Protein 7O62 (pdb70)

Organism: Desulfotalea psychrophila (strain LSv54 / DSM 12343) (NCBI:txid177439)

CATH classification: 3.40.50.450

Foldseek 3Di:
DDQFFEEEAFDDPDPVRVVVVVVLCVVQVVRHDYDDLVVVPPDDVVVVVVVSVVVSVVSLVVGQEYEAEQDDPGRDPSSVVSLVVSLVVPHQYAYEYQHPDEPDPVHHDCVNVVSHPYYYDDSVVVNVVSVVVVD/DDAFFEEEAFDDDDVVRVVVVVVLCVLCVVRHHYDDLVPPPQDQVVPHVPSVVVSVVVLVVSLVPGQEYEAEQDDVGRDVSSVVSLVVSVVVPHQYAYEYQHPDAPDPVHHDCVNVVSHPYYDDDSVVVVVVVVVVD/DDAAFEEEAFDDPDPVRVVVLVVLCVLCVVRHHYDDLVVPPDDVVVVVVSVVSVLVSLVPGQEYEAEQDDPGRDVSSVVSLVSSVVVPHQYAYEYQHPDADDVVHHDVCVVVSHPYYDDDSVVVSVVVVVVPD/DFEEEELFDDPDVVRVVVVVVLQVLCVVPYHYDYLVVPVVVVVVSVVVSVVSLVRGQEYEYEQDDLGRDPSSVVSLVVSLVVPHQYAYEYQHPDEPDPVHHDCSVVVSHPYYHNDSVVVNVVVVVD

InterPro domains:
  IPR007710 Nucleoside 2-deoxyribosyltransferase [PF05014] (15-120)
  IPR051239 2'-Deoxynucleoside 5'-phosphate N-hydrolase [PTHR15364] (12-120)

Radius of gyration: 23.58 Å; Cα contacts (8 Å, |Δi|>4): 1045; chains: 4; bounding box: 54×71×81 Å

Solvent-accessible surface area: 22982 Å² total; per-residue (Å²): 165,199,100,16,68,2,1,2,0,10,11,55,16,14,104,31,32,66,79,36,6,72,76,6,50,88,37,0,78,104,15,0,61,23,50,2,30,48,100,98,219,78,85,88,83,119,89,26,12,118,62,96,17,82,51,12,14,66,16,1,124,106,8,60,0,1,0,0,12,2,19,24,32,18,16,13,11,3,2,0,0,12,0,0,19,1,69,24,55,137,40,30,2,0,0,18,12,51,7,86,16,80,33,9,64,58,15,3,15,10,5,0,35,28,1,10,90,78,58,21,83,66,48,44,60,0,40,120,64,1,63,141,93,85,171,160,126,96,8,78,2,0,2,0,13,10,35,12,10,99,35,35,38,84,31,5,63,81,6,44,94,31,0,78,110,21,0,69,27,61,8,17,22,95,35,79,67,32,40,91,164,142,81,124,96,28,2,96,44,19,14,87,24,12,16,71,9,2,118,88,5,52,0,2,0,0,8,4,23,20,30,26,14,12,11,4,2,0,0,10,0,0,18,0,55,24,54,136,41,25,0,0,0,14,14,52,6,93,17,70,34,6,70,77,18,8,11,33,5,0,53,35,0,9,79,73,44,13,80,65,50,46,57,0,59,124,61,3,99,138,97,113,155,199,108,25,88,2,0,1,0,12,9,61,23,13,103,36,32,74,80,36,6,76,79,6,41,84,33,0,80,106,28,0,46,15,58,7,26,45,103,113,162,93,97,138,88,35,22,93,61,90,6,84,43,12,22,71,19,1,136,114,8,68,0,0,0,0,10,3,26,18,32,22,21,12,8,3,2,0,0,12,0,0,28,0,54,14,56,137,38,30,0,0,0,16,13,51,3,52,14,81,34,14,63,124,16,14,13,34,6,0,56,18,0,7,94,82,38,18,74,72,43,45,47,0,49,92,52,1,99,130,104,107,166,137,44,99,3,0,1,0,11,11,58,22,11,111,36,35,61,89,35,8,72,87,6,51,87,28,0,83,112,28,0,46,25,60,1,40,40,84,110,214,110,68,47,87,66,88,10,86,59,17,15,53,15,4,116,113,7,79,7,2,1,0,14,3,19,18,34,19,16,14,8,4,2,0,0,11,0,0,22,2,54,22,64,138,45,29,0,0,0,9,13,49,3,86,19,68,36,9,54,95,20,16,14,32,4,0,48,18,0,8,84,78,54,17,81,73,42,49,49,0,74,124,49,14,119,137,158

Nearest PDB structures (foldseek):
  7o62-assembly1_A  TM=1.007E+00  e=1.833E-28  Desulfotalea psychrophila LSv54
  7o62-assembly1_C  TM=9.940E-01  e=1.172E-24  Desulfotalea psychrophila LSv54
  7o62-assembly1_B  TM=9.726E-01  e=6.419E-24  Desulfotalea psychrophila LSv54
  7o62-assembly1_D  TM=1.000E+00  e=8.225E-23  Desulfotalea psychrophila LSv54
  1s2l-assembly1_C-2  TM=8.173E-01  e=1.449E-06  Lactobacillus helveticus

Sequence (531 aa):
SFRPKLYLAAPLFNEAEKESNRNIRDSLIDCCDVFLPQEDLGTPLKVAEKSIYEADISAMKNADILLAVLDGACIDDGVAFELGYAKAINKVCLGFQTDVRRQAPTGNNPMIECSCEEIFSDLGSLKKWLQQKYNSFRPKLYLAAPLFNEAEKESNRNIRDSLIDCCDVFLPQEDGLLLDEPLKVAEKSIYEADISAMKNADILLAVLDGACIDDGVAFELGYAKAINKVCLGFQTDVRRQAPTGNNPMIECSCEEIFSDLGSLKKWLQQKYSFRPKLYLAAPLFNEAEKESNRNIRDSLIDCCDVFLPQEDTPLKVAEKSIYEADISAMKNADILLAVLDGACIDDGVAFELGYAKAINKVCLGFQTDVRRQAPTGNNPMIECSCEEIFSDLGSLKKWLQQKYNRPKLYLAAPLFNEAEKESNRNIRDSLIDCCDVFLPQEDKVAEKSIYEADISAMKNADILLAVLDGACIDDGVAFELGYAKAINKVCLGFQTDVRRQAPTGNNPMIECSCEEIFSDLGSLKKWLQQK

Secondary structure (DSSP, 8-state):
--S-EEEEE---SSHHHHHHHHHHHHHHTTT-EEE-TTT-----HHHHHHHHHHHHHHHHHH-SEEEEE--SSS--HHHHHHHHHHHHTT-EEEEE---S--SBTTBS-HHHHHHSSEEESSHHHHHHHHHHHH-/----EEEEE---SSHHHHHHHHHHHHHHTTT-EEE-GGGSS--TT--HHHHHHHHHHHHHHHHHH-SEEEEE--SSS--HHHHHHHHHHHHTT-EEEEE---S--SBTTBS-HHHHTT-SEEESSHHHHHHHHHHH-/--PPEEEEE---SSHHHHHHHHHHHHHHTTTSEEE-GGG---HHHHHHHHHHHHHHHHHT-SEEEEE--SSS--HHHHHHHHHHHHTT-EEEEE---S--SBTTBS-HHHHTTSS-EES-HHHHHHHHHHHH-/--EEEEE---SSHHHHHHHHHHHHHHTTT-EEE-TTT--HHHHHHHHHHHHHHHH-SEEEEE--SSS--HHHHHHHHHHHHTT-EEEEE---S--SBTTBS-HHHHHHSS-EESSHHHHHHHHHH-

Structure (mmCIF, N/CA/C/O backbone):
data_7O62
#
_entry.id   7O62
#
_cell.length_a   55.165
_cell.length_b   86.366
_cell.length_c   140.930
_cell.angle_alpha   90.000
_cell.angle_beta   90.000
_cell.angle_gamma   90.000
#
_symmetry.space_group_name_H-M   'P 21 21 21'
#
loop_
_entity.id
_entity.type
_entity.pdbx_description
1 polymer 'Chains: A,B,C,D'
2 non-polymer GLYCEROL
3 water water
#
loop_
_atom_site.group_PDB
_atom_site.id
_atom_site.type_symbol
_atom_site.label_atom_id
_atom_site.label_alt_id
_atom_site.label_comp_id
_atom_site.label_asym_id
_atom_site.label_entity_id
_atom_site.label_seq_id
_atom_site.pdbx_PDB_ins_code
_atom_site.Cartn_x
_atom_site.Cartn_y
_atom_site.Cartn_z
_atom_site.occupancy
_atom_site.B_iso_or_equiv
_atom_site.auth_seq_id
_atom_site.auth_comp_id
_atom_site.auth_asym_id
_atom_site.auth_atom_id
_atom_site.pdbx_PDB_model_num
ATOM 1 N N . SER A 1 5 ? -21.12189 1.85096 -5.86686 1.000 68.99215 10 SER A N 1
ATOM 2 C CA . SER A 1 5 ? -20.55023 1.86897 -7.22332 1.000 69.31799 10 SER A CA 1
ATOM 3 C C . SER A 1 5 ? -19.53783 2.99958 -7.45613 1.000 68.61565 10 SER A C 1
ATOM 4 O O . SER A 1 5 ? -19.50532 3.99794 -6.73466 1.000 66.14551 10 SER A O 1
ATOM 7 N N . PHE A 1 6 ? -18.72406 2.82167 -8.49256 1.000 68.63082 11 PHE A N 1
ATOM 8 C CA . PHE A 1 6 ? -17.62212 3.69367 -8.85649 1.000 67.81605 11 PHE A CA 1
ATOM 9 C C . PHE A 1 6 ? -17.93261 4.39711 -10.18397 1.000 63.55122 11 PHE A C 1
ATOM 10 O O . PHE A 1 6 ? -19.04995 4.31441 -10.70292 1.000 61.90631 11 PHE A O 1
ATOM 18 N N . ARG A 1 7 ? -16.94388 5.08607 -10.74038 1.000 63.15306 12 ARG A N 1
ATOM 19 C CA . ARG A 1 7 ? -17.12971 5.65103 -12.07897 1.000 67.96790 12 ARG A CA 1
ATOM 20 C C . ARG A 1 7 ? -17.24940 4.51504 -13.10185 1.000 65.35877 12 ARG A C 1
ATOM 21 O O . ARG A 1 7 ? -16.46785 3.55441 -13.05747 1.000 62.04976 12 ARG A O 1
ATOM 29 N N . PRO A 1 8 ? -18.22924 4.56872 -13.99881 1.000 63.97763 13 PRO A N 1
ATOM 30 C CA . PRO A 1 8 ? -18.38974 3.49616 -14.99328 1.000 63.32397 13 PRO A CA 1
ATOM 31 C C . PRO A 1 8 ? -17.21921 3.44297 -15.96613 1.000 63.31696 13 PRO A C 1
ATOM 32 O O . PRO A 1 8 ? -16.41522 4.36514 -16.11525 1.000 64.23216 13 PRO A O 1
ATOM 36 N N . LYS A 1 9 ? -17.16535 2.32259 -16.66404 1.000 61.03389 14 LYS A N 1
ATOM 37 C CA . LYS A 1 9 ? -15.97177 1.80493 -17.32837 1.000 60.66333 14 LYS A CA 1
ATOM 38 C C . LYS A 1 9 ? -16.25309 1.86688 -18.82562 1.000 55.68327 14 LYS A C 1
ATOM 39 O O . LYS A 1 9 ? -16.95357 0.98529 -19.33954 1.000 51.56012 14 LYS A O 1
ATOM 45 N N . LEU A 1 10 ? -15.72458 2.85798 -19.54053 1.000 56.13802 15 LEU A N 1
ATOM 46 C CA . LEU A 1 10 ? -16.02407 2.99501 -20.96363 1.000 52.73184 15 LEU A CA 1
ATOM 47 C C . LEU A 1 10 ? -14.81601 2.57451 -21.78786 1.000 53.22723 15 LEU A C 1
ATOM 48 O O . LEU A 1 10 ? -13.70932 3.08976 -21.57371 1.000 53.69224 15 LEU A O 1
ATOM 53 N N . TYR A 1 11 ? -15.03360 1.61883 -22.70021 1.000 48.37532 16 TYR A N 1
ATOM 54 C CA . TYR A 1 11 ? -14.05144 1.19391 -23.69371 1.000 48.55485 16 TYR A CA 1
ATOM 55 C C . TYR A 1 11 ? -14.43301 1.80418 -25.04368 1.000 48.06402 16 TYR A C 1
ATOM 56 O O . TYR A 1 11 ? -15.56985 1.63435 -25.49993 1.000 45.17169 16 TYR A O 1
ATOM 65 N N . LEU A 1 12 ? -13.47893 2.46571 -25.70512 1.000 46.00526 17 LEU A N 1
ATOM 66 C CA . LEU A 1 12 ? -13.77141 3.22940 -26.92816 1.000 48.54162 17 LEU A CA 1
ATOM 67 C C . LEU A 1 12 ? -13.32824 2.43016 -28.13945 1.000 46.02145 17 LEU A C 1
ATOM 68 O O . LEU A 1 12 ? -12.14268 2.38513 -28.47001 1.000 47.69623 17 LEU A O 1
ATOM 73 N N . ALA A 1 13 ? -14.29017 1.78867 -28.78908 1.000 46.52773 18 ALA A N 1
ATOM 74 C CA . ALA A 1 13 ? -14.04740 1.09039 -30.04308 1.000 48.04759 18 ALA A CA 1
ATOM 75 C C . ALA A 1 13 ? -14.12728 2.11280 -31.17454 1.000 46.28022 18 ALA A C 1
ATOM 76 O O . ALA A 1 13 ? -15.21972 2.60359 -31.49438 1.000 43.54399 18 ALA A O 1
ATOM 78 N N . ALA A 1 14 ? -12.98321 2.42278 -31.78692 1.000 46.37471 19 ALA A N 1
ATOM 79 C CA . ALA A 1 14 ? -12.94060 3.42771 -32.84587 1.000 50.50781 19 ALA A CA 1
ATOM 80 C C . ALA A 1 14 ? -11.79559 3.23229 -33.83473 1.000 51.87807 19 ALA A C 1
ATOM 81 O O . ALA A 1 14 ? -10.68312 2.85553 -33.42653 1.000 48.38502 19 ALA A O 1
ATOM 83 N N . PRO A 1 15 ? -12.01512 3.53149 -35.12105 1.000 55.70136 20 PRO A N 1
ATOM 84 C CA . PRO A 1 15 ? -10.90400 3.50123 -36.07715 1.000 56.68080 20 PRO A CA 1
ATOM 85 C C . PRO A 1 15 ? -9.83659 4.50773 -35.67884 1.000 57.07893 20 PRO A C 1
ATOM 86 O O . PRO A 1 15 ? -10.14232 5.61380 -35.23642 1.000 57.77302 20 PRO A O 1
ATOM 90 N N . LEU A 1 16 ? -8.57306 4.11492 -35.85501 1.000 57.18687 21 LEU A N 1
ATOM 91 C CA . LEU A 1 16 ? -7.43646 4.89520 -35.36846 1.000 62.83949 21 LEU A CA 1
ATOM 92 C C . LEU A 1 16 ? -6.30436 4.96930 -36.39700 1.000 63.48971 21 LEU A C 1
ATOM 93 O O . LEU A 1 16 ? -5.12751 4.98532 -36.02521 1.000 64.75467 21 LEU A O 1
ATOM 98 N N . PHE A 1 17 ? -6.63837 5.03417 -37.68632 1.000 65.62307 22 PHE A N 1
ATOM 99 C CA . PHE A 1 17 ? -5.67188 4.76863 -38.74503 1.000 67.89246 22 PHE A CA 1
ATOM 100 C C . PHE A 1 17 ? -5.03456 6.01566 -39.35196 1.000 71.06575 22 PHE A C 1
ATOM 101 O O . PHE A 1 17 ? -4.01753 5.88512 -40.04136 1.000 73.32739 22 PHE A O 1
ATOM 109 N N . ASN A 1 18 ? -5.59113 7.20657 -39.13578 1.000 73.40981 23 ASN A N 1
ATOM 110 C CA . ASN A 1 18 ? -4.92577 8.45085 -39.52314 1.000 77.86614 23 ASN A CA 1
ATOM 111 C C . ASN A 1 18 ? -4.96247 9.42689 -38.35368 1.000 83.38612 23 ASN A C 1
ATOM 112 O O . ASN A 1 18 ? -5.47756 9.12069 -37.27424 1.000 79.89894 23 ASN A O 1
ATOM 117 N N . GLU A 1 19 ? -4.42396 10.62863 -38.58332 1.000 98.21340 24 GLU A N 1
ATOM 118 C CA . GLU A 1 19 ? -4.29047 11.60705 -37.50862 1.000 99.05899 24 GLU A CA 1
ATOM 119 C C . GLU A 1 19 ? -5.61156 12.28608 -37.17336 1.000 95.01357 24 GLU A C 1
ATOM 120 O O . GLU A 1 19 ? -5.82322 12.68726 -36.02220 1.000 92.92630 24 GLU A O 1
ATOM 126 N N . ALA A 1 20 ? -6.50283 12.43033 -38.15351 1.000 94.25288 25 ALA A N 1
ATOM 127 C CA . ALA A 1 20 ? -7.85357 12.89285 -37.85417 1.000 90.02105 25 ALA A CA 1
ATOM 128 C C . ALA A 1 20 ? -8.56497 11.94710 -36.88389 1.000 82.81567 25 ALA A C 1
ATOM 129 O O . ALA A 1 20 ? -9.16891 12.38946 -35.89843 1.000 80.04902 25 ALA A O 1
ATOM 131 N N . GLU A 1 21 ? -8.52314 10.63916 -37.15691 1.000 80.06012 26 GLU A N 1
ATOM 132 C CA . GLU A 1 21 ? -9.26278 9.71289 -36.30600 1.000 75.37294 26 GLU A CA 1
ATOM 133 C C . GLU A 1 21 ? -8.68851 9.71527 -34.89804 1.000 74.33305 26 GLU A C 1
ATOM 134 O O . GLU A 1 21 ? -9.43204 9.64327 -33.91192 1.000 70.65370 26 GLU A O 1
ATOM 140 N N . LYS A 1 22 ? -7.36246 9.82709 -34.79322 1.000 77.30556 27 LYS A N 1
ATOM 141 C CA . LYS A 1 22 ? -6.72282 9.76562 -33.48930 1.000 77.19794 27 LYS A CA 1
ATOM 142 C C . LYS A 1 22 ? -7.06694 10.99015 -32.65818 1.000 78.95553 27 LYS A C 1
ATOM 143 O O . LYS A 1 22 ? -7.30562 10.87559 -31.44836 1.000 76.82687 27 LYS A O 1
ATOM 149 N N . GLU A 1 23 ? -7.11328 12.16612 -33.29273 1.000 82.89507 28 GLU A N 1
ATOM 150 C CA . GLU A 1 23 ? -7.53658 13.37620 -32.59386 1.000 83.65605 28 GLU A CA 1
ATOM 151 C C . GLU A 1 23 ? -9.00222 13.28540 -32.20340 1.000 81.03376 28 GLU A C 1
ATOM 152 O O . GLU A 1 23 ? -9.36661 13.56137 -31.05412 1.000 81.55212 28 GLU A O 1
ATOM 158 N N . SER A 1 24 ? -9.85118 12.88601 -33.15457 1.000 74.77082 29 SER A N 1
ATOM 159 C CA . SER A 1 24 ? -11.26193 12.65163 -32.87203 1.000 76.48814 29 SER A CA 1
ATOM 160 C C . SER A 1 24 ? -11.45028 11.78440 -31.63283 1.000 70.64169 29 SER A C 1
ATOM 161 O O . SER A 1 24 ? -12.29157 12.08278 -30.77827 1.000 67.11716 29 SER A O 1
ATOM 164 N N . ASN A 1 25 ? -10.65300 10.72844 -31.49373 1.000 68.60596 30 ASN A N 1
ATOM 165 C CA . ASN A 1 25 ? -10.84789 9.85309 -30.34523 1.000 68.69795 30 ASN A CA 1
ATOM 166 C C . ASN A 1 25 ? -10.38700 10.52051 -29.05669 1.000 69.28215 30 ASN A C 1
ATOM 167 O O . ASN A 1 25 ? -11.03501 10.37312 -28.01442 1.000 65.94955 30 ASN A O 1
ATOM 172 N N . ARG A 1 26 ? -9.28058 11.26527 -29.10476 1.000 70.38193 31 ARG A N 1
ATOM 173 C CA . ARG A 1 26 ? -8.86945 12.03359 -27.93137 1.000 72.60516 31 ARG A CA 1
ATOM 174 C C . ARG A 1 26 ? -9.95408 13.02130 -27.52119 1.000 71.68273 31 ARG A C 1
ATOM 175 O O . ARG A 1 26 ? -10.20390 13.21672 -26.32327 1.000 69.90354 31 ARG A O 1
ATOM 183 N N . ASN A 1 27 ? -10.61842 13.64564 -28.50662 1.000 70.54220 32 ASN A N 1
ATOM 184 C CA . ASN A 1 27 ? -11.71299 14.56023 -28.19841 1.000 67.84187 32 ASN A CA 1
ATOM 185 C C . ASN A 1 27 ? -12.84774 13.84011 -27.47219 1.000 64.45992 32 ASN A C 1
ATOM 186 O O . ASN A 1 27 ? -13.38819 14.36005 -26.49463 1.000 65.37107 32 ASN A O 1
ATOM 191 N N . ILE A 1 28 ? -13.20229 12.63148 -27.90432 1.000 65.21566 33 ILE A N 1
ATOM 192 C CA . ILE A 1 28 ? -14.26136 11.88589 -27.22150 1.000 64.46755 33 ILE A CA 1
ATOM 193 C C . ILE A 1 28 ? -13.85597 11.56629 -25.78146 1.000 64.34359 33 ILE A C 1
ATOM 194 O O . ILE A 1 28 ? -14.63391 11.75491 -24.83741 1.000 62.90602 33 ILE A O 1
ATOM 199 N N . ARG A 1 29 ? -12.63449 11.06581 -25.59826 1.000 62.49119 34 ARG A N 1
ATOM 200 C CA . ARG A 1 29 ? -12.14691 10.72775 -24.26637 1.000 64.01495 34 ARG A CA 1
ATOM 201 C C . ARG A 1 29 ? -12.18728 11.93368 -23.33313 1.000 67.02517 34 ARG A C 1
ATOM 202 O O . ARG A 1 29 ? -12.65515 11.84021 -22.19217 1.000 68.27465 34 ARG A O 1
ATOM 210 N N . ASP A 1 30 ? -11.69047 13.07790 -23.79313 1.000 66.16454 35 ASP A N 1
ATOM 211 C CA . ASP A 1 30 ? -11.60756 14.22474 -22.89677 1.000 67.37515 35 ASP A CA 1
ATOM 212 C C . ASP A 1 30 ? -12.98470 14.71787 -22.48052 1.000 66.89090 35 ASP A C 1
ATOM 213 O O . ASP A 1 30 ? -13.12919 15.30730 -21.40767 1.000 67.49214 35 ASP A O 1
ATOM 218 N N . SER A 1 31 ? -14.01148 14.48279 -23.28955 1.000 67.23142 36 SER A N 1
ATOM 219 C CA . SER A 1 31 ? -15.32027 14.95808 -22.87153 1.000 67.60206 36 SER A CA 1
ATOM 220 C C . SER A 1 31 ? -15.98896 14.00768 -21.88738 1.000 69.67923 36 SER A C 1
ATOM 221 O O . SER A 1 31 ? -16.90211 14.42043 -21.16614 1.000 69.62057 36 SER A O 1
ATOM 224 N N . LEU A 1 32 ? -15.56413 12.75324 -21.84067 1.000 70.20384 37 LEU A N 1
ATOM 225 C CA . LEU A 1 32 ? -16.22375 11.78234 -20.98606 1.000 74.31095 37 LEU A CA 1
ATOM 226 C C . LEU A 1 32 ? -15.52553 11.58874 -19.64907 1.000 77.69504 37 LEU A C 1
ATOM 227 O O . LEU A 1 32 ? -16.14789 11.07688 -18.71914 1.000 79.62503 37 LEU A O 1
ATOM 232 N N . ILE A 1 33 ? -14.28256 12.04684 -19.51877 1.000 76.62261 38 ILE A N 1
ATOM 233 C CA . ILE A 1 33 ? -13.40128 11.69941 -18.41315 1.000 78.31106 38 ILE A CA 1
ATOM 234 C C . ILE A 1 33 ? -13.92513 12.25696 -17.08827 1.000 86.75563 38 ILE A C 1
ATOM 235 O O . ILE A 1 33 ? -13.30759 12.07164 -16.03043 1.000 83.14420 38 ILE A O 1
ATOM 240 N N . ASP A 1 34 ? -15.08237 12.91827 -17.12966 1.000 96.89988 39 ASP A N 1
ATOM 241 C CA . ASP A 1 34 ? -15.82334 13.23501 -15.91422 1.000 95.78933 39 ASP A CA 1
ATOM 242 C C . ASP A 1 34 ? -16.82092 12.15205 -15.53926 1.000 97.43010 39 ASP A C 1
ATOM 243 O O . ASP A 1 34 ? -16.95089 11.82554 -14.35848 1.000 104.26700 39 ASP A O 1
ATOM 248 N N . CYS A 1 35 ? -17.54360 11.60718 -16.51635 1.000 96.35325 40 CYS A N 1
ATOM 249 C CA . CYS A 1 35 ? -18.37690 10.43572 -16.26748 1.000 97.82756 40 CYS A CA 1
ATOM 250 C C . CYS A 1 35 ? -17.52941 9.22368 -15.91805 1.000 101.25147 40 CYS A C 1
ATOM 251 O O . CYS A 1 35 ? -17.69720 8.61446 -14.85775 1.000 102.45162 40 CYS A O 1
ATOM 254 N N . CYS A 1 36 ? -16.61587 8.85698 -16.81118 1.000 85.51873 41 CYS A N 1
ATOM 255 C CA . CYS A 1 36 ? -16.13398 7.49472 -16.89463 1.000 77.05948 41 CYS A CA 1
ATOM 256 C C . CYS A 1 36 ? -14.61329 7.43461 -17.00818 1.000 71.52830 41 CYS A C 1
ATOM 257 O O . CYS A 1 36 ? -13.97446 8.33163 -17.55760 1.000 72.03910 41 CYS A O 1
ATOM 260 N N . ASP A 1 37 ? -14.04549 6.36926 -16.43647 1.000 66.71940 42 ASP A N 1
ATOM 261 C CA . ASP A 1 37 ? -12.73206 5.86250 -16.82085 1.000 62.94371 42 ASP A CA 1
ATOM 262 C C . ASP A 1 37 ? -12.82251 5.42895 -18.27623 1.000 61.23241 42 ASP A C 1
ATOM 263 O O . ASP A 1 37 ? -13.65780 4.58766 -18.61622 1.000 58.72841 42 ASP A O 1
ATOM 268 N N . VAL A 1 38 ? -11.96736 5.96952 -19.13552 1.000 62.23824 43 VAL A N 1
ATOM 269 C CA . VAL A 1 38 ? -12.02261 5.68259 -20.56173 1.000 58.74037 43 VAL A CA 1
ATOM 270 C C . VAL A 1 38 ? -10.75781 4.93196 -20.96919 1.000 57.40452 43 VAL A C 1
ATOM 271 O O . VAL A 1 38 ? -9.63718 5.37431 -20.68246 1.000 56.31537 43 VAL A O 1
ATOM 275 N N . PHE A 1 39 ? -10.93544 3.78387 -21.61340 1.000 56.59636 44 PHE A N 1
ATOM 276 C CA . PHE A 1 39 ? -9.82838 3.08352 -22.26301 1.000 60.09626 44 PHE A CA 1
ATOM 277 C C . PHE A 1 39 ? -9.78423 3.48718 -23.73473 1.000 58.71905 44 PHE A C 1
ATOM 278 O O . PHE A 1 39 ? -10.76227 3.27179 -24.45870 1.000 55.56161 44 PHE A O 1
ATOM 286 N N . LEU A 1 40 ? -8.66782 4.10359 -24.16434 1.000 59.59003 45 LEU A N 1
ATOM 287 C CA . LEU A 1 40 ? -8.39859 4.33932 -25.58139 1.000 60.42671 45 LEU A CA 1
ATOM 288 C C . LEU A 1 40 ? -7.38082 3.32422 -26.06789 1.000 63.82620 45 LEU A C 1
ATOM 289 O O . LEU A 1 40 ? -6.20199 3.40584 -25.67352 1.000 66.38766 45 LEU A O 1
ATOM 294 N N . PRO A 1 41 ? -7.75674 2.39618 -26.94385 1.000 62.24358 46 PRO A N 1
ATOM 295 C CA . PRO A 1 41 ? -6.75100 1.49397 -27.53774 1.000 64.51388 46 PRO A CA 1
ATOM 296 C C . PRO A 1 41 ? -5.50295 2.19074 -28.08780 1.000 64.88359 46 PRO A C 1
ATOM 297 O O . PRO A 1 41 ? -4.38880 1.67944 -27.90516 1.000 66.65081 46 PRO A O 1
ATOM 301 N N . GLN A 1 42 ? -5.63709 3.35519 -28.72414 1.000 63.61926 47 GLN A N 1
ATOM 302 C CA . GLN A 1 42 ? -4.46083 3.94938 -29.35551 1.000 67.42390 47 GLN A CA 1
ATOM 303 C C . GLN A 1 42 ? -3.40151 4.39573 -28.35804 1.000 69.74079 47 GLN A C 1
ATOM 304 O O . GLN A 1 42 ? -2.24653 4.56678 -28.75515 1.000 72.24923 47 GLN A O 1
ATOM 310 N N . GLU A 1 43 ? -3.75622 4.60472 -27.09185 1.000 69.97342 48 GLU A N 1
ATOM 311 C CA . GLU A 1 43 ? -2.78518 5.00110 -26.07333 1.000 74.71917 48 GLU A CA 1
ATOM 312 C C . GLU A 1 43 ? -2.41576 3.87039 -25.11600 1.000 77.01479 48 GLU A C 1
ATOM 313 O O . GLU A 1 43 ? -1.26545 3.79759 -24.67092 1.000 75.29088 48 GLU A O 1
ATOM 319 N N . ASP A 1 44 ? -3.34680 2.97956 -24.79897 1.000 76.38710 49 ASP A N 1
ATOM 320 C CA . ASP A 1 44 ? -3.04705 1.87706 -23.89359 1.000 76.79614 49 ASP A CA 1
ATOM 321 C C . ASP A 1 44 ? -2.91469 0.56743 -24.67439 1.000 78.67345 49 ASP A C 1
ATOM 322 O O . ASP A 1 44 ? -3.81964 0.19073 -25.42978 1.000 75.49191 49 ASP A O 1
ATOM 327 N N . LEU A 1 54 ? 9.92822 -0.44378 -32.46033 1.000 120.02120 59 LEU A N 1
ATOM 328 C CA . LEU A 1 54 ? 9.84868 -1.55793 -33.39812 1.000 124.03314 59 LEU A CA 1
ATOM 329 C C . LEU A 1 54 ? 10.78592 -2.69437 -32.99005 1.000 128.34366 59 LEU A C 1
ATOM 330 O O . LEU A 1 54 ? 11.31028 -2.71296 -31.87630 1.000 127.15301 59 LEU A O 1
ATOM 335 N N . GLY A 1 55 ? 10.99861 -3.63862 -33.90305 1.000 138.96353 60 GLY A N 1
ATOM 336 C CA . GLY A 1 55 ? 11.73555 -4.84277 -33.57614 1.000 139.60099 60 GLY A CA 1
ATOM 337 C C . GLY A 1 55 ? 10.79182 -5.90832 -33.07072 1.000 137.30078 60 GLY A C 1
ATOM 338 O O . GLY A 1 55 ? 11.08371 -6.60187 -32.09146 1.000 140.98972 60 GLY A O 1
ATOM 339 N N . THR A 1 56 ? 9.65191 -6.04471 -33.74538 1.000 128.06492 61 THR A N 1
ATOM 340 C CA . THR A 1 56 ? 8.52725 -6.82885 -33.24450 1.000 121.64701 61 THR A CA 1
ATOM 341 C C . THR A 1 56 ? 8.05046 -7.78820 -34.32796 1.000 116.21654 61 THR A C 1
ATOM 342 O O . THR A 1 56 ? 7.64559 -7.33397 -35.41833 1.000 117.14880 61 THR A O 1
ATOM 346 N N . PRO A 1 57 ? 8.06834 -9.10380 -34.09123 1.000 108.43014 62 PRO A N 1
ATOM 347 C CA . PRO A 1 57 ? 7.56354 -10.03842 -35.10670 1.000 100.99791 62 PRO A CA 1
ATOM 348 C C . PRO A 1 57 ? 6.04659 -9.95537 -35.18256 1.000 97.56457 62 PRO A C 1
ATOM 349 O O . PRO A 1 57 ? 5.35630 -9.97023 -34.16005 1.000 95.09349 62 PRO A O 1
ATOM 353 N N . LEU A 1 58 ? 5.53766 -9.86769 -36.41190 1.000 94.16639 63 LEU A N 1
ATOM 354 C CA . LEU A 1 58 ? 4.15232 -9.46766 -36.63311 1.000 90.57566 63 LEU A CA 1
ATOM 355 C C . LEU A 1 58 ? 3.17835 -10.29723 -35.80672 1.000 88.28207 63 LEU A C 1
ATOM 356 O O . LEU A 1 58 ? 2.28433 -9.75201 -35.14771 1.000 85.55930 63 LEU A O 1
ATOM 361 N N . LYS A 1 59 ? 3.34616 -11.62249 -35.81924 1.000 87.22807 64 LYS A N 1
ATOM 362 C CA . LYS A 1 59 ? 2.31132 -12.49501 -35.26984 1.000 87.29411 64 LYS A CA 1
ATOM 363 C C . LYS A 1 59 ? 2.14337 -12.28913 -33.76859 1.000 84.62478 64 LYS A C 1
ATOM 364 O O . LYS A 1 59 ? 1.01162 -12.25413 -33.26931 1.000 81.75287 64 LYS A O 1
ATOM 370 N N . VAL A 1 60 ? 3.25042 -12.12572 -33.03688 1.000 83.31968 65 VAL A N 1
ATOM 371 C CA . VAL A 1 60 ? 3.15151 -11.87271 -31.60239 1.000 83.74744 65 VAL A CA 1
ATOM 372 C C . VAL A 1 60 ? 2.74317 -10.43141 -31.30539 1.000 82.28448 65 VAL A C 1
ATOM 373 O O . VAL A 1 60 ? 2.20483 -10.14976 -30.21881 1.000 77.23286 65 VAL A O 1
ATOM 377 N N . ALA A 1 61 ? 2.97972 -9.51116 -32.24417 1.000 85.67239 66 ALA A N 1
ATOM 378 C CA . ALA A 1 61 ? 2.46244 -8.15609 -32.10198 1.000 81.17502 66 ALA A CA 1
ATOM 379 C C . ALA A 1 61 ? 0.94024 -8.16162 -32.13715 1.000 77.11607 66 ALA A C 1
ATOM 380 O O . ALA A 1 61 ? 0.28385 -7.72070 -31.18773 1.000 74.49916 66 ALA A O 1
ATOM 382 N N . GLU A 1 62 ? 0.36159 -8.67852 -33.22946 1.000 77.22659 67 GLU A N 1
ATOM 383 C CA . GLU A 1 62 ? -1.09269 -8.77608 -33.32906 1.000 75.26408 67 GLU A CA 1
ATOM 384 C C . GLU A 1 62 ? -1.68382 -9.46461 -32.10518 1.000 71.61504 67 GLU A C 1
ATOM 385 O O . GLU A 1 62 ? -2.69894 -9.01457 -31.56516 1.000 69.54737 67 GLU A O 1
ATOM 391 N N . LYS A 1 63 ? -1.03402 -10.52935 -31.62537 1.000 78.04313 68 LYS A N 1
ATOM 392 C CA . LYS A 1 63 ? -1.56204 -11.26795 -30.48278 1.000 76.45155 68 LYS A CA 1
ATOM 393 C C . LYS A 1 63 ? -1.66450 -10.38400 -29.24022 1.000 74.30528 68 LYS A C 1
ATOM 394 O O . LYS A 1 63 ? -2.66081 -10.44056 -28.51051 1.000 70.29780 68 LYS A O 1
ATOM 400 N N . SER A 1 64 ? -0.64419 -9.56087 -28.98568 1.000 69.86196 69 SER A N 1
ATOM 401 C CA . SER A 1 64 ? -0.61464 -8.74449 -27.77784 1.000 68.45004 69 SER A CA 1
ATOM 402 C C . SER A 1 64 ? -1.59293 -7.57664 -27.85302 1.000 68.70987 69 SER A C 1
ATOM 403 O O . SER A 1 64 ? -2.26834 -7.26330 -26.85950 1.000 66.46593 69 SER A O 1
ATOM 406 N N . ILE A 1 65 ? -1.66221 -6.90557 -29.00919 1.000 67.60420 70 ILE A N 1
ATOM 407 C CA . ILE A 1 65 ? -2.70267 -5.89886 -29.22465 1.000 66.74625 70 ILE A CA 1
ATOM 408 C C . ILE A 1 65 ? -4.07811 -6.52273 -29.01040 1.000 64.04750 70 ILE A C 1
ATOM 409 O O . ILE A 1 65 ? -4.92872 -5.98341 -28.28878 1.000 63.19270 70 ILE A O 1
ATOM 414 N N . TYR A 1 66 ? -4.29573 -7.69084 -29.61667 1.000 64.96147 71 TYR A N 1
ATOM 415 C CA . TYR A 1 66 ? -5.56298 -8.40318 -29.49857 1.000 64.09428 71 TYR A CA 1
ATOM 416 C C . TYR A 1 66 ? -5.87935 -8.75463 -28.04512 1.000 63.93018 71 TYR A C 1
ATOM 417 O O . TYR A 1 66 ? -6.95509 -8.41395 -27.53109 1.000 60.39669 71 TYR A O 1
ATOM 426 N N . GLU A 1 67 ? -4.94993 -9.44334 -27.37128 1.000 63.09261 72 GLU A N 1
ATOM 427 C CA . GLU A 1 67 ? -5.19776 -9.89841 -26.00422 1.000 67.66741 72 GLU A CA 1
ATOM 428 C C . GLU A 1 67 ? -5.50576 -8.73520 -25.07640 1.000 61.16053 72 GLU A C 1
ATOM 429 O O . GLU A 1 67 ? -6.37790 -8.84687 -24.20487 1.000 57.78904 72 GLU A O 1
ATOM 435 N N . ALA A 1 68 ? -4.79764 -7.61305 -25.23889 1.000 59.05876 73 ALA A N 1
ATOM 436 C CA . ALA A 1 68 ? -5.03175 -6.47803 -24.34978 1.000 60.31624 73 ALA A CA 1
ATOM 437 C C . ALA A 1 68 ? -6.41560 -5.87795 -24.57580 1.000 58.28413 73 ALA A C 1
ATOM 438 O O . ALA A 1 68 ? -7.09422 -5.48329 -23.61530 1.000 55.44879 73 ALA A O 1
ATOM 440 N N . ASP A 1 69 ? -6.85823 -5.82217 -25.83699 1.000 55.60704 74 ASP A N 1
ATOM 441 C CA . ASP A 1 69 ? -8.17368 -5.25875 -26.13211 1.000 55.31891 74 ASP A CA 1
ATOM 442 C C . ASP A 1 69 ? -9.28112 -6.15866 -25.60344 1.000 53.92589 74 ASP A C 1
ATOM 443 O O . ASP A 1 69 ? -10.25385 -5.67138 -25.01062 1.000 51.80454 74 ASP A O 1
ATOM 448 N N . ILE A 1 70 ? -9.15287 -7.47292 -25.81754 1.000 53.67963 75 ILE A N 1
ATOM 449 C CA . ILE A 1 70 ? -10.05809 -8.42817 -25.18106 1.000 53.13035 75 ILE A CA 1
ATOM 450 C C . ILE A 1 70 ? -10.11671 -8.17462 -23.67778 1.000 53.49232 75 ILE A C 1
ATOM 451 O O . ILE A 1 70 ? -11.19863 -8.06053 -23.07655 1.000 50.59780 75 ILE A O 1
ATOM 456 N N . SER A 1 71 ? -8.94434 -8.08234 -23.04905 1.000 53.14446 76 SER A N 1
ATOM 457 C CA . SER A 1 71 ? -8.91513 -7.93480 -21.60484 1.000 53.74423 76 SER A CA 1
ATOM 458 C C . SER A 1 71 ? -9.55172 -6.62252 -21.19264 1.000 53.59089 76 SER A C 1
ATOM 459 O O . SER A 1 71 ? -10.35304 -6.58391 -20.25327 1.000 51.93705 76 SER A O 1
ATOM 462 N N . ALA A 1 72 ? -9.25428 -5.54019 -21.92179 1.000 52.95727 77 ALA A N 1
ATOM 463 C CA . ALA A 1 72 ? -9.87461 -4.26965 -21.57298 1.000 54.60865 77 ALA A CA 1
ATOM 464 C C . ALA A 1 72 ? -11.37734 -4.36715 -21.72757 1.000 50.67799 77 ALA A C 1
ATOM 465 O O . ALA A 1 72 ? -12.12820 -3.88364 -20.87494 1.000 55.84092 77 ALA A O 1
ATOM 467 N N . MET A 1 73 ? -11.82890 -5.05076 -22.77537 1.000 49.04555 78 MET A N 1
ATOM 468 C CA . MET A 1 73 ? -13.26178 -5.13968 -23.04466 1.000 51.23424 78 MET A CA 1
ATOM 469 C C . MET A 1 73 ? -13.95323 -5.91244 -21.93069 1.000 48.92597 78 MET A C 1
ATOM 470 O O . MET A 1 73 ? -15.00603 -5.49424 -21.44092 1.000 49.01627 78 MET A O 1
ATOM 475 N N . LYS A 1 74 ? -13.36418 -7.03332 -21.50520 1.000 48.72242 79 LYS A N 1
ATOM 476 C CA . LYS A 1 74 ? -13.92221 -7.75690 -20.36792 1.000 52.30969 79 LYS A CA 1
ATOM 477 C C . LYS A 1 74 ? -14.01282 -6.87591 -19.12363 1.000 51.05874 79 LYS A C 1
ATOM 478 O O . LYS A 1 74 ? -14.93788 -7.03598 -18.31977 1.000 51.87899 79 LYS A O 1
ATOM 484 N N . ASN A 1 75 ? -13.07387 -5.94664 -18.94483 1.000 52.01675 80 ASN A N 1
ATOM 485 C CA . ASN A 1 75 ? -13.05157 -5.11675 -17.74837 1.000 54.16800 80 ASN A CA 1
ATOM 486 C C . ASN A 1 75 ? -13.95375 -3.89311 -17.85353 1.000 54.59726 80 ASN A C 1
ATOM 487 O O . ASN A 1 75 ? -14.10805 -3.16976 -16.86619 1.000 56.46972 80 ASN A O 1
ATOM 492 N N . ALA A 1 76 ? -14.54887 -3.63449 -19.01637 1.000 54.53292 81 ALA A N 1
ATOM 493 C CA . ALA A 1 76 ? -15.39760 -2.46381 -19.17109 1.000 52.75649 81 ALA A CA 1
ATOM 494 C C . ALA A 1 76 ? -16.81846 -2.74724 -18.68592 1.000 52.32853 81 ALA A C 1
ATOM 495 O O . ALA A 1 76 ? -17.26217 -3.89301 -18.58440 1.000 51.27531 81 ALA A O 1
ATOM 497 N N . ASP A 1 77 ? -17.51951 -1.67798 -18.35044 1.000 51.82483 82 ASP A N 1
ATOM 498 C CA . ASP A 1 77 ? -18.96510 -1.71778 -18.24777 1.000 49.21849 82 ASP A CA 1
ATOM 499 C C . ASP A 1 77 ? -19.60523 -1.28859 -19.56152 1.000 49.70481 82 ASP A C 1
ATOM 500 O O . ASP A 1 77 ? -20.65558 -1.81825 -19.95424 1.000 47.51777 82 ASP A O 1
ATOM 505 N N . ILE A 1 78 ? -18.96542 -0.36573 -20.27463 1.000 49.75022 83 ILE A N 1
ATOM 506 C CA . ILE A 1 78 ? -19.55735 0.26912 -21.44030 1.000 49.01955 83 ILE A CA 1
ATOM 507 C C . ILE A 1 78 ? -18.60503 0.11445 -22.60221 1.000 48.01992 83 ILE A C 1
ATOM 508 O O . ILE A 1 78 ? -17.39686 0.36533 -22.46554 1.000 47.99359 83 ILE A O 1
ATOM 513 N N . LEU A 1 79 ? -19.14767 -0.32330 -23.73296 1.000 45.54603 84 LEU A N 1
ATOM 514 C CA . LEU A 1 79 ? -18.46730 -0.23827 -25.01646 1.000 45.18758 84 LEU A CA 1
ATOM 515 C C . LEU A 1 79 ? -19.17564 0.82042 -25.84904 1.000 46.47764 84 LEU A C 1
ATOM 516 O O . LEU A 1 79 ? -20.40225 0.73718 -26.07814 1.000 42.21533 84 LEU A O 1
ATOM 521 N N . LEU A 1 80 ? -18.39871 1.81545 -26.27181 1.000 43.76951 85 LEU A N 1
ATOM 522 C CA . LEU A 1 80 ? -18.84346 2.87763 -27.15101 1.000 43.40471 85 LEU A CA 1
ATOM 523 C C . LEU A 1 80 ? -18.17410 2.67583 -28.51206 1.000 43.92448 85 LEU A C 1
ATOM 524 O O . LEU A 1 80 ? -16.93835 2.72079 -28.61989 1.000 41.67218 85 LEU A O 1
ATOM 529 N N . ALA A 1 81 ? -18.98894 2.43419 -29.53622 1.000 43.04184 86 ALA A N 1
ATOM 530 C CA . ALA A 1 81 ? -18.52395 2.08911 -30.87491 1.000 43.54947 86 ALA A CA 1
ATOM 531 C C . ALA A 1 81 ? -18.73462 3.27980 -31.80178 1.000 43.82579 86 ALA A C 1
ATOM 532 O O . ALA A 1 81 ? -19.87730 3.71763 -32.02886 1.000 41.45493 86 ALA A O 1
ATOM 534 N N . VAL A 1 82 ? -17.63204 3.81889 -32.30874 1.000 43.07622 87 VAL A N 1
ATOM 535 C CA . VAL A 1 82 ? -17.69565 4.93805 -33.24097 1.000 44.62735 87 VAL A CA 1
ATOM 536 C C . VAL A 1 82 ? -17.97690 4.34924 -34.61819 1.000 45.26538 87 VAL A C 1
ATOM 537 O O . VAL A 1 82 ? -17.17918 3.56364 -35.13155 1.000 45.54320 87 VAL A O 1
ATOM 541 N N . LEU A 1 83 ? -19.13621 4.67282 -35.18615 1.000 44.76690 88 LEU A N 1
ATOM 542 C CA . LEU A 1 83 ? -19.60775 4.03680 -36.40390 1.000 48.73984 88 LEU A CA 1
ATOM 543 C C . LEU A 1 83 ? -19.26005 4.81760 -37.66957 1.000 48.54416 88 LEU A C 1
ATOM 544 O O . LEU A 1 83 ? -19.70173 4.42986 -38.74482 1.000 49.47612 88 LEU A O 1
ATOM 549 N N . ASP A 1 84 ? -18.49206 5.89906 -37.56913 1.000 48.82704 89 ASP A N 1
ATOM 550 C CA . ASP A 1 84 ? -18.22988 6.79521 -38.69142 1.000 54.60863 89 ASP A CA 1
ATOM 551 C C . ASP A 1 84 ? -17.23453 6.17363 -39.67547 1.000 54.18167 89 ASP A C 1
ATOM 552 O O . ASP A 1 84 ? -16.43922 5.30940 -39.31733 1.000 52.82821 89 ASP A O 1
ATOM 557 N N . GLY A 1 85 ? -17.25992 6.65152 -40.91605 1.000 56.81865 90 GLY A N 1
ATOM 558 C CA . GLY A 1 85 ? -16.31521 6.23239 -41.93860 1.000 57.51529 90 GLY A CA 1
ATOM 559 C C . GLY A 1 85 ? -16.99974 5.73743 -43.20433 1.000 59.50737 90 GLY A C 1
ATOM 560 O O . GLY A 1 85 ? -18.21772 5.59332 -43.28005 1.000 57.53527 90 GLY A O 1
ATOM 561 N N . ALA A 1 86 ? -16.16323 5.48802 -44.22552 1.000 60.07390 91 ALA A N 1
ATOM 562 C CA . ALA A 1 86 ? -16.66264 4.91377 -45.47916 1.000 58.13980 91 ALA A CA 1
ATOM 563 C C . ALA A 1 86 ? -17.27427 3.53727 -45.25139 1.000 55.16056 91 ALA A C 1
ATOM 564 O O . ALA A 1 86 ? -18.32854 3.22214 -45.81206 1.000 55.57869 91 ALA A O 1
ATOM 566 N N . CYS A 1 87 ? -16.62390 2.69948 -44.44495 1.000 55.68001 92 CYS A N 1
ATOM 567 C CA . CYS A 1 87 ? -17.20293 1.46945 -43.90983 1.000 52.39258 92 CYS A CA 1
ATOM 568 C C . CYS A 1 87 ? -17.14513 1.55382 -42.38616 1.000 50.17786 92 CYS A C 1
ATOM 569 O O . CYS A 1 87 ? -16.28502 2.23952 -41.81690 1.000 52.03555 92 CYS A O 1
ATOM 572 N N . ILE A 1 88 ? -18.06161 0.88082 -41.70497 1.000 46.87276 93 ILE A N 1
ATOM 573 C CA . ILE A 1 88 ? -17.88104 0.73219 -40.26851 1.000 46.79987 93 ILE A CA 1
ATOM 574 C C . ILE A 1 88 ? -16.64833 -0.12960 -40.03991 1.000 46.02694 93 ILE A C 1
ATOM 575 O O . ILE A 1 88 ? -16.51831 -1.21017 -40.61566 1.000 46.58547 93 ILE A O 1
ATOM 580 N N . ASP A 1 89 ? -15.70658 0.35809 -39.23825 1.000 42.91996 94 ASP A N 1
ATOM 581 C CA . ASP A 1 89 ? -14.45208 -0.36608 -39.08855 1.000 44.01065 94 ASP A CA 1
ATOM 582 C C . ASP A 1 89 ? -14.69699 -1.79212 -38.59786 1.000 47.16429 94 ASP A C 1
ATOM 583 O O . ASP A 1 89 ? -15.50382 -2.03320 -37.68374 1.000 44.71577 94 ASP A O 1
ATOM 588 N N . ASP A 1 90 ? -13.99609 -2.75445 -39.21010 1.000 47.54873 95 ASP A N 1
ATOM 589 C CA . ASP A 1 90 ? -14.24054 -4.14896 -38.83682 1.000 46.62609 95 ASP A CA 1
ATOM 590 C C . ASP A 1 90 ? -13.70823 -4.45928 -37.44494 1.000 45.76961 95 ASP A C 1
ATOM 591 O O . ASP A 1 90 ? -14.25209 -5.33254 -36.76088 1.000 43.73623 95 ASP A O 1
ATOM 596 N N . GLY A 1 91 ? -12.64796 -3.77144 -37.01216 1.000 48.69040 96 GLY A N 1
ATOM 597 C CA . GLY A 1 91 ? -12.23158 -3.88665 -35.62292 1.0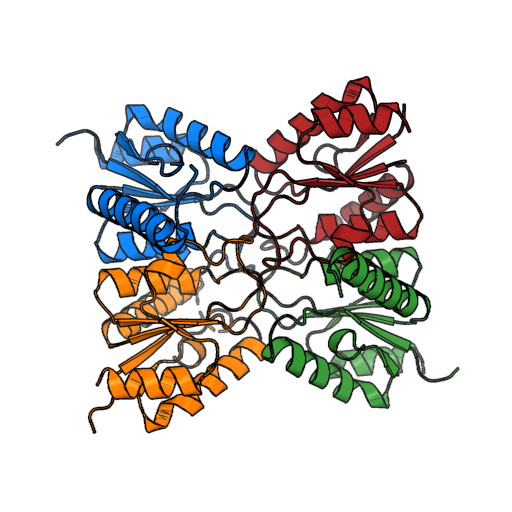00 47.61764 96 GLY A CA 1
ATOM 598 C C . GLY A 1 91 ? -13.32227 -3.42980 -34.67416 1.000 45.77316 96 GLY A C 1
ATOM 599 O O . GLY A 1 91 ? -13.60843 -4.10005 -33.67449 1.000 45.21780 96 GLY A O 1
ATOM 600 N N . VAL A 1 92 ? -13.97442 -2.30302 -34.99655 1.000 42.42173 97 VAL A N 1
ATOM 601 C CA . VAL A 1 92 ? -15.03295 -1.77943 -34.13846 1.000 43.37315 97 VAL A CA 1
ATOM 602 C C . VAL A 1 92 ? -16.19565 -2.75164 -34.07502 1.000 42.97807 97 VAL A C 1
ATOM 603 O O . VAL A 1 92 ? -16.70358 -3.07259 -32.99233 1.000 43.13579 97 VAL A O 1
ATOM 607 N N . ALA A 1 93 ? -16.62777 -3.23882 -35.23855 1.000 41.35390 98 ALA A N 1
ATOM 608 C CA . ALA A 1 93 ? -17.76118 -4.15568 -35.30473 1.000 42.11816 98 ALA A CA 1
ATOM 609 C C . ALA A 1 93 ? -17.46851 -5.47543 -34.58248 1.000 40.66310 98 ALA A C 1
ATOM 610 O O . ALA A 1 93 ? -18.34541 -6.01838 -33.90443 1.000 40.81961 98 ALA A O 1
ATOM 612 N N . PHE A 1 94 ? -16.24735 -6.00695 -34.70109 1.000 39.11191 99 PHE A N 1
ATOM 613 C CA . PHE A 1 94 ? -15.88364 -7.16472 -33.87940 1.000 41.12021 99 PHE A CA 1
ATOM 614 C C . PHE A 1 94 ? -16.07902 -6.85684 -32.39003 1.000 42.49468 99 PHE A C 1
ATOM 615 O O . PHE A 1 94 ? -16.77004 -7.59571 -31.66987 1.000 43.15160 99 PHE A O 1
ATOM 623 N N . GLU A 1 95 ? -15.49394 -5.75047 -31.91595 1.000 41.74614 100 GLU A N 1
ATOM 624 C CA . GLU A 1 95 ? -15.53703 -5.43530 -30.48931 1.000 43.27154 100 GLU A CA 1
ATOM 625 C C . GLU A 1 95 ? -16.97595 -5.27304 -30.00594 1.000 41.95621 100 GLU A C 1
ATOM 626 O O . GLU A 1 95 ? -17.31771 -5.68856 -28.89306 1.000 40.21889 100 GLU A O 1
ATOM 632 N N . LEU A 1 96 ? -17.84328 -4.68892 -30.83648 1.000 42.27120 101 LEU A N 1
ATOM 633 C CA . LEU A 1 96 ? -19.24372 -4.54498 -30.45230 1.000 40.32477 101 LEU A CA 1
ATOM 634 C C . LEU A 1 96 ? -19.88540 -5.91561 -30.25736 1.000 42.47954 101 LEU A C 1
ATOM 635 O O . LEU A 1 96 ? -20.48086 -6.20227 -29.20192 1.000 41.13084 101 LEU A O 1
ATOM 640 N N . GLY A 1 97 ? -19.73416 -6.79745 -31.24055 1.000 39.54240 102 GLY A N 1
ATOM 641 C CA . GLY A 1 97 ? -20.28427 -8.13498 -31.07948 1.000 41.35047 102 GLY A CA 1
ATOM 642 C C . GLY A 1 97 ? -19.73864 -8.85334 -29.85500 1.000 42.73390 102 GLY A C 1
ATOM 643 O O . GLY A 1 97 ? -20.49265 -9.49630 -29.10470 1.000 41.77367 102 GLY A O 1
ATOM 644 N N . TYR A 1 98 ? -18.42171 -8.77137 -29.63889 1.000 40.31764 103 TYR A N 1
ATOM 645 C CA . TYR A 1 98 ? -17.83582 -9.44614 -28.48862 1.000 40.06254 103 TYR A CA 1
ATOM 646 C C . TYR A 1 98 ? -18.40445 -8.88053 -27.17799 1.000 43.27386 103 TYR A C 1
ATOM 647 O O . TYR A 1 98 ? -18.89939 -9.63139 -26.32386 1.000 41.69344 103 TYR A O 1
ATOM 656 N N . ALA A 1 99 ? -18.38575 -7.55015 -27.02419 1.000 41.83184 104 ALA A N 1
ATOM 657 C CA . ALA A 1 99 ? -18.96386 -6.92858 -25.83490 1.000 40.94086 104 ALA A CA 1
ATOM 658 C C . ALA A 1 99 ? -20.44571 -7.25827 -25.68071 1.000 42.12230 104 ALA A C 1
ATOM 659 O O . ALA A 1 99 ? -20.93755 -7.43998 -24.55441 1.000 44.06769 104 ALA A O 1
ATOM 661 N N . LYS A 1 100 ? -21.18477 -7.30269 -26.78383 1.000 39.64283 105 LYS A N 1
ATOM 662 C CA . LYS A 1 100 ? -22.61458 -7.55348 -26.67020 1.000 42.57988 105 LYS A CA 1
ATOM 663 C C . LYS A 1 100 ? -22.86595 -8.96370 -26.17233 1.000 44.64472 105 LYS A C 1
ATOM 664 O O . LYS A 1 100 ? -23.66954 -9.16739 -25.25705 1.000 43.94235 105 LYS A O 1
ATOM 670 N N . ALA A 1 101 ? -22.11788 -9.93836 -26.70419 1.000 43.07436 106 ALA A N 1
ATOM 671 C CA . ALA A 1 101 ? -22.26008 -11.31670 -26.24534 1.000 42.79256 106 ALA A CA 1
ATOM 672 C C . ALA A 1 101 ? -21.92871 -11.49311 -24.76456 1.000 44.00674 106 ALA A C 1
ATOM 673 O O . ALA A 1 101 ? -22.46349 -12.41069 -24.12441 1.000 43.90024 106 ALA A O 1
ATOM 675 N N . ILE A 1 102 ? -21.03473 -10.69234 -24.19094 1.000 43.33488 107 ILE A N 1
ATOM 676 C CA . ILE A 1 102 ? -20.78369 -10.80769 -22.74443 1.000 45.62440 107 ILE A CA 1
ATOM 677 C C . ILE A 1 102 ? -21.55975 -9.74015 -21.96698 1.000 46.16371 107 ILE A C 1
ATOM 678 O O . ILE A 1 102 ? -21.18209 -9.37683 -20.85156 1.000 46.09782 107 ILE A O 1
ATOM 683 N N . ASN A 1 103 ? -22.62683 -9.21129 -22.56456 1.000 44.72374 108 ASN A N 1
ATOM 684 C CA . ASN A 1 103 ? -23.65466 -8.46677 -21.84596 1.000 47.73147 108 ASN A CA 1
ATOM 685 C C . ASN A 1 103 ? -23.17409 -7.12560 -21.31762 1.000 44.21226 108 ASN A C 1
ATOM 686 O O . ASN A 1 103 ? -23.68663 -6.64824 -20.32258 1.000 46.69641 108 ASN A O 1
ATOM 691 N N . LYS A 1 104 ? -22.21292 -6.48661 -21.96682 1.000 47.53020 109 LYS A N 1
ATOM 692 C CA . LYS A 1 104 ? -21.92138 -5.09611 -21.65274 1.000 45.72927 109 LYS A CA 1
ATOM 693 C C . LYS A 1 104 ? -23.03115 -4.17505 -22.16154 1.000 45.67718 109 LYS A C 1
ATOM 694 O O . LYS A 1 104 ? -23.81993 -4.52700 -23.04280 1.000 47.14767 109 LYS A O 1
ATOM 700 N N . VAL A 1 105 ? -23.03977 -2.95092 -21.63964 1.000 47.68455 110 VAL A N 1
ATOM 701 C CA . VAL A 1 105 ? -23.78277 -1.86108 -22.26746 1.000 47.96791 110 VAL A CA 1
ATOM 702 C C . VAL A 1 105 ? -23.09943 -1.45452 -23.57172 1.000 45.89334 110 VAL A C 1
ATOM 703 O O . VAL A 1 105 ? -21.95300 -0.98334 -23.56658 1.000 44.98358 110 VAL A O 1
ATOM 707 N N . CYS A 1 106 ? -23.81796 -1.58259 -24.68474 1.000 43.70729 111 CYS A N 1
ATOM 708 C CA . CYS A 1 106 ? -23.31418 -1.23570 -26.01217 1.000 45.59452 111 CYS A CA 1
ATOM 709 C C . CYS A 1 106 ? -24.03247 0.00001 -26.54643 1.000 46.07883 111 CYS A C 1
ATOM 710 O O . CYS A 1 106 ? -25.25573 -0.02615 -26.77215 1.000 45.14100 111 CYS A O 1
ATOM 713 N N . LEU A 1 107 ? -23.26770 1.07788 -26.74367 1.000 44.02574 112 LEU A N 1
ATOM 714 C CA . LEU A 1 107 ? -23.75144 2.31125 -27.34806 1.000 46.20602 112 LEU A CA 1
ATOM 715 C C . LEU A 1 107 ? -23.00669 2.59027 -28.64893 1.000 44.52603 112 LEU A C 1
ATOM 716 O O . LEU A 1 107 ? -21.85277 2.17491 -28.83565 1.000 43.47149 112 LEU A O 1
ATOM 721 N N . GLY A 1 108 ? -23.65588 3.33048 -29.53392 1.000 43.02386 113 GLY A N 1
ATOM 722 C CA . GLY A 1 108 ? -23.03978 3.76285 -30.76756 1.000 46.46230 113 GLY A CA 1
ATOM 723 C C . GLY A 1 108 ? -22.88425 5.26974 -30.77316 1.000 48.67023 113 GLY A C 1
ATOM 724 O O . GLY A 1 108 ? -23.68555 5.99169 -30.17273 1.000 46.41371 113 GLY A O 1
ATOM 725 N N . PHE A 1 109 ? -21.85032 5.73901 -31.47208 1.000 47.98248 114 PHE A N 1
ATOM 726 C CA . PHE A 1 109 ? -21.66567 7.15389 -31.76991 1.000 47.71796 114 PHE A CA 1
ATOM 727 C C . PHE A 1 109 ? -21.48596 7.28927 -33.27516 1.000 49.70566 114 PHE A C 1
ATOM 728 O O . PHE A 1 109 ? -20.66283 6.57953 -33.87887 1.000 45.98975 114 PHE A O 1
ATOM 736 N N . GLN A 1 110 ? -22.25064 8.19207 -33.88467 1.000 51.10600 115 GLN A N 1
ATOM 737 C CA . GLN A 1 110 ? -22.26407 8.26757 -35.34126 1.000 50.70739 115 GLN A CA 1
ATOM 738 C C . GLN A 1 110 ? -22.57208 9.68826 -35.78249 1.000 54.98575 115 GLN A C 1
ATOM 739 O O . GLN A 1 110 ? -23.60869 10.25715 -35.40750 1.000 56.84587 115 GLN A O 1
ATOM 745 N N . THR A 1 111 ? -21.65817 10.25586 -36.57782 1.000 53.90363 116 THR A N 1
ATOM 746 C CA . THR A 1 111 ? -21.83119 11.58723 -37.12028 1.000 59.57500 116 THR A CA 1
ATOM 747 C C . THR A 1 111 ? -21.82174 11.58318 -38.63877 1.000 62.31175 116 THR A C 1
ATOM 748 O O . THR A 1 111 ? -22.11756 12.61236 -39.25253 1.000 61.30620 116 THR A O 1
ATOM 752 N N . ASP A 1 112 ? -21.51917 10.44847 -39.25405 1.000 62.25766 117 ASP A N 1
ATOM 753 C CA . ASP A 1 112 ? -21.47087 10.34543 -40.70405 1.000 64.49085 117 ASP A CA 1
ATOM 754 C C . ASP A 1 112 ? -22.86523 10.49167 -41.31083 1.000 65.82940 117 ASP A C 1
ATOM 755 O O . ASP A 1 112 ? -23.86578 10.08162 -40.71762 1.000 66.35963 117 ASP A O 1
ATOM 760 N N . VAL A 1 113 ? -22.93884 11.08805 -42.50750 1.000 67.28214 118 VAL A N 1
ATOM 761 C CA . VAL A 1 113 ? -24.20524 11.02150 -43.23881 1.000 68.78199 118 VAL A CA 1
ATOM 762 C C . VAL A 1 113 ? -24.37930 9.68664 -43.94543 1.000 68.97516 118 VAL A C 1
ATOM 763 O O . VAL A 1 113 ? -25.50173 9.35255 -44.34650 1.000 73.23342 118 VAL A O 1
ATOM 767 N N . ARG A 1 114 ? -23.30707 8.90947 -44.08416 1.000 68.44098 119 ARG A N 1
ATOM 768 C CA . ARG A 1 114 ? -23.32782 7.68159 -44.85993 1.000 72.55630 119 ARG A CA 1
ATOM 769 C C . ARG A 1 114 ? -23.86586 6.52195 -44.03566 1.000 75.75704 119 ARG A C 1
ATOM 770 O O . ARG A 1 114 ? -23.74378 6.49499 -42.80737 1.000 74.93971 119 ARG A O 1
ATOM 778 N N . ARG A 1 115 ? -24.42220 5.53451 -44.73838 1.000 77.58372 120 ARG A N 1
ATOM 779 C CA . ARG A 1 115 ? -24.88499 4.28239 -44.15313 1.000 75.72375 120 ARG A CA 1
ATOM 780 C C . ARG A 1 115 ? -24.46485 3.12536 -45.05228 1.000 75.39833 120 ARG A C 1
ATOM 781 O O . ARG A 1 115 ? -24.02424 3.31970 -46.19393 1.000 79.50419 120 ARG A O 1
ATOM 789 N N . GLN A 1 116 ? -24.65031 1.90346 -44.54146 1.000 71.66841 121 GLN A N 1
ATOM 790 C CA . GLN A 1 116 ? -24.43772 0.71311 -45.36095 1.000 72.28754 121 GLN A CA 1
ATOM 791 C C . GLN A 1 116 ? -25.32732 0.74829 -46.60068 1.000 72.85361 121 GLN A C 1
ATOM 792 O O . GLN A 1 116 ? -24.83705 0.79103 -47.73284 1.000 70.83603 121 GLN A O 1
ATOM 798 N N . ALA A 1 117 ? -26.63606 0.76253 -46.38974 1.000 75.07206 122 ALA A N 1
ATOM 799 C CA . ALA A 1 117 ? -27.66734 0.80969 -47.42035 1.000 75.61572 122 ALA A CA 1
ATOM 800 C C . ALA A 1 117 ? -28.58657 1.96523 -47.07671 1.000 81.06007 122 ALA A C 1
ATOM 801 O O . ALA A 1 117 ? -28.48009 2.55255 -45.99602 1.000 79.69419 122 ALA A O 1
ATOM 803 N N . PRO A 1 118 ? -29.49580 2.33822 -47.99522 1.000 83.45590 123 PRO A N 1
ATOM 804 C CA . PRO A 1 118 ? -30.48505 3.38472 -47.66512 1.000 87.47050 123 PRO A CA 1
ATOM 805 C C . PRO A 1 118 ? -31.40687 3.03165 -46.49964 1.000 88.55538 123 PRO A C 1
ATOM 806 O O . PRO A 1 118 ? -32.11136 3.92598 -46.00633 1.000 90.07111 123 PRO A O 1
ATOM 810 N N . THR A 1 119 ? -31.43288 1.77637 -46.04682 1.000 83.33031 124 THR A N 1
ATOM 811 C CA . THR A 1 119 ? -32.27078 1.38158 -44.91887 1.000 80.94837 124 THR A CA 1
ATOM 812 C C . THR A 1 119 ? -31.60941 1.61824 -43.56058 1.000 76.98590 124 THR A C 1
ATOM 813 O O . THR A 1 119 ? -32.23643 1.35524 -42.52929 1.000 78.19165 124 THR A O 1
ATOM 817 N N . GLY A 1 120 ? -30.38588 2.12814 -43.52900 1.000 76.71105 125 GLY A N 1
ATOM 818 C CA . GLY A 1 120 ? -29.68733 2.40718 -42.29386 1.000 70.73077 125 GLY A CA 1
ATOM 819 C C . GLY A 1 120 ? -28.48170 1.51011 -42.11067 1.000 68.29376 125 GLY A C 1
ATOM 820 O O . GLY A 1 120 ? -28.00270 0.85531 -43.04153 1.000 67.69543 125 GLY A O 1
ATOM 821 N N . ASN A 1 121 ? -27.97899 1.48437 -40.87884 1.000 62.19650 126 ASN A N 1
ATOM 822 C CA . ASN A 1 121 ? -26.89664 0.57255 -40.55876 1.000 58.37687 126 ASN A CA 1
ATOM 823 C C . ASN A 1 121 ? -27.34756 -0.87838 -40.70257 1.000 53.97660 126 ASN A C 1
ATOM 824 O O . ASN A 1 121 ? -28.53872 -1.20035 -40.65708 1.000 56.74546 126 ASN A O 1
ATOM 829 N N . ASN A 1 122 ? -26.37114 -1.75673 -40.86190 1.000 51.47491 127 ASN A N 1
ATOM 830 C CA . ASN A 1 122 ? -26.64981 -3.18663 -40.82114 1.000 53.19346 127 ASN A CA 1
ATOM 831 C C . ASN A 1 122 ? -27.39339 -3.53948 -39.52344 1.000 50.94818 127 ASN A C 1
ATOM 832 O O . ASN A 1 122 ? -27.03735 -3.04221 -38.44956 1.000 49.77696 127 ASN A O 1
ATOM 837 N N . PRO A 1 123 ? -28.42815 -4.38108 -39.59006 1.000 49.99747 128 PRO A N 1
ATOM 838 C CA . PRO A 1 123 ? -29.23188 -4.65198 -38.38042 1.000 51.90879 128 PRO A CA 1
ATOM 839 C C . PRO A 1 123 ? -28.42892 -5.16466 -37.19537 1.000 50.49200 128 PRO A C 1
ATOM 840 O O . PRO A 1 123 ? -28.83988 -4.95029 -36.04378 1.000 51.13601 128 PRO A O 1
ATOM 844 N N . MET A 1 124 ? -27.30050 -5.83356 -37.42337 1.000 46.06722 129 MET A N 1
ATOM 845 C CA . MET A 1 124 ? -26.53448 -6.31496 -36.28368 1.000 45.28317 129 MET A CA 1
ATOM 846 C C . MET A 1 124 ? -25.95426 -5.14812 -35.49759 1.000 48.49230 129 MET A C 1
ATOM 847 O O . MET A 1 124 ? -26.06125 -5.11284 -34.26866 1.000 46.37215 129 MET A O 1
ATOM 852 N N . ILE A 1 125 ? -25.37077 -4.16241 -36.19604 1.000 46.23456 130 ILE A N 1
ATOM 853 C CA . ILE A 1 125 ? -24.92238 -2.94398 -35.53456 1.000 46.91828 130 ILE A CA 1
ATOM 854 C C . ILE A 1 125 ? -26.10833 -2.20253 -34.92111 1.000 48.01600 130 ILE A C 1
ATOM 855 O O . ILE A 1 125 ? -26.07522 -1.80229 -33.75212 1.000 47.26991 130 ILE A O 1
ATOM 860 N N . GLU A 1 126 ? -27.18054 -2.02251 -35.70014 1.000 50.33414 131 GLU A N 1
ATOM 861 C CA . GLU A 1 126 ? -28.29087 -1.16034 -35.28589 1.000 51.16891 131 GLU A CA 1
ATOM 862 C C . GLU A 1 126 ? -29.03455 -1.73151 -34.08927 1.000 51.69246 131 GLU A C 1
ATOM 863 O O . GLU A 1 126 ? -29.43145 -0.99032 -33.18091 1.000 52.65321 131 GLU A O 1
ATOM 869 N N . CYS A 1 127 ? -29.24753 -3.03724 -34.07418 1.000 49.15941 132 CYS A N 1
ATOM 870 C CA . CYS A 1 127 ? -29.97268 -3.65148 -32.98125 1.000 51.63400 132 CYS A CA 1
ATOM 871 C C . CYS A 1 127 ? -29.08173 -3.99704 -31.80424 1.000 49.02692 132 CYS A C 1
ATOM 872 O O . CYS A 1 127 ? -29.59500 -4.29111 -30.72948 1.000 46.29046 132 CYS A O 1
ATOM 875 N N . SER A 1 128 ? -27.77124 -3.98000 -31.95994 1.000 47.45971 133 SER A N 1
ATOM 876 C CA . SER A 1 128 ? -26.98346 -4.32013 -30.79326 1.000 46.85190 133 SER A CA 1
ATOM 877 C C . SER A 1 128 ? -26.64921 -3.09791 -29.95238 1.000 47.33208 133 SER A C 1
ATOM 878 O O . SER A 1 128 ? -26.47039 -3.23155 -28.74138 1.000 48.54121 133 SER A O 1
ATOM 881 N N . CYS A 1 129 ? -26.56824 -1.90746 -30.54742 1.000 47.36541 134 CYS A N 1
ATOM 882 C CA . CYS A 1 129 ? -26.43915 -0.68479 -29.75540 1.000 45.83735 134 CYS A CA 1
ATOM 883 C C . CYS A 1 129 ? -27.76343 -0.34789 -29.09583 1.000 46.85461 134 CYS A C 1
ATOM 884 O O . CYS A 1 129 ? -28.78379 -0.19692 -29.77576 1.000 48.75867 134 CYS A O 1
ATOM 887 N N . GLU A 1 130 ? -27.74465 -0.24632 -27.76765 1.000 45.85415 135 GLU A N 1
ATOM 888 C CA . GLU A 1 130 ? -28.90438 0.23935 -27.03477 1.000 48.15995 135 GLU A CA 1
ATOM 889 C C . GLU A 1 130 ? -29.34276 1.62281 -27.51081 1.000 48.71531 135 GLU A C 1
ATOM 890 O O . GLU A 1 130 ? -30.54896 1.88949 -27.63894 1.000 48.38361 135 GLU A O 1
ATOM 896 N N . GLU A 1 131 ? -28.38588 2.53407 -27.72475 1.000 46.14028 136 GLU A N 1
ATOM 897 C CA . GLU A 1 131 ? -28.66111 3.80157 -28.37665 1.000 47.54849 136 GLU A CA 1
ATOM 898 C C . GLU A 1 131 ? -27.48169 4.17137 -29.25993 1.000 46.88571 136 GLU A C 1
ATOM 899 O O . GLU A 1 131 ? -26.33295 3.83052 -28.97104 1.000 49.31403 136 GLU A O 1
ATOM 905 N N . ILE A 1 132 ? -27.76601 4.90125 -30.32179 1.000 46.50114 137 ILE A N 1
ATOM 906 C CA . ILE A 1 132 ? -26.73999 5.54936 -31.12550 1.000 49.56321 137 ILE A CA 1
ATOM 907 C C . ILE A 1 132 ? -26.90569 7.05367 -30.96182 1.000 49.10488 137 ILE A C 1
ATOM 908 O O . ILE A 1 132 ? -28.00033 7.58748 -31.16900 1.000 52.60045 137 ILE A O 1
ATOM 913 N N . PHE A 1 133 ? -25.82766 7.73573 -30.59844 1.000 49.05855 138 PHE A N 1
ATOM 914 C CA . PHE A 1 133 ? -25.84045 9.17482 -30.39639 1.000 49.72478 138 PHE A CA 1
ATOM 915 C C . PHE A 1 133 ? -25.13097 9.88135 -31.54189 1.000 53.06344 138 PHE A C 1
ATOM 916 O O . PHE A 1 133 ? -24.23451 9.32602 -32.18952 1.000 53.32133 138 PHE A O 1
ATOM 924 N N . SER A 1 134 ? -25.54269 11.11432 -31.79657 1.000 51.86098 139 SER A N 1
ATOM 925 C CA . SER A 1 134 ? -24.89418 11.91879 -32.80974 1.000 54.35950 139 SER A CA 1
ATOM 926 C C . SER A 1 134 ? -24.15780 13.12315 -32.23629 1.000 55.78362 139 SER A C 1
ATOM 927 O O . SER A 1 134 ? -23.56834 13.87754 -33.01276 1.000 55.70396 139 SER A O 1
ATOM 930 N N . ASP A 1 135 ? -24.15572 13.31553 -30.91368 1.000 51.89808 140 ASP A N 1
ATOM 931 C CA . ASP A 1 135 ? -23.41083 14.40523 -30.28666 1.000 59.62142 140 ASP A CA 1
ATOM 932 C C . ASP A 1 135 ? -23.01851 13.98768 -28.87244 1.000 58.90343 140 ASP A C 1
ATOM 933 O O . ASP A 1 135 ? -23.78732 13.31703 -28.17295 1.000 57.03704 140 ASP A O 1
ATOM 938 N N . LEU A 1 136 ? -21.82016 14.41035 -28.45332 1.000 61.26056 141 LEU A N 1
ATOM 939 C CA . LEU A 1 136 ? -21.26309 13.91853 -27.19750 1.000 59.58477 141 LEU A CA 1
ATOM 940 C C . LEU A 1 136 ? -22.08837 14.37384 -26.00914 1.000 61.54698 141 LEU A C 1
ATOM 941 O O . LEU A 1 136 ? -22.31413 13.59549 -25.07499 1.000 59.67761 141 LEU A O 1
ATOM 946 N N . GLY A 1 137 ? -22.52871 15.63840 -26.01832 1.000 61.40413 142 GLY A N 1
ATOM 947 C CA . GLY A 1 137 ? -23.29488 16.14460 -24.89235 1.000 60.69917 142 GLY A CA 1
ATOM 948 C C . GLY A 1 137 ? -24.45238 15.23922 -24.52695 1.000 61.15043 142 GLY A C 1
ATOM 949 O O . GLY A 1 137 ? -24.60176 14.83544 -23.37014 1.000 62.06884 142 GLY A O 1
ATOM 950 N N . SER A 1 138 ? -25.27977 14.89274 -25.51563 1.000 59.61236 143 SER A N 1
ATOM 951 C CA . SER A 1 138 ? -26.41672 14.01891 -25.25344 1.000 60.79189 143 SER A CA 1
ATOM 952 C C . SER A 1 138 ? -25.95699 12.66170 -24.72898 1.000 61.28532 143 SER A C 1
ATOM 953 O O . SER A 1 138 ? -26.48218 12.15789 -23.72776 1.000 61.44814 143 SER A O 1
ATOM 956 N N . LEU A 1 139 ? -24.96807 12.05956 -25.39356 1.000 59.81244 144 LEU A N 1
ATOM 957 C CA . LEU A 1 139 ? -24.40459 10.79996 -24.91667 1.000 57.96959 144 LEU A CA 1
ATOM 958 C C . LEU A 1 139 ? -23.93496 10.90472 -23.47874 1.000 60.86043 144 LEU A C 1
ATOM 959 O O . LEU A 1 139 ? -24.24956 10.04199 -22.65306 1.000 61.88459 144 LEU A O 1
ATOM 964 N N . LYS A 1 140 ? -23.15693 11.93942 -23.16109 1.000 59.25143 145 LYS A N 1
ATOM 965 C CA . LYS A 1 140 ? -22.61710 12.05038 -21.80957 1.000 61.96259 145 LYS A CA 1
ATOM 966 C C . LYS A 1 140 ? -23.73956 12.19007 -20.78167 1.000 64.71963 145 LYS A C 1
ATOM 967 O O . LYS A 1 140 ? -23.77514 11.46558 -19.77495 1.000 65.94715 145 LYS A O 1
ATOM 973 N N . LYS A 1 141 ? -24.66346 13.12407 -21.02513 1.000 61.95368 146 LYS A N 1
ATOM 974 C CA . LYS A 1 141 ? -25.83465 13.28976 -20.16866 1.000 64.62613 146 LYS A CA 1
ATOM 975 C C . LYS A 1 141 ? -26.63947 12.00363 -20.03974 1.000 64.89437 146 LYS A C 1
ATOM 976 O O . LYS A 1 141 ? -27.14826 11.69175 -18.95528 1.000 64.97086 146 LYS A O 1
ATOM 982 N N . TRP A 1 142 ? -26.82340 11.28027 -21.15019 1.000 63.62109 147 TRP A N 1
ATOM 983 C CA . TRP A 1 142 ? -27.56661 10.02512 -21.10120 1.000 64.43622 147 TRP A CA 1
ATOM 984 C C . TRP A 1 142 ? -26.91316 9.03783 -20.14055 1.000 63.26810 147 TRP A C 1
ATOM 985 O O . TRP A 1 142 ? -27.59055 8.40220 -19.32570 1.000 63.65251 147 TRP A O 1
ATOM 996 N N . LEU A 1 143 ? -25.59224 8.89656 -20.22954 1.000 63.68723 148 LEU A N 1
ATOM 997 C CA . LEU A 1 143 ? -24.87860 8.02276 -19.31108 1.000 64.64353 148 LEU A CA 1
ATOM 998 C C . LEU A 1 143 ? -25.06294 8.49700 -17.88611 1.000 68.63917 148 LEU A C 1
ATOM 999 O O . LEU A 1 143 ? -25.19036 7.68631 -16.96007 1.000 69.21475 148 LEU A O 1
ATOM 1004 N N . GLN A 1 144 ? -25.10333 9.81867 -17.70088 1.000 65.71908 149 GLN A N 1
ATOM 1005 C CA . GLN A 1 144 ? -25.25173 10.38122 -16.36782 1.000 67.75587 149 GLN A CA 1
ATOM 1006 C 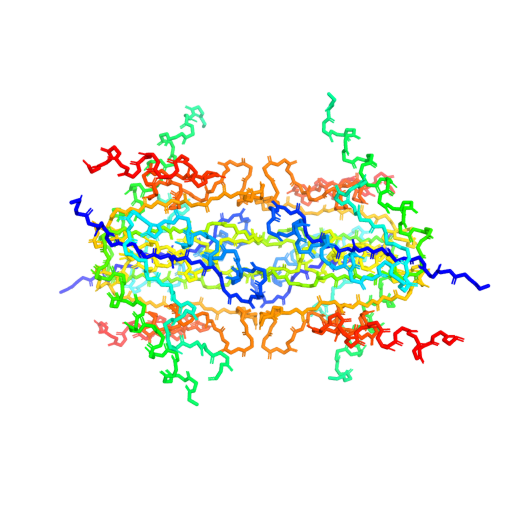C . GLN A 1 144 ? -26.58833 9.99498 -15.75376 1.000 69.40438 149 GLN A C 1
ATOM 1007 O O . GLN A 1 144 ? -26.65361 9.64966 -14.56989 1.000 74.57660 149 GLN A O 1
ATOM 1013 N N . GLN A 1 145 ? -27.66611 10.03821 -16.54196 1.000 69.67386 150 GLN A N 1
ATOM 1014 C CA . GLN A 1 145 ? -28.96864 9.63331 -16.02185 1.000 70.28385 150 GLN A CA 1
ATOM 1015 C C . GLN A 1 145 ? -28.97139 8.14992 -15.66684 1.000 72.85081 150 GLN A C 1
ATOM 1016 O O . GLN A 1 145 ? -29.50513 7.75782 -14.61753 1.000 74.63193 150 GLN A O 1
ATOM 1022 N N . LYS A 1 146 ? -28.32976 7.31498 -16.49651 1.000 69.20222 151 LYS A N 1
ATOM 1023 C CA . LYS A 1 146 ? -28.33702 5.87706 -16.23127 1.000 68.71887 151 LYS A CA 1
ATOM 1024 C C . LYS A 1 146 ? -27.61989 5.52573 -14.93502 1.000 73.20721 151 LYS A C 1
ATOM 1025 O O . LYS A 1 146 ? -28.03135 4.58747 -14.23854 1.000 75.40371 151 LYS A O 1
ATOM 1031 N N . TYR A 1 147 ? -26.56618 6.26048 -14.57397 1.000 73.89427 152 TYR A N 1
ATOM 1032 C CA . TYR A 1 147 ? -25.75747 5.89245 -13.41528 1.000 77.60080 152 TYR A CA 1
ATOM 1033 C C . TYR A 1 147 ? -25.82720 6.87474 -12.24392 1.000 80.21070 152 TYR A C 1
ATOM 1034 O O . TYR A 1 147 ? -25.17053 6.63042 -11.22929 1.000 83.76395 152 TYR A O 1
ATOM 1043 N N . ASN A 1 148 ? -26.59056 7.96356 -12.34641 1.000 81.88258 153 ASN A N 1
ATOM 1044 C CA . ASN A 1 148 ? -26.67368 8.99735 -11.28827 1.000 89.51117 153 ASN A CA 1
ATOM 1045 C C . ASN A 1 148 ? -25.31559 9.51559 -10.80073 1.000 91.03251 153 ASN A C 1
ATOM 1046 O O . ASN A 1 148 ? -24.53133 10.05861 -11.58409 1.000 93.79939 153 ASN A O 1
ATOM 1051 N N . SER B 1 5 ? -20.92060 -40.51752 -38.12854 1.000 128.81136 10 SER B N 1
ATOM 1052 C CA . SER B 1 5 ? -20.11083 -39.45841 -38.72178 1.000 127.07204 10 SER B CA 1
ATOM 1053 C C . SER B 1 5 ? -19.91684 -38.28533 -37.77273 1.000 126.64903 10 SER B C 1
ATOM 1054 O O . SER B 1 5 ? -18.80076 -37.78423 -37.61315 1.000 124.20869 10 SER B O 1
ATOM 1057 N N . PHE B 1 6 ? -21.02323 -37.86948 -37.15050 1.000 107.47157 11 PHE B N 1
ATOM 1058 C CA . PHE B 1 6 ? -21.15486 -36.58598 -36.46208 1.000 96.32817 11 PHE B CA 1
ATOM 1059 C C . PHE B 1 6 ? -21.02268 -35.42040 -37.43898 1.000 87.89000 11 PHE B C 1
ATOM 1060 O O . PHE B 1 6 ? -19.94000 -35.16096 -37.98049 1.000 85.64201 11 PHE B O 1
ATOM 1068 N N . ARG B 1 7 ? -22.12644 -34.71020 -37.66583 1.000 82.93949 12 ARG B N 1
ATOM 1069 C CA . ARG B 1 7 ? -22.12778 -33.57193 -38.56853 1.000 75.95017 12 ARG B CA 1
ATOM 1070 C C . ARG B 1 7 ? -22.05254 -32.28814 -37.75771 1.000 73.36776 12 ARG B C 1
ATOM 1071 O O . ARG B 1 7 ? -23.05538 -31.89690 -37.13641 1.000 70.78784 12 ARG B O 1
ATOM 1079 N N . PRO B 1 8 ? -20.90264 -31.62087 -37.70675 1.000 71.69556 13 PRO B N 1
ATOM 1080 C CA . PRO B 1 8 ? -20.82090 -30.34942 -36.98198 1.000 69.07673 13 PRO B CA 1
ATOM 1081 C C . PRO B 1 8 ? -21.73090 -29.30164 -37.59954 1.000 62.77400 13 PRO B C 1
ATOM 1082 O O . PRO B 1 8 ? -22.04015 -29.33832 -38.79087 1.000 62.38516 13 PRO B O 1
ATOM 1086 N N . LYS B 1 9 ? -22.17573 -28.36821 -36.76620 1.000 56.57932 14 LYS B N 1
ATOM 1087 C CA . LYS B 1 9 ? -23.02860 -27.28682 -37.22878 1.000 55.22806 14 LYS B CA 1
ATOM 1088 C C . LYS B 1 9 ? -22.20736 -26.04598 -37.56701 1.000 52.66842 14 LYS B C 1
ATOM 1089 O O . LYS B 1 9 ? -21.42732 -25.55759 -36.74368 1.000 51.74360 14 LYS B O 1
ATOM 1095 N N . LEU B 1 10 ? -22.40173 -25.52837 -38.77248 1.000 52.95448 15 LEU B N 1
ATOM 1096 C CA . LEU B 1 10 ? -21.64274 -24.39051 -39.26791 1.000 49.23876 15 LEU B CA 1
ATOM 1097 C C . LEU B 1 10 ? -22.58579 -23.24663 -39.61417 1.000 48.33728 15 LEU B C 1
ATOM 1098 O O . LEU B 1 10 ? -23.62187 -23.45386 -40.27071 1.000 47.60763 15 LEU B O 1
ATOM 1103 N N . TYR B 1 11 ? -22.17373 -22.03682 -39.22008 1.000 44.42561 16 TYR B N 1
ATOM 1104 C CA . TYR B 1 11 ? -22.85945 -20.78701 -39.53255 1.000 44.86812 16 TYR B CA 1
ATOM 1105 C C . TYR B 1 11 ? -21.99602 -19.98064 -40.49412 1.000 44.17935 16 TYR B C 1
ATOM 1106 O O . TYR B 1 11 ? -20.86511 -19.60098 -40.15147 1.000 42.87681 16 TYR B O 1
ATOM 1115 N N . LEU B 1 12 ? -22.51564 -19.72348 -41.69216 1.000 42.54009 17 LEU B N 1
ATOM 1116 C CA . LEU B 1 12 ? -21.79445 -18.92796 -42.68446 1.000 42.06106 17 LEU B CA 1
ATOM 1117 C C . LEU B 1 12 ? -22.14331 -17.46061 -42.45894 1.000 42.56611 17 LEU B C 1
ATOM 1118 O O . LEU B 1 12 ? -23.30014 -17.05670 -42.62296 1.000 43.19379 17 LEU B O 1
ATOM 1123 N N . ALA B 1 13 ? -21.15917 -16.68177 -42.02434 1.000 42.50769 18 ALA B N 1
ATOM 1124 C CA . ALA B 1 13 ? -21.26911 -15.22772 -41.91291 1.000 44.18869 18 ALA B CA 1
ATOM 1125 C C . ALA B 1 13 ? -20.64111 -14.63140 -43.16794 1.000 40.69431 18 ALA B C 1
ATOM 1126 O O . ALA B 1 13 ? -19.44693 -14.83846 -43.42435 1.000 38.25857 18 ALA B O 1
ATOM 1128 N N . ALA B 1 14 ? -21.44014 -13.90782 -43.94976 1.000 39.61014 19 ALA B N 1
ATOM 1129 C CA . ALA B 1 14 ? -20.94846 -13.51069 -45.26795 1.000 45.50587 19 ALA B CA 1
ATOM 1130 C C . ALA B 1 14 ? -21.77671 -12.37233 -45.83226 1.000 43.83841 19 ALA B C 1
ATOM 1131 O O . ALA B 1 14 ? -22.99413 -12.33660 -45.59190 1.000 42.01835 19 ALA B O 1
ATOM 1133 N N . PRO B 1 15 ? -21.16500 -11.42521 -46.56033 1.000 44.33301 20 PRO B N 1
ATOM 1134 C CA . PRO B 1 15 ? -21.96563 -10.38176 -47.19990 1.000 45.28968 20 PRO B CA 1
ATOM 1135 C C . PRO B 1 15 ? -22.88642 -11.01965 -48.22445 1.000 46.80164 20 PRO B C 1
ATOM 1136 O O . PRO B 1 15 ? -22.56465 -12.05020 -48.82873 1.000 46.52393 20 PRO B O 1
ATOM 1140 N N . LEU B 1 16 ? -24.06056 -10.42725 -48.37589 1.000 47.10249 21 LEU B N 1
ATOM 1141 C CA . LEU B 1 16 ? -25.12227 -11.00896 -49.19013 1.000 51.26185 21 LEU B CA 1
ATOM 1142 C C . LEU B 1 16 ? -25.90549 -9.90707 -49.89357 1.000 51.08516 21 LEU B C 1
ATOM 1143 O O . LEU B 1 16 ? -27.13468 -9.96323 -49.99795 1.000 52.01026 21 LEU B O 1
ATOM 1148 N N . PHE B 1 17 ? -25.21127 -8.87550 -50.36940 1.000 48.32956 22 PHE B N 1
ATOM 1149 C CA . PHE B 1 17 ? -25.89795 -7.68853 -50.85259 1.000 52.33760 22 PHE B CA 1
ATOM 1150 C C . PHE B 1 17 ? -26.08414 -7.63998 -52.36516 1.000 55.02632 22 PHE B C 1
ATOM 1151 O O . PHE B 1 17 ? -26.86311 -6.80519 -52.83420 1.000 56.94801 22 PHE B O 1
ATOM 1159 N N . ASN B 1 18 ? -25.41115 -8.50096 -53.13006 1.000 52.77303 23 ASN B N 1
ATOM 1160 C CA . ASN B 1 18 ? -25.59469 -8.60071 -54.57531 1.000 55.68608 23 ASN B CA 1
ATOM 1161 C C . ASN B 1 18 ? -25.48754 -10.06860 -54.98644 1.000 60.44280 23 ASN B C 1
ATOM 1162 O O . ASN B 1 18 ? -25.00559 -10.92676 -54.22806 1.000 57.81025 23 ASN B O 1
ATOM 1167 N N . GLU B 1 19 ? -25.91902 -10.35431 -56.21408 1.000 63.89251 24 GLU B N 1
ATOM 1168 C CA . GLU B 1 19 ? -26.06924 -11.74792 -56.62736 1.000 62.57637 24 GLU B CA 1
ATOM 1169 C C . GLU B 1 19 ? -24.73291 -12.49257 -56.70953 1.000 62.18564 24 GLU B C 1
ATOM 1170 O O . GLU B 1 19 ? -24.68694 -13.69938 -56.42712 1.000 59.29356 24 GLU B O 1
ATOM 1176 N N . ALA B 1 20 ? -23.64849 -11.81695 -57.11566 1.000 60.35667 25 ALA B N 1
ATOM 1177 C CA . ALA B 1 20 ? -22.32943 -12.43866 -57.03397 1.000 57.44677 25 ALA B CA 1
ATOM 1178 C C . ALA B 1 20 ? -22.01782 -12.87823 -55.60783 1.000 59.21657 25 ALA B C 1
ATOM 1179 O O . ALA B 1 20 ? -21.48274 -13.97077 -55.38591 1.000 59.89154 25 ALA B O 1
ATOM 1181 N N . GLU B 1 21 ? -22.32620 -12.03867 -54.62108 1.000 54.81880 26 GLU B N 1
ATOM 1182 C CA . GLU B 1 21 ? -22.09247 -12.45790 -53.24644 1.000 54.94837 26 GLU B CA 1
ATOM 1183 C C . GLU B 1 21 ? -22.99619 -13.64018 -52.88526 1.000 55.30919 26 GLU B C 1
ATOM 1184 O O . GLU B 1 21 ? -22.54456 -14.60744 -52.24936 1.000 52.45080 26 GLU B O 1
ATOM 1190 N N . LYS B 1 22 ? -24.26491 -13.60521 -53.32664 1.000 55.67829 27 LYS B N 1
ATOM 1191 C CA . LYS B 1 22 ? -25.20649 -14.65516 -52.93194 1.000 60.00381 27 LYS B CA 1
ATOM 1192 C C . LYS B 1 22 ? -24.91408 -15.96782 -53.65313 1.000 60.50892 27 LYS B C 1
ATOM 1193 O O . LYS B 1 22 ? -25.01683 -17.05175 -53.05476 1.000 58.29134 27 LYS B O 1
ATOM 1199 N N . GLU B 1 23 ? -24.54316 -15.89409 -54.93353 1.000 56.63917 28 GLU B N 1
ATOM 1200 C CA . GLU B 1 23 ? -24.12584 -17.10772 -55.62467 1.000 60.21289 28 GLU B CA 1
ATOM 1201 C C . GLU B 1 23 ? -22.83330 -17.65470 -55.03539 1.000 59.26667 28 GLU B C 1
ATOM 1202 O O . GLU B 1 23 ? -22.61180 -18.87552 -55.03170 1.000 58.62749 28 GLU B O 1
ATOM 1208 N N . SER B 1 24 ? -21.96983 -16.78197 -54.52356 1.000 58.06037 29 SER B N 1
ATOM 1209 C CA . SER B 1 24 ? -20.72597 -17.31296 -53.98535 1.000 59.60002 29 SER B CA 1
ATOM 1210 C C . SER B 1 24 ? -20.92893 -17.96847 -52.61314 1.000 55.34051 29 SER B C 1
ATOM 1211 O O . SER B 1 24 ? -20.24811 -18.94808 -52.30420 1.000 51.46036 29 SER B O 1
ATOM 1214 N N . ASN B 1 25 ? -21.88473 -17.49064 -51.80618 1.000 55.47608 30 ASN B N 1
ATOM 1215 C CA . ASN B 1 25 ? -22.17929 -18.16800 -50.54106 1.000 55.87785 30 ASN B CA 1
ATOM 1216 C C . ASN B 1 25 ? -22.80286 -19.54169 -50.78250 1.000 56.67626 30 ASN B C 1
ATOM 1217 O O . ASN B 1 25 ? -22.49227 -20.50279 -50.07104 1.000 54.95482 30 ASN B O 1
ATOM 1222 N N . ARG B 1 26 ? -23.68577 -19.65174 -51.77717 1.000 57.58704 31 ARG B N 1
ATOM 1223 C CA . ARG B 1 26 ? -24.23678 -20.95718 -52.12781 1.000 60.23675 31 ARG B CA 1
ATOM 1224 C C . ARG B 1 26 ? -23.12244 -21.93421 -52.48050 1.000 59.41855 31 ARG B C 1
ATOM 1225 O O . ARG B 1 26 ? -23.13232 -23.08903 -52.02929 1.000 58.48565 31 ARG B O 1
ATOM 1233 N N . ASN B 1 27 ? -22.13648 -21.47743 -53.26055 1.000 56.32789 32 ASN B N 1
ATOM 1234 C CA . ASN B 1 27 ? -21.03130 -22.34939 -53.63917 1.000 57.87789 32 ASN B CA 1
ATOM 1235 C C . ASN B 1 27 ? -20.32450 -22.88408 -52.39927 1.000 55.96082 32 ASN B C 1
ATOM 1236 O O . ASN B 1 27 ? -20.06858 -24.08950 -52.27954 1.000 57.15565 32 ASN B O 1
ATOM 1241 N N . ILE B 1 28 ? -20.02488 -22.00744 -51.45041 1.000 57.03562 33 ILE B N 1
ATOM 1242 C CA . ILE B 1 28 ? -19.34725 -22.45971 -50.24000 1.000 58.09362 33 ILE B CA 1
ATOM 1243 C C . ILE B 1 28 ? -20.20853 -23.47150 -49.49455 1.000 57.99959 33 ILE B C 1
ATOM 1244 O O . ILE B 1 28 ? -19.71294 -24.49789 -49.01744 1.000 55.93385 33 ILE B O 1
ATOM 1249 N N . ARG B 1 29 ? -21.51868 -23.22425 -49.43903 1.000 55.82614 34 ARG B N 1
ATOM 1250 C CA . ARG B 1 29 ? -22.42215 -24.11427 -48.72077 1.000 58.79003 34 ARG B CA 1
ATOM 1251 C C . ARG B 1 29 ? -22.48962 -25.48583 -49.38346 1.000 60.60353 34 ARG B C 1
ATOM 1252 O O . ARG B 1 29 ? -22.41013 -26.51563 -48.70664 1.000 60.58552 34 ARG B O 1
ATOM 1260 N N . ASP B 1 30 ? -22.65706 -25.51877 -50.70837 1.000 61.24727 35 ASP B N 1
ATOM 1261 C CA . ASP B 1 30 ? -22.74670 -26.79431 -51.41454 1.000 60.43281 35 ASP B CA 1
ATOM 1262 C C . ASP B 1 30 ? -21.46925 -27.60247 -51.27545 1.000 61.11729 35 ASP B C 1
ATOM 1263 O O . ASP B 1 30 ? -21.49929 -28.83625 -51.33957 1.000 65.63089 35 ASP B O 1
ATOM 1268 N N . SER B 1 31 ? -20.34315 -26.92522 -51.10250 1.000 60.67399 36 SER B N 1
ATOM 1269 C CA . SER B 1 31 ? -19.06087 -27.58380 -50.91986 1.000 62.18973 36 SER B CA 1
ATOM 1270 C C . SER B 1 31 ? -18.91872 -28.24045 -49.54240 1.000 63.76243 36 SER B C 1
ATOM 1271 O O . SER B 1 31 ? -18.11877 -29.17615 -49.38764 1.000 61.50810 36 SER B O 1
ATOM 1274 N N . LEU B 1 32 ? -19.68896 -27.79351 -48.55087 1.000 63.60516 37 LEU B N 1
ATOM 1275 C CA . LEU B 1 32 ? -19.56453 -28.27800 -47.18023 1.000 67.28631 37 LEU B CA 1
ATOM 1276 C C . LEU B 1 32 ? -20.67743 -29.23575 -46.76063 1.000 69.50113 37 LEU B C 1
ATOM 1277 O O . LEU B 1 32 ? -20.61732 -29.78790 -45.65733 1.000 69.34848 37 LEU B O 1
ATOM 1282 N N . ILE B 1 33 ? -21.67657 -29.46356 -47.61758 1.000 68.25336 38 ILE B N 1
ATOM 1283 C CA . ILE B 1 33 ? -22.90254 -30.10631 -47.17268 1.000 67.71230 38 ILE B CA 1
ATOM 1284 C C . ILE B 1 33 ? -22.67774 -31.57896 -46.85202 1.000 71.89444 38 ILE B C 1
ATOM 1285 O O . ILE B 1 33 ? -23.32965 -32.12654 -45.95595 1.000 68.32204 38 ILE B O 1
ATOM 1290 N N . ASP B 1 34 ? -21.74843 -32.24510 -47.54404 1.000 73.70988 39 ASP B N 1
ATOM 1291 C CA . ASP B 1 34 ? -21.45773 -33.62859 -47.17266 1.000 78.51479 39 ASP B CA 1
ATOM 1292 C C . ASP B 1 34 ? -20.66587 -33.73416 -45.86852 1.000 79.62847 39 ASP B C 1
ATOM 1293 O O . ASP B 1 34 ? -20.50473 -34.84511 -45.35281 1.000 79.65023 39 ASP B O 1
ATOM 1298 N N . CYS B 1 35 ? -20.20286 -32.60936 -45.31406 1.000 84.93764 40 CYS B N 1
ATOM 1299 C CA . CYS B 1 35 ? -19.52494 -32.55596 -44.01929 1.000 84.10668 40 CYS B CA 1
ATOM 1300 C C . CYS B 1 35 ? -20.45354 -32.10277 -42.89954 1.000 83.95840 40 CYS B C 1
ATOM 1301 O O . CYS B 1 35 ? -20.58958 -32.76865 -41.86802 1.000 84.65268 40 CYS B O 1
ATOM 1304 N N . CYS B 1 36 ? -21.07214 -30.94322 -43.07797 1.000 73.79546 41 CYS B N 1
ATOM 1305 C CA . CYS B 1 36 ? -21.58192 -30.17158 -41.96380 1.000 68.50091 41 CYS B CA 1
ATOM 1306 C C . CYS B 1 36 ? -22.97831 -29.67676 -42.30625 1.000 61.01215 41 CYS B C 1
ATOM 1307 O O . CYS B 1 36 ? -23.32045 -29.49273 -43.47863 1.000 61.46718 41 CYS B O 1
ATOM 1310 N N . ASP B 1 37 ? -23.79567 -29.50950 -41.27792 1.000 58.13407 42 ASP B N 1
ATOM 1311 C CA . ASP B 1 37 ? -25.04038 -28.77901 -41.44126 1.000 57.51916 42 ASP B CA 1
ATOM 1312 C C . ASP B 1 37 ? -24.70262 -27.29740 -41.56065 1.000 57.12721 42 ASP B C 1
ATOM 1313 O O . ASP B 1 37 ? -23.84235 -26.78306 -40.84166 1.000 57.51597 42 ASP B O 1
ATOM 1318 N N . VAL B 1 38 ? -25.33169 -26.59960 -42.49452 1.000 57.17388 43 VAL B N 1
ATOM 1319 C CA . VAL B 1 38 ? -24.92176 -25.23070 -42.79034 1.000 53.58950 43 VAL B CA 1
ATOM 1320 C C . VAL B 1 38 ? -26.12236 -24.31422 -42.64431 1.000 54.50745 43 VAL B C 1
ATOM 1321 O O . VAL B 1 38 ? -27.14212 -24.50434 -43.31798 1.000 56.75455 43 VAL B O 1
ATOM 1325 N N . PHE B 1 39 ? -26.00819 -23.31909 -41.77443 1.000 53.90460 44 PHE B N 1
ATOM 1326 C CA . PHE B 1 39 ? -27.00909 -22.26277 -41.74372 1.000 57.16096 44 PHE B CA 1
ATOM 1327 C C . PHE B 1 39 ? -26.56970 -21.14049 -42.67400 1.000 54.99052 44 PHE B C 1
ATOM 1328 O O . PHE B 1 39 ? -25.43761 -20.65254 -42.58023 1.000 51.85173 44 PHE B O 1
ATOM 1336 N N . LEU B 1 40 ? -27.46614 -20.74089 -43.56741 1.000 57.12970 45 LEU B N 1
ATOM 1337 C CA . LEU B 1 40 ? -27.19861 -19.69230 -44.56245 1.000 58.15115 45 LEU B CA 1
ATOM 1338 C C . LEU B 1 40 ? -28.12729 -18.52620 -44.27901 1.000 62.32274 45 LEU B C 1
ATOM 1339 O O . LEU B 1 40 ? -29.35113 -18.65284 -44.49623 1.000 67.71184 45 LEU B O 1
ATOM 1344 N N . PRO B 1 41 ? -27.64182 -17.40000 -43.76953 1.000 63.80436 46 PRO B N 1
ATOM 1345 C CA . PRO B 1 41 ? -28.55943 -16.30014 -43.43844 1.000 66.88579 46 PRO B CA 1
ATOM 1346 C C . PRO B 1 41 ? -29.40720 -15.84256 -44.61308 1.000 72.62214 46 PRO B C 1
ATOM 1347 O O . PRO B 1 41 ? -30.56220 -15.44911 -44.40997 1.000 79.88586 46 PRO B O 1
ATOM 1351 N N . GLN B 1 42 ? -28.87524 -15.89234 -45.84076 1.000 67.92319 47 GLN B N 1
ATOM 1352 C CA . GLN B 1 42 ? -29.61730 -15.38623 -46.99261 1.000 72.99663 47 GLN B CA 1
ATOM 1353 C C . GLN B 1 42 ? -30.78681 -16.27421 -47.35753 1.000 75.55105 47 GLN B C 1
ATOM 1354 O O . GLN B 1 42 ? -31.69563 -15.81443 -48.05714 1.000 78.74306 47 GLN B O 1
ATOM 1360 N N . GLU B 1 43 ? -30.77036 -17.53412 -46.91976 1.000 79.61920 48 GLU B N 1
ATOM 1361 C CA . GLU B 1 43 ? -31.84602 -18.48022 -47.17581 1.000 82.94683 48 GLU B CA 1
ATOM 1362 C C . GLU B 1 43 ? -32.75332 -18.66552 -45.97181 1.000 95.91235 48 GLU B C 1
ATOM 1363 O O . GLU B 1 43 ? -33.75314 -19.38669 -46.06361 1.000 95.89761 48 GLU B O 1
ATOM 1369 N N . ASP B 1 44 ? -32.43595 -18.01888 -44.85546 1.000 129.01045 49 ASP B N 1
ATOM 1370 C CA . ASP B 1 44 ? -33.26807 -18.05316 -43.65872 1.000 122.82269 49 ASP B CA 1
ATOM 1371 C C . ASP B 1 44 ? -34.34510 -16.98503 -43.79536 1.000 122.73143 49 ASP B C 1
ATOM 1372 O O . ASP B 1 44 ? -34.11171 -15.81072 -43.49683 1.000 123.07473 49 ASP B O 1
ATOM 1377 N N . GLY B 1 45 ? -35.52424 -17.40143 -44.26662 1.000 110.98732 50 GLY B N 1
ATOM 1378 C CA . GLY B 1 45 ? -36.69090 -16.56512 -44.51949 1.000 106.08430 50 GLY B CA 1
ATOM 1379 C C . GLY B 1 45 ? -36.55284 -15.05227 -44.49285 1.000 105.99924 50 GLY B C 1
ATOM 1380 O O . GLY B 1 45 ? -36.99124 -14.35651 -45.41562 1.000 103.67421 50 GLY B O 1
ATOM 1381 N N . LEU B 1 46 ? -35.94907 -14.52976 -43.43114 1.000 104.72772 51 LEU B N 1
ATOM 1382 C CA . LEU B 1 46 ? -35.87542 -13.09105 -43.22056 1.000 102.87368 51 LEU B CA 1
ATOM 1383 C C . LEU B 1 46 ? -34.69327 -12.50210 -43.98782 1.000 103.50889 51 LEU B C 1
ATOM 1384 O O . LEU B 1 46 ? -33.53448 -12.83896 -43.71894 1.000 102.89981 51 LEU B O 1
ATOM 1389 N N . LEU B 1 47 ? -34.99916 -11.64711 -44.96361 1.000 104.47043 52 LEU B N 1
ATOM 1390 C CA . LEU B 1 47 ? -34.02670 -10.83670 -45.68797 1.000 108.59666 52 LEU B CA 1
ATOM 1391 C C . LEU B 1 47 ? -34.58591 -9.42235 -45.77266 1.000 114.44201 52 LEU B C 1
ATOM 1392 O O . LEU B 1 47 ? -35.77765 -9.24340 -46.03906 1.000 119.01542 52 LEU B O 1
ATOM 1397 N N . LEU B 1 48 ? -33.72446 -8.42090 -45.56034 1.000 115.15036 53 LEU B N 1
ATOM 1398 C CA . LEU B 1 48 ? -34.19998 -7.07763 -45.21973 1.000 115.55037 53 LEU B CA 1
ATOM 1399 C C . LEU B 1 48 ? -35.03268 -6.46173 -46.34134 1.000 122.58314 53 LEU B C 1
ATOM 1400 O O . LEU B 1 48 ? -36.23104 -6.20221 -46.17360 1.000 123.24542 53 LEU B O 1
ATOM 1405 N N . ASP B 1 49 ? -34.40918 -6.21273 -47.49590 1.000 127.42836 54 ASP B N 1
ATOM 1406 C CA . ASP B 1 49 ? -35.03363 -5.39608 -48.53331 1.000 131.23395 54 ASP B CA 1
ATOM 1407 C C . ASP B 1 49 ? -36.35914 -5.95736 -49.04211 1.000 135.91000 54 ASP B C 1
ATOM 1408 O O . ASP B 1 49 ? -37.10748 -5.22023 -49.69396 1.000 141.27726 54 ASP B O 1
ATOM 1413 N N . GLU B 1 50 ? -36.68342 -7.21360 -48.75227 1.000 129.26163 55 GLU B N 1
ATOM 1414 C CA . GLU B 1 50 ? -37.96666 -7.76546 -49.17167 1.000 127.98642 55 GLU B CA 1
ATOM 1415 C C . GLU B 1 50 ? -39.09161 -7.31807 -48.23802 1.000 127.45590 55 GLU B C 1
ATOM 1416 O O . GLU B 1 50 ? -39.38664 -7.96767 -47.23643 1.000 126.60420 55 GLU B O 1
ATOM 1422 N N . PRO B 1 57 ? -42.40088 -2.45007 -42.28056 1.000 108.13802 62 PRO B N 1
ATOM 1423 C CA . PRO B 1 57 ? -41.90532 -3.28654 -41.18761 1.000 102.84279 62 PRO B CA 1
ATOM 1424 C C . PRO B 1 57 ? -40.42071 -3.05835 -40.86619 1.000 98.09407 62 PRO B C 1
ATOM 1425 O O . PRO B 1 57 ? -39.73398 -4.04278 -40.59056 1.000 97.13051 62 PRO B O 1
ATOM 1429 N N . LEU B 1 58 ? -39.94540 -1.80618 -40.86508 1.000 97.20099 63 LEU B N 1
ATOM 1430 C CA . LEU B 1 58 ? -38.50233 -1.55336 -40.90425 1.000 95.45755 63 LEU B CA 1
ATOM 1431 C C . LEU B 1 58 ? -37.80078 -2.03279 -39.63640 1.000 92.52422 63 LEU B C 1
ATOM 1432 O O . LEU B 1 58 ? -36.96523 -2.94330 -39.68450 1.000 90.00713 63 LEU B O 1
ATOM 1437 N N . LYS B 1 59 ? -38.09161 -1.41012 -38.49197 1.000 92.73793 64 LYS B N 1
ATOM 1438 C CA . LYS B 1 59 ? -37.37247 -1.80383 -37.28204 1.000 92.32161 64 LYS B CA 1
ATOM 1439 C C . LYS B 1 59 ? -37.77819 -3.18281 -36.78206 1.000 87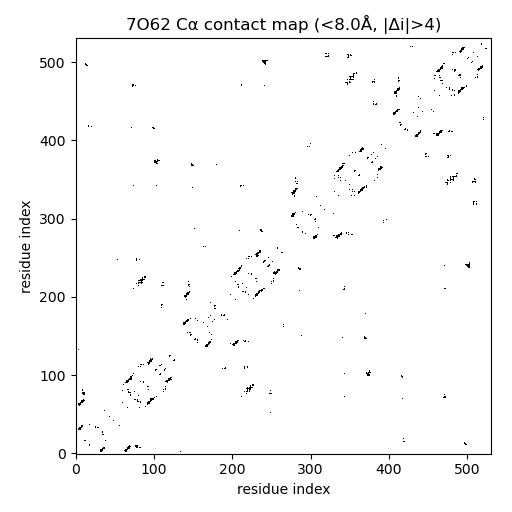.04207 64 LYS B C 1
ATOM 1440 O O . LYS B 1 59 ? -37.03337 -3.78379 -36.00102 1.000 84.44074 64 LYS B O 1
ATOM 1446 N N . VAL B 1 60 ? -38.92673 -3.70138 -37.21897 1.000 90.50584 65 VAL B N 1
ATOM 1447 C CA . VAL B 1 60 ? -39.32545 -5.04325 -36.80700 1.000 89.69575 65 VAL B CA 1
ATOM 1448 C C . VAL B 1 60 ? -38.63550 -6.09742 -37.67253 1.000 87.56725 65 VAL B C 1
ATOM 1449 O O . VAL B 1 60 ? -38.17760 -7.12981 -37.16361 1.000 83.57835 65 VAL B O 1
ATOM 1453 N N . ALA B 1 61 ? -38.49740 -5.83168 -38.97783 1.000 87.70348 66 ALA B N 1
ATOM 1454 C CA . ALA B 1 61 ? -37.67981 -6.69176 -39.82769 1.000 85.48009 66 ALA B CA 1
ATOM 1455 C C . ALA B 1 61 ? -36.23729 -6.72240 -39.33957 1.000 81.73057 66 ALA B C 1
ATOM 1456 O O . ALA B 1 61 ? -35.62490 -7.79300 -39.25285 1.000 77.79388 66 ALA B O 1
ATOM 1458 N N . GLU B 1 62 ? -35.67616 -5.55078 -39.02386 1.000 78.87031 67 GLU B N 1
ATOM 1459 C CA . GLU B 1 62 ? -34.33164 -5.49903 -38.45815 1.000 78.20345 67 GLU B CA 1
ATOM 1460 C C . GLU B 1 62 ? -34.23355 -6.38138 -37.21907 1.000 74.28387 67 GLU B C 1
ATOM 1461 O O . GLU B 1 62 ? -33.35520 -7.24722 -37.11971 1.000 70.41268 67 GLU B O 1
ATOM 1467 N N . LYS B 1 63 ? -35.15580 -6.19020 -36.27278 1.000 76.55832 68 LYS B N 1
ATOM 1468 C CA . LYS B 1 63 ? -35.12726 -6.96921 -35.04069 1.000 75.00005 68 LYS B CA 1
ATOM 1469 C C . LYS B 1 63 ? -35.31495 -8.45451 -35.32603 1.000 70.65292 68 LYS B C 1
ATOM 1470 O O . LYS B 1 63 ? -34.66225 -9.29817 -34.70446 1.000 71.03450 68 LYS B O 1
ATOM 1476 N N . SER B 1 64 ? -36.18413 -8.79265 -36.27964 1.000 73.51315 69 SER B N 1
ATOM 1477 C CA . SER B 1 64 ? -36.39675 -10.19501 -36.63804 1.000 74.01091 69 SER B CA 1
ATOM 1478 C C . SER B 1 64 ? -35.14495 -10.80298 -37.25690 1.000 71.64948 69 SER B C 1
ATOM 1479 O O . SER B 1 64 ? -34.77696 -11.94217 -36.94387 1.000 68.17775 69 SER B O 1
ATOM 1482 N N . ILE B 1 65 ? -34.48681 -10.06296 -38.14926 1.000 72.92783 70 ILE B N 1
ATOM 1483 C CA . ILE B 1 65 ? -33.23860 -10.54225 -38.72352 1.000 70.09982 70 ILE B CA 1
ATOM 1484 C C . ILE B 1 65 ? -32.21286 -10.76753 -37.62256 1.000 67.05731 70 ILE B C 1
ATOM 1485 O O . ILE B 1 65 ? -31.60539 -11.84328 -37.52373 1.000 63.60088 70 ILE B O 1
ATOM 1490 N N . TYR B 1 66 ? -32.03226 -9.75794 -36.76487 1.000 64.84993 71 TYR B N 1
ATOM 1491 C CA . TYR B 1 66 ? -31.06151 -9.80284 -35.67621 1.000 61.26671 71 TYR B CA 1
ATOM 1492 C C . TYR B 1 66 ? -31.22495 -11.04567 -34.80868 1.000 60.27650 71 TYR B C 1
ATOM 1493 O O . TYR B 1 66 ? -30.27989 -11.81214 -34.61357 1.000 58.45155 71 TYR B O 1
ATOM 1502 N N . GLU B 1 67 ? -32.42207 -11.25674 -34.27019 1.000 59.61699 72 GLU B N 1
ATOM 1503 C CA . GLU B 1 67 ? -32.62770 -12.38292 -33.36209 1.000 62.41148 72 GLU B CA 1
ATOM 1504 C C . GLU B 1 67 ? -32.45121 -13.71906 -34.06897 1.000 59.01184 72 GLU B C 1
ATOM 1505 O O . GLU B 1 67 ? -31.94214 -14.68406 -33.47918 1.000 53.38370 72 GLU B O 1
ATOM 1511 N N . ALA B 1 68 ? -32.87379 -13.79929 -35.33174 1.000 59.54450 73 ALA B N 1
ATOM 1512 C CA . ALA B 1 68 ? -32.72509 -15.05261 -36.05809 1.000 59.05351 73 ALA B CA 1
ATOM 1513 C C . ALA B 1 68 ? -31.25481 -15.38083 -36.23113 1.000 56.09589 73 ALA B C 1
ATOM 1514 O O . ALA B 1 68 ? -30.85013 -16.54722 -36.11746 1.000 53.84355 73 ALA B O 1
ATOM 1516 N N . ASP B 1 69 ? -30.43406 -14.35210 -36.45930 1.000 53.93091 74 ASP B N 1
ATOM 1517 C CA . ASP B 1 69 ? -29.01012 -14.58735 -36.63042 1.000 53.48656 74 ASP B CA 1
ATOM 1518 C C . ASP B 1 69 ? -28.35928 -14.96109 -35.30248 1.000 53.20309 74 ASP B C 1
ATOM 1519 O O . ASP B 1 69 ? -27.45870 -15.81023 -35.26981 1.000 50.96485 74 ASP B O 1
ATOM 1524 N N . ILE B 1 70 ? -28.79882 -14.33545 -34.19701 1.000 52.65579 75 ILE B N 1
ATOM 1525 C CA . ILE B 1 70 ? -28.21948 -14.63748 -32.88837 1.000 51.54415 75 ILE B CA 1
ATOM 1526 C C . ILE B 1 70 ? -28.49102 -16.09353 -32.51981 1.000 51.59124 75 ILE B C 1
ATOM 1527 O O . ILE B 1 70 ? -27.56566 -16.84941 -32.20430 1.000 50.65762 75 ILE B O 1
ATOM 1532 N N . SER B 1 71 ? -29.76359 -16.51019 -32.56407 1.000 49.13616 76 SER B N 1
ATOM 1533 C CA . SER B 1 71 ? -30.12695 -17.92253 -32.46744 1.000 50.34536 76 SER B CA 1
ATOM 1534 C C . SER B 1 71 ? -29.18629 -18.83000 -33.25358 1.000 51.44952 76 SER B C 1
ATOM 1535 O O . SER B 1 71 ? -28.52002 -19.71419 -32.68936 1.000 51.09931 76 SER B O 1
ATOM 1538 N N . ALA B 1 72 ? -29.14761 -18.62548 -34.57362 1.000 51.00316 77 ALA B N 1
ATOM 1539 C CA . ALA B 1 72 ? -28.40353 -19.52778 -35.44054 1.000 50.13621 77 ALA B CA 1
ATOM 1540 C C . ALA B 1 72 ? -26.93924 -19.57694 -35.03528 1.000 49.75595 77 ALA B C 1
ATOM 1541 O O . ALA B 1 72 ? -26.31248 -20.63859 -35.07633 1.000 52.02165 77 ALA B O 1
ATOM 1543 N N . MET B 1 73 ? -26.37906 -18.44482 -34.62668 1.000 46.82874 78 MET B N 1
ATOM 1544 C CA . MET B 1 73 ? -25.02432 -18.46158 -34.09542 1.000 48.91410 78 MET B CA 1
ATOM 1545 C C . MET B 1 73 ? -24.96522 -19.28246 -32.81475 1.000 48.05502 78 MET B C 1
ATOM 1546 O O . MET B 1 73 ? -24.04996 -20.09523 -32.62610 1.000 47.69372 78 MET B O 1
ATOM 1551 N N . LYS B 1 74 ? -25.93026 -19.09764 -31.91797 1.000 45.91770 79 LYS B N 1
ATOM 1552 C CA . LYS B 1 74 ? -25.84469 -19.86299 -30.68471 1.000 50.41657 79 LYS B CA 1
ATOM 1553 C C . LYS B 1 74 ? -25.95654 -21.35546 -30.96829 1.000 51.39644 79 LYS B C 1
ATOM 1554 O O . LYS B 1 74 ? -25.31990 -22.17291 -30.28176 1.000 48.28094 79 LYS B O 1
ATOM 1560 N N . ASN B 1 75 ? -26.73807 -21.72765 -31.99167 1.000 49.79917 80 ASN B N 1
ATOM 1561 C CA . ASN B 1 75 ? -26.94680 -23.14230 -32.28188 1.000 50.52342 80 ASN B CA 1
ATOM 1562 C C . ASN B 1 75 ? -25.75074 -23.76988 -32.98523 1.000 49.50728 80 ASN B C 1
ATOM 1563 O O . ASN B 1 75 ? -25.59809 -24.98764 -32.96120 1.000 51.10160 80 ASN B O 1
ATOM 1568 N N . ALA B 1 76 ? -24.88253 -22.97331 -33.57340 1.000 49.66907 81 ALA B N 1
ATOM 1569 C CA . ALA B 1 76 ? -23.83303 -23.53902 -34.39137 1.000 51.03814 81 ALA B CA 1
ATOM 1570 C C . ALA B 1 76 ? -22.64746 -23.96891 -33.53428 1.000 51.37774 81 ALA B C 1
ATOM 1571 O O . ALA B 1 76 ? -22.44615 -23.48722 -32.41105 1.000 47.72834 81 ALA B O 1
ATOM 1573 N N . ASP B 1 77 ? -21.87046 -24.91556 -34.07537 1.000 49.50178 82 ASP B N 1
ATOM 1574 C CA . ASP B 1 77 ? -20.55506 -25.17816 -33.51498 1.000 50.99360 82 ASP B CA 1
ATOM 1575 C C . ASP B 1 77 ? -19.48178 -24.26704 -34.09586 1.000 49.40767 82 ASP B C 1
ATOM 1576 O O . ASP B 1 77 ? -18.54243 -23.89523 -33.38248 1.000 49.54768 82 ASP B O 1
ATOM 1581 N N . ILE B 1 78 ? -19.59494 -23.90049 -35.37331 1.000 49.30300 83 ILE B N 1
ATOM 1582 C CA . ILE B 1 78 ? -18.53566 -23.20948 -36.09785 1.000 48.65799 83 ILE B CA 1
ATOM 1583 C C . ILE B 1 78 ? -19.10219 -21.94204 -36.71725 1.000 46.87002 83 ILE B C 1
ATOM 1584 O O . ILE B 1 78 ? -20.24556 -21.92679 -37.19091 1.000 47.36878 83 ILE B O 1
ATOM 1589 N N . LEU B 1 79 ? -18.30800 -20.87662 -36.70367 1.000 44.41510 84 LEU B N 1
ATOM 1590 C CA . LEU B 1 79 ? -18.60281 -19.67024 -37.46115 1.000 41.48177 84 LEU B CA 1
ATOM 1591 C C . LEU B 1 79 ? -17.51490 -19.51515 -38.51550 1.000 43.46960 84 LEU B C 1
ATOM 1592 O O . LEU B 1 79 ? -16.34165 -19.29890 -38.18244 1.000 44.10988 84 LEU B O 1
ATOM 1597 N N . LEU B 1 80 ? -17.90760 -19.65025 -39.78115 1.000 41.53988 85 LEU B N 1
ATOM 1598 C CA . LEU B 1 80 ? -17.05376 -19.35308 -40.91817 1.000 44.69206 85 LEU B CA 1
ATOM 1599 C C . LEU B 1 80 ? -17.34264 -17.92561 -41.36895 1.000 40.49634 85 LEU B C 1
ATOM 1600 O O . LEU B 1 80 ? -18.47646 -17.61407 -41.74314 1.000 40.50674 85 LEU B O 1
ATOM 1605 N N . ALA B 1 81 ? -16.33623 -17.05672 -41.31602 1.000 42.27005 86 ALA B N 1
ATOM 1606 C CA . ALA B 1 81 ? -16.49686 -15.65113 -41.69348 1.000 42.29580 86 ALA B CA 1
ATOM 1607 C C . ALA B 1 81 ? -15.87522 -15.41190 -43.06478 1.000 43.25452 86 ALA B C 1
ATOM 1608 O O . ALA B 1 81 ? -14.66217 -15.62057 -43.24625 1.000 42.85605 86 ALA B O 1
ATOM 1610 N N . VAL B 1 82 ? -16.69456 -14.97638 -44.02172 1.000 40.36571 87 VAL B N 1
ATOM 1611 C CA . VAL B 1 82 ? -16.19103 -14.62739 -45.35233 1.000 42.79149 87 VAL B CA 1
ATOM 1612 C C . VAL B 1 82 ? -15.65626 -13.20079 -45.28092 1.000 43.39958 87 VAL B C 1
ATOM 1613 O O . VAL B 1 82 ? -16.43492 -12.25282 -45.13264 1.000 44.09414 87 VAL B O 1
ATOM 1617 N N . LEU B 1 83 ? -14.33111 -13.04940 -45.40261 1.000 42.31949 88 LEU B N 1
ATOM 1618 C CA . LEU B 1 83 ? -13.62787 -11.77329 -45.31212 1.000 45.46933 88 LEU B CA 1
ATOM 1619 C C . LEU B 1 83 ? -13.48026 -11.03621 -46.65063 1.000 47.99878 88 LEU B C 1
ATOM 1620 O O . LEU B 1 83 ? -12.85815 -9.98039 -46.68144 1.000 48.82873 88 LEU B O 1
ATOM 1625 N N . ASP B 1 84 ? -14.01544 -11.54091 -47.75533 1.000 46.38412 89 ASP B N 1
ATOM 1626 C CA . ASP B 1 84 ? -13.79391 -10.85235 -49.02320 1.000 49.84834 89 ASP B CA 1
ATOM 1627 C C . ASP B 1 84 ? -14.53008 -9.50550 -49.04609 1.000 51.34115 89 ASP B C 1
ATOM 1628 O O . ASP B 1 84 ? -15.49983 -9.28231 -48.31620 1.000 46.90087 89 ASP B O 1
ATOM 1633 N N . GLY B 1 85 ? -14.04961 -8.59265 -49.88851 1.000 52.03624 90 GLY B N 1
ATOM 1634 C CA . GLY B 1 85 ? -14.76825 -7.34778 -50.06406 1.000 53.62101 90 GLY B CA 1
ATOM 1635 C C . GLY B 1 85 ? -13.88470 -6.12262 -50.08565 1.000 52.76163 90 GLY B C 1
ATOM 1636 O O . GLY B 1 85 ? -12.71475 -6.19481 -49.72854 1.000 55.99017 90 GLY B O 1
ATOM 1637 N N . ALA B 1 86 ? -14.41033 -4.98798 -50.51963 1.000 54.25388 91 ALA B N 1
ATOM 1638 C CA . ALA B 1 86 ? -13.59589 -3.78174 -50.42938 1.000 57.67610 91 ALA B CA 1
ATOM 1639 C C . ALA B 1 86 ? -13.31468 -3.46588 -48.96618 1.000 55.15446 91 ALA B C 1
ATOM 1640 O O . ALA B 1 86 ? -12.25436 -2.94400 -48.62069 1.000 53.53068 91 ALA B O 1
ATOM 1642 N N . CYS B 1 87 ? -14.20400 -3.86614 -48.08619 1.000 52.31009 92 CYS B N 1
ATOM 1643 C CA . CYS B 1 87 ? -13.84725 -3.93775 -46.68985 1.000 53.30101 92 CYS B CA 1
ATOM 1644 C C . CYS B 1 87 ? -14.56453 -5.14648 -46.11499 1.000 52.89036 92 CYS B C 1
ATOM 1645 O O . CYS B 1 87 ? -15.47452 -5.72920 -46.73362 1.000 51.11714 92 CYS B O 1
ATOM 1648 N N . ILE B 1 88 ? -14.10619 -5.56295 -44.94687 1.000 46.25791 93 ILE B N 1
ATOM 1649 C CA . ILE B 1 88 ? -14.76128 -6.65813 -44.28527 1.000 45.86662 93 ILE B CA 1
ATOM 1650 C C . ILE B 1 88 ? -16.12572 -6.16599 -43.83161 1.000 45.14805 93 ILE B C 1
ATOM 1651 O O . ILE B 1 88 ? -16.24346 -5.08840 -43.23721 1.000 47.83799 93 ILE B O 1
ATOM 1656 N N . ASP B 1 89 ? -17.17536 -6.90896 -44.17021 1.000 42.99341 94 ASP B N 1
ATOM 1657 C CA . ASP B 1 89 ? -18.53223 -6.44656 -43.88133 1.000 41.25406 94 ASP B CA 1
ATOM 1658 C C . ASP B 1 89 ? -18.74961 -6.28036 -42.37281 1.000 43.03468 94 ASP B C 1
ATOM 1659 O O . ASP B 1 89 ? -18.25420 -7.06869 -41.56893 1.000 41.90091 94 ASP B O 1
ATOM 1664 N N . ASP B 1 90 ? -19.53444 -5.27834 -41.96891 1.000 42.01485 95 ASP B N 1
ATOM 1665 C CA . ASP B 1 90 ? -19.58867 -5.06134 -40.52702 1.000 41.65509 95 ASP B CA 1
ATOM 1666 C C . ASP B 1 90 ? -20.46173 -6.10143 -39.84593 1.000 40.79440 95 ASP B C 1
ATOM 1667 O O . ASP B 1 90 ? -20.13676 -6.54762 -38.73620 1.000 38.53978 95 ASP B O 1
ATOM 1672 N N . GLY B 1 91 ? -21.56726 -6.49890 -40.48880 1.000 42.86602 96 GLY B N 1
ATOM 1673 C CA . GLY B 1 91 ? -22.34192 -7.63125 -39.98421 1.000 41.92601 96 GLY B CA 1
ATOM 1674 C C . GLY B 1 91 ? -21.47604 -8.85450 -39.73263 1.000 42.76406 96 GLY B C 1
ATOM 1675 O O . GLY B 1 91 ? -21.52166 -9.46425 -38.65057 1.000 39.28763 96 GLY B O 1
ATOM 1676 N N . VAL B 1 92 ? -20.62316 -9.19594 -40.70233 1.000 40.20830 97 VAL B N 1
ATOM 1677 C CA . VAL B 1 92 ? -19.75885 -10.36644 -40.52070 1.000 42.10698 97 VAL B CA 1
ATOM 1678 C C . VAL B 1 92 ? -18.83813 -10.18157 -39.30788 1.000 40.24437 97 VAL B C 1
ATOM 1679 O O . VAL B 1 92 ? -18.65440 -11.10806 -38.50524 1.000 34.85245 97 VAL B O 1
ATOM 1683 N N . ALA B 1 93 ? -18.21416 -8.99006 -39.18453 1.000 39.52870 98 ALA B N 1
ATOM 1684 C CA . ALA B 1 93 ? -17.27635 -8.74279 -38.08914 1.000 40.74127 98 ALA B CA 1
ATOM 1685 C C . ALA B 1 93 ? -17.97779 -8.82098 -36.74195 1.000 36.50645 98 ALA B C 1
ATOM 1686 O O . ALA B 1 93 ? -17.46760 -9.42724 -35.79294 1.000 39.13646 98 ALA B O 1
ATOM 1688 N N . PHE B 1 94 ? -19.13708 -8.18212 -36.63361 1.000 38.28314 99 PHE B N 1
ATOM 1689 C CA . PHE B 1 94 ? -19.91898 -8.29238 -35.41786 1.000 39.65178 99 PHE B CA 1
ATOM 1690 C C . PHE B 1 94 ? -20.17941 -9.75911 -35.09358 1.000 39.89815 99 PHE B C 1
ATOM 1691 O O . PHE B 1 94 ? -19.99329 -10.19677 -33.95162 1.000 42.79228 99 PHE B O 1
ATOM 1699 N N . GLU B 1 95 ? -20.62095 -10.52745 -36.08701 1.000 36.18630 100 GLU B N 1
ATOM 1700 C CA . GLU B 1 95 ? -20.98722 -11.91473 -35.84201 1.000 40.54130 100 GLU B CA 1
ATOM 1701 C C . GLU B 1 95 ? -19.76244 -12.73073 -35.44061 1.000 41.55981 100 GLU B C 1
ATOM 1702 O O . GLU B 1 95 ? -19.84152 -13.58380 -34.54065 1.000 38.92986 100 GLU B O 1
ATOM 1708 N N . LEU B 1 96 ? -18.61587 -12.43118 -36.06249 1.000 39.34666 101 LEU B N 1
ATOM 1709 C CA . LEU B 1 96 ? -17.35934 -13.07473 -35.70238 1.000 41.34212 101 LEU B CA 1
ATOM 1710 C C . LEU B 1 96 ? -17.00050 -12.81129 -34.23951 1.000 42.72851 101 LEU B C 1
ATOM 1711 O O . LEU B 1 96 ? -16.57817 -13.72335 -33.51604 1.000 39.74349 101 LEU B O 1
ATOM 1716 N N . GLY B 1 97 ? -17.18772 -11.57297 -33.78028 1.000 42.42491 102 GLY B N 1
ATOM 1717 C CA . GLY B 1 97 ? -16.84531 -11.25470 -32.40267 1.000 42.18490 102 GLY B CA 1
ATOM 1718 C C . GLY B 1 97 ? -17.83564 -11.84027 -31.41785 1.000 40.16756 102 GLY B C 1
ATOM 1719 O O . GLY B 1 97 ? -17.46041 -12.28265 -30.32927 1.000 40.88903 102 GLY B O 1
ATOM 1720 N N . TYR B 1 98 ? -19.11036 -11.87079 -31.79351 1.000 40.84570 103 TYR B N 1
ATOM 1721 C CA . TYR B 1 98 ? -20.10276 -12.47710 -30.92591 1.000 40.78984 103 TYR B CA 1
ATOM 1722 C C . TYR B 1 98 ? -19.82154 -13.97047 -30.75937 1.000 42.86773 103 TYR B C 1
ATOM 1723 O O . TYR B 1 98 ? -19.79992 -14.49121 -29.63798 1.000 42.06317 103 TYR B O 1
ATOM 1732 N N . ALA B 1 99 ? -19.54485 -14.66710 -31.86673 1.000 43.18294 104 ALA B N 1
ATOM 1733 C CA . ALA B 1 99 ? -19.33206 -16.11461 -31.80740 1.000 42.43577 104 ALA B CA 1
ATOM 1734 C C . ALA B 1 99 ? -18.05013 -16.45135 -31.06865 1.000 42.56425 104 ALA B C 1
ATOM 1735 O O . ALA B 1 99 ? -17.97303 -17.48274 -30.39219 1.000 46.52809 104 ALA B O 1
ATOM 1737 N N . LYS B 1 100 ? -17.03348 -15.60405 -31.18638 1.000 42.15235 105 LYS B N 1
ATOM 1738 C CA . LYS B 1 100 ? -15.82870 -15.82240 -30.40431 1.000 44.72077 105 LYS B CA 1
ATOM 1739 C C . LYS B 1 100 ? -16.13357 -15.70272 -28.91827 1.000 44.35412 105 LYS B C 1
ATOM 1740 O O . LYS B 1 100 ? -15.69876 -16.53717 -28.11765 1.000 45.47701 105 LYS B O 1
ATOM 1746 N N . ALA B 1 101 ? -16.92667 -14.70081 -28.53165 1.000 43.54844 106 ALA B N 1
ATOM 1747 C CA . ALA B 1 101 ? -17.16358 -14.50771 -27.10464 1.000 46.31074 106 ALA B CA 1
ATOM 1748 C C . ALA B 1 101 ? -18.02681 -15.60991 -26.50913 1.000 43.67779 106 ALA B C 1
ATOM 1749 O O . ALA B 1 101 ? -17.93755 -15.84588 -25.30997 1.000 45.30975 106 ALA B O 1
ATOM 1751 N N . ILE B 1 102 ? -18.83333 -16.32692 -27.29322 1.000 44.86005 107 ILE B N 1
ATOM 1752 C CA . ILE B 1 102 ? -19.54635 -17.47909 -26.72404 1.000 46.75840 107 ILE B CA 1
ATOM 1753 C C . ILE B 1 102 ? -18.81125 -18.78044 -27.02145 1.000 47.76850 107 ILE B C 1
ATOM 1754 O O . ILE B 1 102 ? -19.39421 -19.87330 -26.89546 1.000 50.14808 107 ILE B O 1
ATOM 1759 N N . ASN B 1 103 ? -17.54439 -18.68134 -27.44213 1.000 44.90723 108 ASN B N 1
ATOM 1760 C CA . ASN B 1 103 ? -16.60656 -19.79357 -27.50561 1.000 49.17648 108 ASN B CA 1
ATOM 1761 C C . ASN B 1 103 ? -16.92044 -20.76376 -28.63279 1.000 50.24437 108 ASN B C 1
ATOM 1762 O O . ASN B 1 103 ? -16.68663 -21.95810 -28.48862 1.000 50.44628 108 ASN B O 1
ATOM 1767 N N . LYS B 1 104 ? -17.43592 -20.26404 -29.75148 1.000 47.60682 109 LYS B N 1
ATOM 1768 C CA . LYS B 1 104 ? -17.52661 -21.08309 -30.94367 1.000 51.37273 109 LYS B CA 1
ATOM 1769 C C . LYS B 1 104 ? -16.14728 -21.23486 -31.57438 1.000 49.37635 109 LYS B C 1
ATOM 1770 O O . LYS B 1 104 ? -15.26317 -20.39434 -31.39786 1.000 51.47995 109 LYS B O 1
ATOM 1776 N N . VAL B 1 105 ? -15.96985 -22.31063 -32.32761 1.000 46.23121 110 VAL B N 1
ATOM 1777 C CA . VAL B 1 105 ? -14.84073 -22.38411 -33.25321 1.000 52.04001 110 VAL B CA 1
ATOM 1778 C C . VAL B 1 105 ? -15.02971 -21.34697 -34.35453 1.000 50.01119 110 VAL B C 1
ATOM 1779 O O . VAL B 1 105 ? -16.07207 -21.32026 -35.02299 1.000 48.13219 110 VAL B O 1
ATOM 1783 N N . CYS B 1 106 ? -14.02414 -20.48853 -34.55474 1.000 49.25040 111 CYS B N 1
ATOM 1784 C CA . CYS B 1 106 ? -14.11155 -19.37221 -35.49019 1.000 47.55597 111 CYS B CA 1
ATOM 1785 C C . CYS B 1 106 ? -13.04093 -19.49006 -36.57803 1.000 50.17379 111 CYS B C 1
ATOM 1786 O O . CYS B 1 106 ? -11.83940 -19.56553 -36.27513 1.000 53.09546 111 CYS B O 1
ATOM 1789 N N . LEU B 1 107 ? -13.47660 -19.44958 -37.83715 1.000 46.39212 112 LEU B N 1
ATOM 1790 C CA . LEU B 1 107 ? -12.60904 -19.58958 -38.99836 1.000 49.41059 112 LEU B CA 1
ATOM 1791 C C . LEU B 1 107 ? -12.87943 -18.47698 -40.01432 1.000 49.50283 112 LEU B C 1
ATOM 1792 O O . LEU B 1 107 ? -13.99913 -17.95558 -40.12201 1.000 46.30753 112 LEU B O 1
ATOM 1797 N N . GLY B 1 108 ? -11.86441 -18.14753 -40.80329 1.000 49.38308 113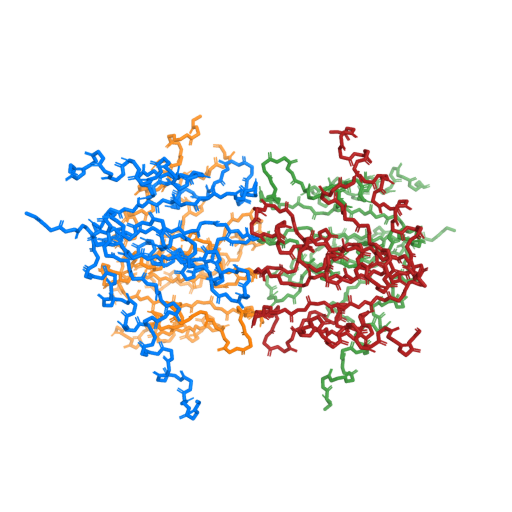 GLY B N 1
ATOM 1798 C CA . GLY B 1 108 ? -12.01148 -17.18940 -41.88232 1.000 50.09447 113 GLY B CA 1
ATOM 1799 C C . GLY B 1 108 ? -11.84579 -17.80673 -43.25974 1.000 51.58677 113 GLY B C 1
ATOM 1800 O O . GLY B 1 108 ? -11.03449 -18.72108 -43.45912 1.000 50.51836 113 GLY B O 1
ATOM 1801 N N . PHE B 1 109 ? -12.61154 -17.28056 -44.22170 1.000 50.56275 114 PHE B N 1
ATOM 1802 C CA . PHE B 1 109 ? -12.45543 -17.60062 -45.64086 1.000 49.78380 114 PHE B CA 1
ATOM 1803 C C . PHE B 1 109 ? -12.16877 -16.31395 -46.40169 1.000 50.65058 114 PHE B C 1
ATOM 1804 O O . PHE B 1 109 ? -12.97437 -15.37145 -46.36443 1.000 48.60436 114 PHE B O 1
ATOM 1812 N N . GLN B 1 110 ? -11.04123 -16.29404 -47.11377 1.000 52.85102 115 GLN B N 1
ATOM 1813 C CA . GLN B 1 110 ? -10.50930 -15.07262 -47.70871 1.000 54.18896 115 GLN B CA 1
ATOM 1814 C C . GLN B 1 110 ? -9.78652 -15.45123 -48.99907 1.000 56.41020 115 GLN B C 1
ATOM 1815 O O . GLN B 1 110 ? -8.65992 -15.96033 -48.95375 1.000 57.11191 115 GLN B O 1
ATOM 1821 N N . THR B 1 111 ? -10.43632 -15.18774 -50.13683 1.000 55.03615 116 THR B N 1
ATOM 1822 C CA . THR B 1 111 ? -9.82512 -15.27672 -51.46061 1.000 56.27920 116 THR B CA 1
ATOM 1823 C C . THR B 1 111 ? -9.43183 -13.91435 -52.01664 1.000 56.94863 116 THR B C 1
ATOM 1824 O O . THR B 1 111 ? -8.72080 -13.84700 -53.02680 1.000 56.90772 116 THR B O 1
ATOM 1828 N N . ASP B 1 112 ? -9.88628 -12.83646 -51.38790 1.000 57.26474 117 ASP B N 1
ATOM 1829 C CA . ASP B 1 112 ? -9.65806 -11.49350 -51.89960 1.000 59.54628 117 ASP B CA 1
ATOM 1830 C C . ASP B 1 112 ? -8.19134 -11.10497 -51.78662 1.000 62.49329 117 ASP B C 1
ATOM 1831 O O . ASP B 1 112 ? -7.53353 -11.40945 -50.79069 1.000 66.03814 117 ASP B O 1
ATOM 1836 N N . VAL B 1 113 ? -7.67604 -10.40771 -52.80164 1.000 65.29621 118 VAL B N 1
ATOM 1837 C CA . VAL B 1 113 ? -6.31604 -9.87053 -52.69903 1.000 69.49536 118 VAL B CA 1
ATOM 1838 C C . VAL B 1 113 ? -6.23900 -8.64018 -51.78434 1.000 73.04879 118 VAL B C 1
ATOM 1839 O O . VAL B 1 113 ? -5.18535 -8.37416 -51.19114 1.000 78.51874 118 VAL B O 1
ATOM 1843 N N . ARG B 1 114 ? -7.34007 -7.91113 -51.61069 1.000 70.73720 119 ARG B N 1
ATOM 1844 C CA . ARG B 1 114 ? -7.32092 -6.68330 -50.82438 1.000 78.70399 119 ARG B CA 1
ATOM 1845 C C . ARG B 1 114 ? -7.18074 -6.97169 -49.32565 1.000 84.09698 119 ARG B C 1
ATOM 1846 O O . ARG B 1 114 ? -7.61527 -8.01160 -48.81613 1.000 80.31156 119 ARG B O 1
ATOM 1854 N N . ARG B 1 115 ? -6.56219 -6.02586 -48.61852 1.000 92.79877 120 ARG B N 1
ATOM 1855 C CA . ARG B 1 115 ? -6.37753 -6.11607 -47.17673 1.000 95.98858 120 ARG B CA 1
ATOM 1856 C C . ARG B 1 115 ? -6.65003 -4.75341 -46.54926 1.000 98.09435 120 ARG B C 1
ATOM 1857 O O . ARG B 1 115 ? -6.70179 -3.72948 -47.23880 1.000 100.14802 120 ARG B O 1
ATOM 1865 N N . GLN B 1 116 ? -6.84230 -4.75098 -45.22575 1.000 91.23518 121 GLN B N 1
ATOM 1866 C CA . GLN B 1 116 ? -7.07789 -3.49209 -44.52336 1.000 92.28162 121 GLN B CA 1
ATOM 1867 C C . GLN B 1 116 ? -5.87286 -2.57242 -44.64784 1.000 92.55250 121 GLN B C 1
ATOM 1868 O O . GLN B 1 116 ? -5.99971 -1.41196 -45.05128 1.000 90.63757 121 GLN B O 1
ATOM 1874 N N . ALA B 1 117 ? -4.69955 -3.07551 -44.28876 1.000 100.58984 122 ALA B N 1
ATOM 1875 C CA . ALA B 1 117 ? -3.42472 -2.38168 -44.37556 1.000 102.11051 122 ALA B CA 1
ATOM 1876 C C . ALA B 1 117 ? -2.42085 -3.33261 -44.99930 1.000 102.54628 122 ALA B C 1
ATOM 1877 O O . ALA B 1 117 ? -2.68623 -4.53362 -45.12218 1.000 102.31688 122 ALA B O 1
ATOM 1879 N N . PRO B 1 118 ? -1.24988 -2.82665 -45.43056 1.000 98.22897 123 PRO B N 1
ATOM 1880 C CA . PRO B 1 118 ? -0.22509 -3.72870 -45.97792 1.000 101.95643 123 PRO B CA 1
ATOM 1881 C C . PRO B 1 118 ? 0.12353 -4.87914 -45.04119 1.000 98.44308 123 PRO B C 1
ATOM 1882 O O . PRO B 1 118 ? 0.56722 -5.94156 -45.48830 1.000 100.63235 123 PRO B O 1
ATOM 1886 N N . THR B 1 119 ? -0.09373 -4.69230 -43.74366 1.000 95.53159 124 THR B N 1
ATOM 1887 C CA . THR B 1 119 ? 0.27662 -5.68875 -42.74989 1.000 92.57471 124 THR B CA 1
ATOM 1888 C C . THR B 1 119 ? -0.79990 -6.74975 -42.54791 1.000 88.49463 124 THR B C 1
ATOM 1889 O O . THR B 1 119 ? -0.70295 -7.53807 -41.60397 1.000 88.43137 124 THR B O 1
ATOM 1893 N N . GLY B 1 120 ? -1.80415 -6.80043 -43.41579 1.000 91.86521 125 GLY B N 1
ATOM 1894 C CA . GLY B 1 120 ? -2.82577 -7.83143 -43.35984 1.000 86.67790 125 GLY B CA 1
ATOM 1895 C C . GLY B 1 120 ? -4.14188 -7.35657 -42.77228 1.000 83.68911 125 GLY B C 1
ATOM 1896 O O . GLY B 1 120 ? -4.44771 -6.16279 -42.70638 1.000 85.54958 125 GLY B O 1
ATOM 1897 N N . ASN B 1 121 ? -4.93707 -8.33004 -42.33459 1.000 75.32763 126 ASN B N 1
ATOM 1898 C CA . ASN B 1 121 ? -6.22080 -8.02797 -41.71957 1.000 72.52134 126 ASN B CA 1
ATOM 1899 C C . ASN B 1 121 ? -6.05104 -7.37311 -40.35643 1.000 69.53369 126 ASN B C 1
ATOM 1900 O O . ASN B 1 121 ? -4.98812 -7.42624 -39.73262 1.000 71.84332 126 ASN B O 1
ATOM 1905 N N . ASN B 1 122 ? -7.12276 -6.73922 -39.90417 1.000 69.47618 127 ASN B N 1
ATOM 1906 C CA . ASN B 1 122 ? -7.14218 -6.15823 -38.56899 1.000 71.99444 127 ASN B CA 1
ATOM 1907 C C . ASN B 1 122 ? -6.74630 -7.21257 -37.53293 1.000 71.70919 127 ASN B C 1
ATOM 1908 O O . ASN B 1 122 ? -7.09288 -8.39215 -37.68633 1.000 69.10266 127 ASN B O 1
ATOM 1913 N N . PRO B 1 123 ? -5.99359 -6.83470 -36.49041 1.000 64.27925 128 PRO B N 1
ATOM 1914 C CA . PRO B 1 123 ? -5.63941 -7.80161 -35.43755 1.000 61.98106 128 PRO B CA 1
ATOM 1915 C C . PRO B 1 123 ? -6.82745 -8.49923 -34.80845 1.000 60.73174 128 PRO B C 1
ATOM 1916 O O . PRO B 1 123 ? -6.69431 -9.65033 -34.37953 1.000 62.29631 128 PRO B O 1
ATOM 1920 N N . MET B 1 124 ? -7.98635 -7.85298 -34.72302 1.000 58.57890 129 MET B N 1
ATOM 1921 C CA . MET B 1 124 ? -9.11173 -8.50888 -34.07660 1.000 57.61666 129 MET B CA 1
ATOM 1922 C C . MET B 1 124 ? -9.76047 -9.55615 -34.98289 1.000 58.25763 129 MET B C 1
ATOM 1923 O O . MET B 1 124 ? -10.41410 -10.47829 -34.46880 1.000 55.05595 129 MET B O 1
ATOM 1928 N N . ILE B 1 125 ? -9.57220 -9.44505 -36.30071 1.000 55.86486 130 ILE B N 1
ATOM 1929 C CA . ILE B 1 125 ? -10.00337 -10.48515 -37.23035 1.000 56.01287 130 ILE B CA 1
ATOM 1930 C C . ILE B 1 125 ? -8.95173 -11.59284 -37.32966 1.000 56.16638 130 ILE B C 1
ATOM 1931 O O . ILE B 1 125 ? -9.25880 -12.78176 -37.18759 1.000 55.62453 130 ILE B O 1
ATOM 1936 N N . GLU B 1 126 ? -7.69568 -11.21525 -37.58594 1.000 56.41838 131 GLU B N 1
ATOM 1937 C CA . GLU B 1 126 ? -6.62258 -12.18616 -37.79227 1.000 56.99562 131 GLU B CA 1
ATOM 1938 C C . GLU B 1 126 ? -6.41812 -13.07570 -36.56432 1.000 59.86655 131 GLU B C 1
ATOM 1939 O O . GLU B 1 126 ? -6.16919 -14.28340 -36.69362 1.000 58.51218 131 GLU B O 1
ATOM 1945 N N . CYS B 1 127 ? -6.52058 -12.50412 -35.36234 1.000 56.42806 132 CYS B N 1
ATOM 1946 C CA . CYS B 1 127 ? -6.27047 -13.27649 -34.15926 1.000 55.72035 132 CYS B CA 1
ATOM 1947 C C . CYS B 1 127 ? -7.50965 -13.95814 -33.59438 1.000 57.17075 132 CYS B C 1
ATOM 1948 O O . CYS B 1 127 ? -7.37400 -14.79336 -32.69637 1.000 61.00395 132 CYS B O 1
ATOM 1951 N N . SER B 1 128 ? -8.70976 -13.63947 -34.05893 1.000 55.24197 133 SER B N 1
ATOM 1952 C CA . SER B 1 128 ? -9.83229 -14.43430 -33.58297 1.000 55.38501 133 SER B CA 1
ATOM 1953 C C . SER B 1 128 ? -10.05209 -15.69604 -34.42368 1.000 57.20246 133 SER B C 1
ATOM 1954 O O . SER B 1 128 ? -10.56351 -16.69606 -33.90784 1.000 56.14283 133 SER B O 1
ATOM 1957 N N . CYS B 1 129 ? -9.67271 -15.68480 -35.69898 1.000 55.17719 134 CYS B N 1
ATOM 1958 C CA . CYS B 1 129 ? -9.78880 -16.87645 -36.52925 1.000 54.93610 134 CYS B CA 1
ATOM 1959 C C . CYS B 1 129 ? -8.68247 -17.84861 -36.16696 1.000 55.37018 134 CYS B C 1
ATOM 1960 O O . CYS B 1 129 ? -7.49924 -17.51011 -36.28406 1.000 56.20518 134 CYS B O 1
ATOM 1963 N N . GLU B 1 130 ? -9.05065 -19.06670 -35.75899 1.000 54.26810 135 GLU B N 1
ATOM 1964 C CA . GLU B 1 130 ? -8.01430 -20.07600 -35.56991 1.000 56.19346 135 GLU B CA 1
ATOM 1965 C C . GLU B 1 130 ? -7.25800 -20.29183 -36.86623 1.000 55.88827 135 GLU B C 1
ATOM 1966 O O . GLU B 1 130 ? -6.02471 -20.37397 -36.86712 1.000 56.13665 135 GLU B O 1
ATOM 1972 N N . GLU B 1 131 ? -7.98528 -20.32245 -37.98515 1.000 53.08606 136 GLU B N 1
ATOM 1973 C CA . GLU B 1 131 ? -7.40829 -20.43867 -39.31193 1.000 56.24225 136 GLU B CA 1
ATOM 1974 C C . GLU B 1 131 ? -8.19862 -19.57490 -40.28213 1.000 54.62297 136 GLU B C 1
ATOM 1975 O O . GLU B 1 131 ? -9.43282 -19.51677 -40.21752 1.000 53.66699 136 GLU B O 1
ATOM 1981 N N . ILE B 1 132 ? -7.48187 -18.90720 -41.18042 1.000 55.42873 137 ILE B N 1
ATOM 1982 C CA . ILE B 1 132 ? -8.07240 -18.24670 -42.33883 1.000 58.19859 137 ILE B CA 1
ATOM 1983 C C . ILE B 1 132 ? -7.67592 -19.03317 -43.58367 1.000 56.82939 137 ILE B C 1
ATOM 1984 O O . ILE B 1 132 ? -6.48470 -19.23806 -43.83906 1.000 56.91937 137 ILE B O 1
ATOM 1989 N N . PHE B 1 133 ? -8.66491 -19.45775 -44.36392 1.000 55.45313 138 PHE B N 1
ATOM 1990 C CA . PHE B 1 133 ? -8.42380 -20.28268 -45.54178 1.000 57.53126 138 PHE B CA 1
ATOM 1991 C C . PHE B 1 133 ? -8.66335 -19.48368 -46.81031 1.000 59.09830 138 PHE B C 1
ATOM 1992 O O . PHE B 1 133 ? -9.58369 -18.65663 -46.86890 1.000 56.73948 138 PHE B O 1
ATOM 2000 N N . SER B 1 134 ? -7.84285 -19.76683 -47.82919 1.000 57.36114 139 SER B N 1
ATOM 2001 C CA . SER B 1 134 ? -7.97568 -19.19157 -49.15671 1.000 58.33016 139 SER B CA 1
ATOM 2002 C C . SER B 1 134 ? -8.64257 -20.12656 -50.14818 1.000 62.19068 139 SER B C 1
ATOM 2003 O O . SER B 1 134 ? -8.88245 -19.72678 -51.29532 1.000 64.39030 139 SER B O 1
ATOM 2006 N N . ASP B 1 135 ? -8.93649 -21.35795 -49.75547 1.000 62.31243 140 ASP B N 1
ATOM 2007 C CA . ASP B 1 135 ? -9.56496 -22.28225 -50.68412 1.000 65.70226 140 ASP B CA 1
ATOM 2008 C C . ASP B 1 135 ? -10.38053 -23.27571 -49.88384 1.000 63.97215 140 ASP B C 1
ATOM 2009 O O . ASP B 1 135 ? -10.09672 -23.53530 -48.71292 1.000 64.60729 140 ASP B O 1
ATOM 2014 N N . LEU B 1 136 ? -11.38578 -23.85177 -50.54086 1.000 63.66171 141 LEU B N 1
ATOM 2015 C CA . LEU B 1 136 ? -12.34199 -24.66994 -49.80770 1.000 65.66190 141 LEU B CA 1
ATOM 2016 C C . LEU B 1 136 ? -11.73972 -26.01330 -49.39345 1.000 69.32535 141 LEU B C 1
ATOM 2017 O O . LEU B 1 136 ? -12.11136 -26.56210 -48.34880 1.000 70.63407 141 LEU B O 1
ATOM 2022 N N . GLY B 1 137 ? -10.81101 -26.55499 -50.18674 1.000 70.06354 142 GLY B N 1
ATOM 2023 C CA . GLY B 1 137 ? -10.26562 -27.87119 -49.87963 1.000 70.70416 142 GLY B CA 1
ATOM 2024 C C . GLY B 1 137 ? -9.49336 -27.89582 -48.57369 1.000 69.58868 142 GLY B C 1
ATOM 2025 O O . GLY B 1 137 ? -9.68022 -28.79070 -47.74460 1.000 70.71177 142 GLY B O 1
ATOM 2026 N N . SER B 1 138 ? -8.60137 -26.91652 -48.38169 1.000 69.26744 143 SER B N 1
ATOM 2027 C CA . SER B 1 138 ? -7.91265 -26.77369 -47.10191 1.000 69.13601 143 SER B CA 1
ATOM 2028 C C . SER B 1 138 ? -8.90302 -26.63770 -45.94712 1.000 70.76544 143 SER B C 1
ATOM 2029 O O . SER B 1 138 ? -8.70494 -27.23509 -44.88045 1.000 70.72474 143 SER B O 1
ATOM 2032 N N . LEU B 1 139 ? -9.97149 -25.85312 -46.13808 1.000 69.43719 144 LEU B N 1
ATOM 2033 C CA . LEU B 1 139 ? -10.99442 -25.74025 -45.10258 1.000 70.35120 144 LEU B CA 1
ATOM 2034 C C . LEU B 1 139 ? -11.59811 -27.10098 -44.77362 1.000 73.45613 144 LEU B C 1
ATOM 2035 O O . LEU B 1 139 ? -11.82591 -27.42486 -43.60005 1.000 73.67000 144 LEU B O 1
ATOM 2040 N N . LYS B 1 140 ? -11.85196 -27.91718 -45.79776 1.000 71.29753 145 LYS B N 1
ATOM 2041 C CA . LYS B 1 140 ? -12.49166 -29.20756 -45.56636 1.000 75.79854 145 LYS B CA 1
ATOM 2042 C C . LYS B 1 140 ? -11.54650 -30.18286 -44.87641 1.000 75.76366 145 LYS B C 1
ATOM 2043 O O . LYS B 1 140 ? -11.96246 -30.91984 -43.97439 1.000 78.27075 145 LYS B O 1
ATOM 2049 N N . LYS B 1 141 ? -10.27579 -30.21272 -45.27716 1.000 75.57466 146 LYS B N 1
ATOM 2050 C CA . LYS B 1 141 ? -9.35731 -31.12669 -44.60784 1.000 78.83552 146 LYS B CA 1
ATOM 2051 C C . LYS B 1 141 ? -9.12660 -30.70099 -43.16380 1.000 78.96464 146 LYS B C 1
ATOM 2052 O O . LYS B 1 141 ? -9.16174 -31.53897 -42.25372 1.000 82.23319 146 LYS B O 1
ATOM 2058 N N . TRP B 1 142 ? -8.92292 -29.39859 -42.92928 1.000 78.56616 147 TRP B N 1
ATOM 2059 C CA . TRP B 1 142 ? -8.75611 -28.90683 -41.56253 1.000 76.78010 147 TRP B CA 1
ATOM 2060 C C . TRP B 1 142 ? -9.94839 -29.25504 -40.69344 1.000 77.15814 147 TRP B C 1
ATOM 2061 O O . TRP B 1 142 ? -9.79304 -29.50177 -39.49309 1.000 79.10873 147 TRP B O 1
ATOM 2072 N N . LEU B 1 143 ? -11.14258 -29.27291 -41.27394 1.000 75.22446 148 LEU B N 1
ATOM 2073 C CA . LEU B 1 143 ? -12.32567 -29.56443 -40.47715 1.000 78.79797 148 LEU B CA 1
ATOM 2074 C C . LEU B 1 143 ? -12.34766 -31.02147 -40.04761 1.000 84.52047 148 LEU B C 1
ATOM 2075 O O . LEU B 1 143 ? -12.72218 -31.33294 -38.90980 1.000 87.64393 148 LEU B O 1
ATOM 2080 N N . GLN B 1 144 ? -11.90456 -31.92254 -40.93147 1.000 86.31852 149 GLN B N 1
ATOM 2081 C CA . GLN B 1 144 ? -11.96378 -33.34984 -40.64400 1.000 86.17533 149 GLN B CA 1
ATOM 2082 C C . GLN B 1 144 ? -10.89704 -33.76529 -39.64090 1.000 88.87077 149 GLN B C 1
ATOM 2083 O O . GLN B 1 144 ? -11.11932 -34.69075 -38.84936 1.000 92.42221 149 GLN B O 1
ATOM 2089 N N . GLN B 1 145 ? -9.74446 -33.09414 -39.64054 1.000 88.44682 150 GLN B N 1
ATOM 2090 C CA . GLN B 1 145 ? -8.74292 -33.39044 -38.62142 1.000 91.43844 150 GLN B CA 1
ATOM 2091 C C . GLN B 1 145 ? -9.16326 -32.84071 -37.25876 1.000 93.92979 150 GLN B C 1
ATOM 2092 O O . GLN B 1 145 ? -8.93964 -33.49085 -36.23265 1.000 96.07613 150 GLN B O 1
ATOM 2098 N N . LYS B 1 146 ? -9.80053 -31.66047 -37.22528 1.000 91.11021 151 LYS B N 1
ATOM 2099 C CA . LYS B 1 146 ? -10.29675 -31.12478 -35.95572 1.000 90.12130 151 LYS B CA 1
ATOM 2100 C C . LYS B 1 146 ? -11.29506 -32.06951 -35.28945 1.000 92.24139 151 LYS B C 1
ATOM 2101 O O . LYS B 1 146 ? -11.42068 -32.07560 -34.05767 1.000 94.17479 151 LYS B O 1
ATOM 2107 N N . TYR B 1 147 ? -11.99563 -32.88449 -36.07176 1.000 92.55235 152 TYR B N 1
ATOM 2108 C CA . TYR B 1 147 ? -12.97816 -33.81211 -35.51743 1.000 91.94982 152 TYR B CA 1
ATOM 2109 C C . TYR B 1 147 ? -12.65213 -35.25865 -35.88064 1.000 92.70103 152 TYR B C 1
ATOM 2110 O O . TYR B 1 147 ? -11.94355 -35.94948 -35.15177 1.000 96.02309 152 TYR B O 1
ATOM 2119 N N . SER C 1 5 ? -19.99512 2.71273 -89.34493 1.000 71.76153 10 SER C N 1
ATOM 2120 C CA . SER C 1 5 ? -20.71111 2.12539 -88.21801 1.000 74.53411 10 SER C CA 1
ATOM 2121 C C . SER C 1 5 ? -20.44919 0.62078 -88.10325 1.000 70.58662 10 SER C C 1
ATOM 2122 O O . SER C 1 5 ? -20.93489 -0.15582 -88.89468 1.000 67.33816 10 SER C O 1
ATOM 2125 N N . PHE C 1 6 ? -19.69028 0.22516 -87.07075 1.000 72.35949 11 PHE C N 1
ATOM 2126 C CA . PHE C 1 6 ? -19.39849 -1.18448 -86.77551 1.000 71.52207 11 PHE C CA 1
ATOM 2127 C C . PHE C 1 6 ? -19.89431 -1.53241 -85.36778 1.000 69.33785 11 PHE C C 1
ATOM 2128 O O . PHE C 1 6 ? -20.85133 -0.92768 -84.87730 1.000 69.23752 11 PHE C O 1
ATOM 2136 N N . ARG C 1 7 ? -19.21664 -2.44503 -84.70096 1.000 69.48443 12 ARG C N 1
ATOM 2137 C CA . ARG C 1 7 ? -19.56911 -2.76588 -83.31455 1.000 73.81891 12 ARG C CA 1
ATOM 2138 C C . ARG C 1 7 ? -18.99143 -1.72201 -82.36054 1.000 71.52160 12 ARG C C 1
ATOM 2139 O O . ARG C 1 7 ? -17.81497 -1.36405 -82.46952 1.000 69.81478 12 ARG C O 1
ATOM 2147 N N . PRO C 1 8 ? -19.78530 -1.18781 -81.44651 1.000 74.07203 13 PRO C N 1
ATOM 2148 C CA . PRO C 1 8 ? -19.25556 -0.20454 -80.48875 1.000 72.84804 13 PRO C CA 1
ATOM 2149 C C . PRO C 1 8 ? -18.22385 -0.83146 -79.55646 1.000 71.16785 13 PRO C C 1
ATOM 2150 O O . PRO C 1 8 ? -18.31805 -2.00358 -79.18650 1.000 68.85036 13 PRO C O 1
ATOM 2154 N N . LYS C 1 9 ? -17.23278 -0.03263 -79.17763 1.000 65.21367 14 LYS C N 1
ATOM 2155 C CA . LYS C 1 9 ? -16.15038 -0.48304 -78.30825 1.000 67.06724 14 LYS C CA 1
ATOM 2156 C C . LYS C 1 9 ? -16.50599 -0.16950 -76.85276 1.000 64.91590 14 LYS C C 1
ATOM 2157 O O . LYS C 1 9 ? -16.71573 0.99804 -76.49789 1.000 63.67679 14 LYS C O 1
ATOM 2163 N N . LEU C 1 10 ? -16.54025 -1.19895 -76.00676 1.000 64.85326 15 LEU C N 1
ATOM 2164 C CA . LEU C 1 10 ? -16.99831 -1.06830 -74.63135 1.000 61.65646 15 LEU C CA 1
ATOM 2165 C C . LEU C 1 10 ? -15.91213 -1.49988 -73.65449 1.000 61.91820 15 LEU C C 1
ATOM 2166 O O . LEU C 1 10 ? -15.40679 -2.63042 -73.73077 1.000 60.30148 15 LEU C O 1
ATOM 2171 N N . TYR C 1 11 ? -15.61254 -0.60738 -72.70617 1.000 58.05089 16 TYR C N 1
ATOM 2172 C CA . TYR C 1 11 ? -14.64882 -0.82087 -71.63575 1.000 57.94988 16 TYR C CA 1
ATOM 2173 C C . TYR C 1 11 ? -15.39575 -1.21503 -70.36312 1.000 54.38763 16 TYR C C 1
ATOM 2174 O O . TYR C 1 11 ? -16.22110 -0.44453 -69.86428 1.000 53.22470 16 TYR C O 1
ATOM 2183 N N . LEU C 1 12 ? -15.10959 -2.39796 -69.83362 1.000 53.84113 17 LEU C N 1
ATOM 2184 C CA . LEU C 1 12 ? -15.75273 -2.82380 -68.59136 1.000 53.35212 17 LEU C CA 1
ATOM 2185 C C . LEU C 1 12 ? -14.85155 -2.39814 -67.44405 1.000 51.93380 17 LEU C C 1
ATOM 2186 O O . LEU C 1 12 ? -13.80173 -3.00041 -67.21374 1.000 49.79726 17 LEU C O 1
ATOM 2191 N N . ALA C 1 13 ? -15.24273 -1.33262 -66.74718 1.000 50.09781 18 ALA C N 1
ATOM 2192 C CA . ALA C 1 13 ? -14.56465 -0.91265 -65.51867 1.000 54.94653 18 ALA C CA 1
ATOM 2193 C C . ALA C 1 13 ? -15.24434 -1.61584 -64.34199 1.000 52.53249 18 ALA C C 1
ATOM 2194 O O . ALA C 1 13 ? -16.40869 -1.32694 -64.03549 1.000 48.27836 18 ALA C O 1
ATOM 2196 N N . ALA C 1 14 ? -14.52639 -2.53621 -63.68901 1.000 52.96145 19 ALA C N 1
ATOM 2197 C CA . ALA C 1 14 ? -15.10924 -3.36478 -62.64206 1.000 53.51807 19 ALA C CA 1
ATOM 2198 C C . ALA C 1 14 ? -14.02824 -3.77700 -61.66038 1.000 54.60455 19 ALA C C 1
ATOM 2199 O O . ALA C 1 14 ? -12.85595 -3.89050 -62.04175 1.000 53.74201 19 ALA C O 1
ATOM 2201 N N . PRO C 1 15 ? -14.37733 -3.97935 -60.38512 1.000 54.91930 20 PRO C N 1
ATOM 2202 C CA . PRO C 1 15 ? -13.44454 -4.62500 -59.45731 1.000 55.43262 20 PRO C CA 1
ATOM 2203 C C . PRO C 1 15 ? -13.19909 -6.06916 -59.86548 1.000 55.45648 20 PRO C C 1
ATOM 2204 O O . PRO C 1 15 ? -14.10708 -6.77547 -60.30327 1.000 57.62132 20 PRO C O 1
ATOM 2208 N N . LEU C 1 16 ? -11.95949 -6.50298 -59.70176 1.000 55.94494 21 LEU C N 1
ATOM 2209 C CA . LEU C 1 16 ? -11.47515 -7.78959 -60.18045 1.000 57.69966 21 LEU C CA 1
ATOM 2210 C C . LEU C 1 16 ? -10.56737 -8.42267 -59.13290 1.000 59.96315 21 LEU C C 1
ATOM 2211 O O . LEU C 1 16 ? -9.53599 -9.02659 -59.45630 1.000 60.09274 21 LEU C O 1
ATOM 2216 N N . PHE C 1 17 ? -10.92484 -8.27162 -57.86003 1.000 58.92229 22 PHE C N 1
ATOM 2217 C CA . PHE C 1 17 ? -10.03867 -8.63520 -56.76291 1.000 60.57721 22 PHE C CA 1
ATOM 2218 C C . PHE C 1 17 ? -10.29374 -10.02927 -56.21110 1.000 59.84447 22 PHE C C 1
ATOM 2219 O O . PHE C 1 17 ? -9.53387 -10.48465 -55.35511 1.000 60.66395 22 PHE C O 1
ATOM 2227 N N . ASN C 1 18 ? -11.33105 -10.71985 -56.67388 1.000 59.20013 23 ASN C N 1
ATOM 2228 C CA . ASN C 1 18 ? -11.53743 -12.10191 -56.26296 1.000 62.52818 23 ASN C CA 1
ATOM 2229 C C . ASN C 1 18 ? -12.27304 -12.84178 -57.36906 1.000 63.86406 23 ASN C C 1
ATOM 2230 O O . ASN C 1 18 ? -12.89741 -12.23210 -58.24216 1.000 62.51321 23 ASN C O 1
ATOM 2235 N N . GLU C 1 19 ? -12.22309 -14.17632 -57.28547 1.000 68.95676 24 GLU C N 1
ATOM 2236 C CA . GLU C 1 19 ? -12.75153 -15.02272 -58.34862 1.000 69.34712 24 GLU C CA 1
ATOM 2237 C C . GLU C 1 19 ? -14.23119 -14.76194 -58.59550 1.000 69.01584 24 GLU C C 1
ATOM 2238 O O . GLU C 1 19 ? -14.68213 -14.82658 -59.74492 1.000 70.47620 24 GLU C O 1
ATOM 2244 N N . ALA C 1 20 ? -14.99641 -14.43105 -57.55170 1.000 66.77407 25 ALA C N 1
ATOM 2245 C CA . ALA C 1 20 ? -16.39919 -14.08130 -57.76809 1.000 65.31544 25 ALA C CA 1
ATOM 2246 C C . ALA C 1 20 ? -16.53306 -12.81260 -58.60734 1.000 65.52437 25 ALA C C 1
ATOM 2247 O O . ALA C 1 20 ? -17.36792 -12.74326 -59.52229 1.000 62.80119 25 ALA C O 1
ATOM 2249 N N . GLU C 1 21 ? -15.73018 -11.78963 -58.30083 1.000 61.14295 26 GLU C N 1
ATOM 2250 C CA . GLU C 1 21 ? -15.75010 -10.58951 -59.12592 1.000 60.23756 26 GLU C CA 1
ATOM 2251 C C . GLU C 1 21 ? -15.26540 -10.89830 -60.54036 1.000 59.73075 26 GLU C C 1
ATOM 2252 O O . GLU C 1 21 ? -15.88609 -10.46341 -61.51761 1.000 58.41928 26 GLU C O 1
ATOM 2258 N N . LYS C 1 22 ? -14.19394 -11.69347 -60.67167 1.000 60.15407 27 LYS C N 1
ATOM 2259 C CA . LYS C 1 22 ? -13.65641 -11.99329 -61.99980 1.000 63.38196 27 LYS C CA 1
ATOM 2260 C C . LYS C 1 22 ? -14.64823 -12.80445 -62.82258 1.000 64.45982 27 LYS C C 1
ATOM 2261 O O . LYS C 1 22 ? -14.81152 -12.56853 -64.02547 1.000 63.32704 27 LYS C O 1
ATOM 2267 N N . GLU C 1 23 ? -15.32280 -13.76551 -62.19202 1.000 67.54441 28 GLU C N 1
ATOM 2268 C CA . GLU C 1 23 ? -16.30934 -14.56151 -62.91456 1.000 69.44125 28 GLU C CA 1
ATOM 2269 C C . GLU C 1 23 ? -17.47943 -13.69498 -63.35317 1.000 67.69227 28 GLU C C 1
ATOM 2270 O O . GLU C 1 23 ? -17.90388 -13.73569 -64.51654 1.000 69.67398 28 GLU C O 1
ATOM 2276 N N . SER C 1 24 ? -17.98600 -12.87935 -62.43204 1.000 64.27682 29 SER C N 1
ATOM 2277 C CA . SER C 1 24 ? -19.10385 -11.99420 -62.72482 1.000 60.57235 29 SER C CA 1
ATOM 2278 C C . SER C 1 24 ? -18.77851 -11.04235 -63.87944 1.000 61.82758 29 SER C C 1
ATOM 2279 O O . SER C 1 24 ? -19.64683 -10.73906 -64.70988 1.000 60.18968 29 SER C O 1
ATOM 2282 N N . ASN C 1 25 ? -17.52381 -10.58651 -63.97309 1.000 60.09900 30 ASN C N 1
ATOM 2283 C CA . ASN C 1 25 ? -17.12249 -9.76458 -65.11550 1.000 60.08018 30 ASN C CA 1
ATOM 2284 C C . ASN C 1 25 ? -17.19795 -10.56282 -66.41776 1.000 62.07736 30 ASN C C 1
ATOM 2285 O O . ASN C 1 25 ? -17.72255 -10.07651 -67.43055 1.000 58.42874 30 ASN C O 1
ATOM 2290 N N . ARG C 1 26 ? -16.65718 -11.79157 -66.40644 1.000 60.66542 31 ARG C N 1
ATOM 2291 C CA . ARG C 1 26 ? -16.73975 -12.65905 -67.57312 1.000 61.44614 31 ARG C CA 1
ATOM 2292 C C . ARG C 1 26 ? -18.18135 -12.83986 -68.01346 1.000 62.24837 31 ARG C C 1
ATOM 2293 O O . ARG C 1 26 ? -18.46705 -12.90019 -69.21447 1.000 62.03701 31 ARG C O 1
ATOM 2301 N N . ASN C 1 27 ? -19.10708 -12.91994 -67.04964 1.000 62.11339 32 ASN C N 1
ATOM 2302 C CA . ASN C 1 27 ? -20.52276 -13.06553 -67.38090 1.000 61.28184 32 ASN C CA 1
ATOM 2303 C C . ASN C 1 27 ? -21.08696 -11.79359 -68.00485 1.000 59.89355 32 ASN C C 1
ATOM 2304 O O . ASN C 1 27 ? -21.97469 -11.86094 -68.86038 1.000 59.78845 32 ASN C O 1
ATOM 2309 N N . ILE C 1 28 ? -20.61594 -10.62689 -67.57519 1.000 61.51596 33 ILE C N 1
ATOM 2310 C CA . ILE C 1 28 ? -21.06456 -9.40237 -68.22159 1.000 61.99993 33 ILE C CA 1
ATOM 2311 C C . ILE C 1 28 ? -20.54812 -9.35116 -69.64952 1.000 63.21813 33 ILE C C 1
ATOM 2312 O O . ILE C 1 28 ? -21.28503 -9.00317 -70.58110 1.000 62.03833 33 ILE C O 1
ATOM 2317 N N . ARG C 1 29 ? -19.27932 -9.72497 -69.84064 1.000 60.63327 34 ARG C N 1
ATOM 2318 C CA . ARG C 1 29 ? -18.66596 -9.68900 -71.16060 1.000 62.62377 34 ARG C CA 1
ATOM 2319 C C . ARG C 1 29 ? -19.36075 -10.65391 -72.12316 1.000 65.94762 34 ARG C C 1
ATOM 2320 O O . ARG C 1 29 ? -19.67687 -10.29014 -73.26666 1.000 65.33647 34 ARG C O 1
ATOM 2328 N N . ASP C 1 30 ? -19.60421 -11.89375 -71.67152 1.000 62.50143 35 ASP C N 1
ATOM 2329 C CA . ASP C 1 30 ? -20.26390 -12.89470 -72.51141 1.000 61.98316 35 ASP C CA 1
ATOM 2330 C C . ASP C 1 30 ? -21.66313 -12.45803 -72.91006 1.000 63.13984 35 ASP C C 1
ATOM 2331 O O . ASP C 1 30 ? -22.10329 -12.71472 -74.03277 1.000 67.25868 35 ASP C O 1
ATOM 2336 N N . SER C 1 31 ? -22.38488 -11.81607 -71.99732 1.000 65.67608 36 SER C N 1
ATOM 2337 C CA . SER C 1 31 ? -23.71909 -11.33291 -72.30349 1.000 66.17123 36 SER C CA 1
ATOM 2338 C C . SER C 1 31 ? -23.70303 -10.20653 -73.32512 1.000 73.14098 36 SER C C 1
ATOM 2339 O O . SER C 1 31 ? -24.71611 -9.97324 -73.99485 1.000 73.65496 36 SER C O 1
ATOM 2342 N N . LEU C 1 32 ? -22.58255 -9.49806 -73.45348 1.000 70.88510 37 LEU C N 1
ATOM 2343 C CA . LEU C 1 32 ? -22.51736 -8.31968 -74.30059 1.000 75.37514 37 LEU C CA 1
ATOM 2344 C C . LEU C 1 32 ? -21.81279 -8.56860 -75.62245 1.000 81.13175 37 LEU C C 1
ATOM 2345 O O . LEU C 1 32 ? -21.86618 -7.70415 -76.50489 1.000 85.56305 37 LEU C O 1
ATOM 2350 N N . ILE C 1 33 ? -21.15733 -9.72025 -75.78073 1.000 76.85688 38 ILE C N 1
ATOM 2351 C CA . ILE C 1 33 ? -20.27823 -9.91568 -76.92444 1.000 80.90661 38 ILE C CA 1
ATOM 2352 C C . ILE C 1 33 ? -21.01572 -10.01359 -78.25035 1.000 84.76085 38 ILE C C 1
ATOM 2353 O O . ILE C 1 33 ? -20.36795 -9.97402 -79.30057 1.000 84.56068 38 ILE C O 1
ATOM 2358 N N . ASP C 1 34 ? -22.34532 -10.12358 -78.23896 1.000 87.61232 39 ASP C N 1
ATOM 2359 C CA . ASP C 1 34 ? -23.08776 -10.02153 -79.48967 1.000 93.37170 39 ASP C CA 1
ATOM 2360 C C . ASP C 1 34 ? -23.32205 -8.56580 -79.87320 1.000 96.85886 39 ASP C C 1
ATOM 2361 O O . ASP C 1 34 ? -23.28833 -8.22358 -81.05724 1.000 99.06277 39 ASP C O 1
ATOM 2366 N N . CYS C 1 35 ? -23.56323 -7.70077 -78.88732 1.000 113.19662 40 CYS C N 1
ATOM 2367 C CA . CYS C 1 35 ? -23.77418 -6.28263 -79.15752 1.000 115.47376 40 CYS C CA 1
ATOM 2368 C C . CYS C 1 35 ? -22.47076 -5.59753 -79.51902 1.000 114.69070 40 CYS C C 1
ATOM 2369 O O . CYS C 1 35 ? -22.36346 -4.92375 -80.54789 1.000 117.63286 40 CYS C O 1
ATOM 2372 N N . CYS C 1 36 ? -21.47464 -5.74303 -78.65649 1.000 94.99254 41 CYS C N 1
ATOM 2373 C CA . CYS C 1 36 ? -20.35888 -4.81965 -78.58522 1.000 87.37235 41 CYS C CA 1
ATOM 2374 C C . CYS C 1 36 ? -19.07425 -5.62222 -78.41405 1.000 80.24157 41 CYS C C 1
ATOM 2375 O O . CYS C 1 36 ? -19.09835 -6.81520 -78.11616 1.000 79.76039 41 CYS C O 1
ATOM 2378 N N . ASP C 1 37 ? -17.94394 -4.96824 -78.63167 1.000 73.07142 42 ASP C N 1
ATOM 2379 C CA . ASP C 1 37 ? -16.64079 -5.56035 -78.37376 1.000 69.13896 42 ASP C CA 1
ATOM 2380 C C . ASP C 1 37 ? -16.12588 -5.02525 -77.04490 1.000 66.67692 42 ASP C C 1
ATOM 2381 O O . ASP C 1 37 ? -16.02253 -3.81135 -76.86335 1.000 66.63327 42 ASP C O 1
ATOM 2386 N N . VAL C 1 38 ? -15.79358 -5.93417 -76.12975 1.000 65.76387 43 VAL C N 1
ATOM 2387 C CA . VAL C 1 38 ? -15.60484 -5.62297 -74.71838 1.000 62.34691 43 VAL C CA 1
ATOM 2388 C C . VAL C 1 38 ? -14.13130 -5.74024 -74.36867 1.000 61.30060 43 VAL C C 1
ATOM 2389 O O . VAL C 1 38 ? -13.54207 -6.82478 -74.48309 1.000 63.04172 43 VAL C O 1
ATOM 2393 N N . PHE C 1 39 ? -13.53964 -4.64562 -73.90209 1.000 58.62835 44 PHE C N 1
ATOM 2394 C CA . PHE C 1 39 ? -12.24209 -4.75116 -73.24404 1.000 63.68229 44 PHE C CA 1
ATOM 2395 C C . PHE C 1 39 ? -12.45025 -5.20026 -71.79842 1.000 62.32741 44 PHE C C 1
ATOM 2396 O O . PHE C 1 39 ? -13.19089 -4.56030 -71.04271 1.000 56.00841 44 PHE C O 1
ATOM 2404 N N . LEU C 1 40 ? -11.79354 -6.29215 -71.42568 1.000 60.06164 45 LEU C N 1
ATOM 2405 C CA . LEU C 1 40 ? -11.86390 -6.84760 -70.07498 1.000 63.09515 45 LEU C CA 1
ATOM 2406 C C . LEU C 1 40 ? -10.51116 -6.67078 -69.41099 1.000 65.20287 45 LEU C C 1
ATOM 2407 O O . LEU C 1 40 ? -9.56013 -7.39359 -69.75148 1.000 69.04488 45 LEU C O 1
ATOM 2412 N N . PRO C 1 41 ? -10.36579 -5.72118 -68.49418 1.000 65.36578 46 PRO C N 1
ATOM 2413 C CA . PRO C 1 41 ? -9.04118 -5.45973 -67.92151 1.000 67.97611 46 PRO C CA 1
ATOM 2414 C C . PRO C 1 41 ? -8.43543 -6.65660 -67.21285 1.000 70.53041 46 PRO C C 1
ATOM 2415 O O . PRO C 1 41 ? -7.20642 -6.79350 -67.19642 1.000 72.86488 46 PRO C O 1
ATOM 2419 N N . GLN C 1 42 ? -9.25516 -7.54116 -66.64365 1.000 66.75683 47 GLN C N 1
ATOM 2420 C CA . GLN C 1 42 ? -8.69896 -8.72311 -65.99526 1.000 70.04404 47 GLN C CA 1
ATOM 2421 C C . GLN C 1 42 ? -8.11150 -9.69291 -67.01505 1.000 74.52107 47 GLN C C 1
ATOM 2422 O O . GLN C 1 42 ? -7.20476 -10.46715 -66.68464 1.000 75.76442 47 GLN C O 1
ATOM 2428 N N . GLU C 1 43 ? -8.59915 -9.65679 -68.25133 1.000 73.59362 48 GLU C N 1
ATOM 2429 C CA . GLU C 1 43 ? -8.06110 -10.46383 -69.33692 1.000 78.33283 48 GLU C CA 1
ATOM 2430 C C . GLU C 1 43 ? -7.00375 -9.72520 -70.14901 1.000 85.52613 48 GLU C C 1
ATOM 2431 O O . GLU C 1 43 ? -6.45732 -10.29711 -71.09576 1.000 89.31343 48 GLU C O 1
ATOM 2437 N N . ASP C 1 44 ? -6.69590 -8.48137 -69.79848 1.000 107.22892 49 ASP C N 1
ATOM 2438 C CA . ASP C 1 44 ? -5.64232 -7.73146 -70.47226 1.000 107.17210 49 ASP C CA 1
ATOM 2439 C C . ASP C 1 44 ? -5.05081 -6.65842 -69.55535 1.000 104.70380 49 ASP C C 1
ATOM 2440 O O . ASP C 1 44 ? -3.84419 -6.40272 -69.57122 1.000 106.96496 49 ASP C O 1
ATOM 2445 N N . THR C 1 56 ? 10.13352 -9.05549 -62.05711 1.000 126.18656 61 THR C N 1
ATOM 2446 C CA . THR C 1 56 ? 9.62870 -7.79893 -62.60516 1.000 127.30052 61 THR C CA 1
ATOM 2447 C C . THR C 1 56 ? 9.02979 -6.91004 -61.51156 1.000 124.38580 61 THR C C 1
ATOM 2448 O O . THR C 1 56 ? 7.99652 -7.24689 -60.92945 1.000 123.98793 61 THR C O 1
ATOM 2452 N N . PRO C 1 57 ? 9.68280 -5.77564 -61.25092 1.000 123.67132 62 PRO C N 1
ATOM 2453 C CA . PRO C 1 57 ? 9.31115 -4.92939 -60.10504 1.000 122.74531 62 PRO C CA 1
ATOM 2454 C C . PRO C 1 57 ? 7.88591 -4.39746 -60.19823 1.000 124.28598 62 PRO C C 1
ATOM 2455 O O . PRO C 1 57 ? 7.22203 -4.45214 -61.23670 1.000 123.62906 62 PRO C O 1
ATOM 2459 N N . LEU C 1 58 ? 7.41193 -3.86384 -59.06830 1.000 126.11670 63 LEU C N 1
ATOM 2460 C CA . LEU C 1 58 ? 6.04774 -3.35247 -58.98167 1.000 125.55994 63 LEU C CA 1
ATOM 2461 C C . LEU C 1 58 ? 5.93745 -1.89510 -59.41157 1.000 125.29792 63 LEU C C 1
ATOM 2462 O O . LEU C 1 58 ? 4.88369 -1.48727 -59.91362 1.000 125.39387 63 LEU C O 1
ATOM 2467 N N . LYS C 1 59 ? 6.99712 -1.10006 -59.23241 1.000 122.15257 64 LYS C N 1
ATOM 2468 C CA . LYS C 1 59 ? 6.96673 0.27951 -59.70762 1.000 120.25693 64 LYS C CA 1
ATOM 2469 C C . LYS C 1 59 ? 6.78735 0.33961 -61.21979 1.000 117.95208 64 LYS C C 1
ATOM 2470 O O . LYS C 1 59 ? 6.15236 1.26802 -61.73310 1.000 116.14169 64 LYS C O 1
ATOM 2476 N N . VAL C 1 60 ? 7.32690 -0.64027 -61.94391 1.000 117.40642 65 VAL C N 1
ATOM 2477 C CA . VAL C 1 60 ? 7.15064 -0.69344 -63.39095 1.000 115.40317 65 VAL C CA 1
ATOM 2478 C C . VAL C 1 60 ? 5.86662 -1.42302 -63.77802 1.000 114.25016 65 VAL C C 1
ATOM 2479 O O . VAL C 1 60 ? 5.30434 -1.16183 -64.84744 1.000 112.40459 65 VAL C O 1
ATOM 2483 N N . ALA C 1 61 ? 5.38819 -2.33474 -62.93030 1.000 115.58961 66 ALA C N 1
ATOM 2484 C CA . ALA C 1 61 ? 4.14521 -3.03328 -63.22945 1.000 113.37615 66 ALA C CA 1
ATOM 2485 C C . ALA C 1 61 ? 2.93595 -2.11712 -63.08332 1.000 111.18491 66 ALA C C 1
ATOM 2486 O O . ALA C 1 61 ? 1.93646 -2.29311 -63.79018 1.000 107.98422 66 ALA C O 1
ATOM 2488 N N . GLU C 1 62 ? 2.99978 -1.14112 -62.17699 1.000 110.94081 67 GLU C N 1
ATOM 2489 C CA . GLU C 1 62 ? 1.89428 -0.20038 -62.02951 1.000 108.03125 67 GLU C CA 1
ATOM 2490 C C . GLU C 1 62 ? 1.70636 0.62137 -63.30177 1.000 104.46032 67 GLU C C 1
ATOM 2491 O O . GLU C 1 62 ? 0.63487 0.59822 -63.91871 1.000 103.51745 67 GLU C O 1
ATOM 2497 N N . LYS C 1 63 ? 2.75670 1.33084 -63.72885 1.000 104.45011 68 LYS C N 1
ATOM 2498 C CA . LYS C 1 63 ? 2.63601 2.22005 -64.88205 1.000 102.42072 68 LYS C CA 1
ATOM 2499 C C . LYS C 1 63 ? 2.28908 1.45992 -66.15454 1.000 101.49323 68 LYS C C 1
ATOM 2500 O O . LYS C 1 63 ? 1.72260 2.03729 -67.09058 1.000 98.65577 68 LYS C O 1
ATOM 2506 N N . SER C 1 64 ? 2.61477 0.17051 -66.21030 1.000 106.90836 69 SER C N 1
ATOM 2507 C CA . SER C 1 64 ? 2.25915 -0.62533 -67.37809 1.000 105.73926 69 SER C CA 1
ATOM 2508 C C . SER C 1 64 ? 0.76197 -0.91564 -67.40784 1.000 102.96403 69 SER C C 1
ATOM 2509 O O . SER C 1 64 ? 0.10169 -0.70272 -68.43320 1.000 103.11015 69 SER C O 1
ATOM 2512 N N . ILE C 1 65 ? 0.21131 -1.41327 -66.29288 1.000 99.73861 70 ILE C N 1
ATOM 2513 C CA . ILE C 1 65 ? -1.23947 -1.56056 -66.17288 1.000 94.66314 70 ILE C CA 1
ATOM 2514 C C . ILE C 1 65 ? -1.91636 -0.22250 -66.41270 1.000 90.77234 70 ILE C C 1
ATOM 2515 O O . ILE C 1 65 ? -2.90606 -0.12511 -67.14905 1.000 86.96847 70 ILE C O 1
ATOM 2520 N N . TYR C 1 66 ? -1.39367 0.82626 -65.77521 1.000 92.55761 71 TYR C N 1
ATOM 2521 C CA . TYR C 1 66 ? -1.94429 2.16419 -65.93793 1.000 90.42620 71 TYR C CA 1
ATOM 2522 C C . TYR C 1 66 ? -1.98829 2.55332 -67.40936 1.000 87.57739 71 TYR C C 1
ATOM 2523 O O . TYR C 1 66 ? -3.05521 2.85336 -67.95803 1.000 83.07208 71 TYR C O 1
ATOM 2532 N N . GLU C 1 67 ? -0.83435 2.51560 -68.07504 1.000 86.54380 72 GLU C N 1
ATOM 2533 C CA . GLU C 1 67 ? -0.78479 2.92201 -69.47411 1.000 86.39240 72 GLU C CA 1
ATOM 2534 C C . GLU C 1 67 ? -1.65755 2.01963 -70.33922 1.000 82.55543 72 GLU C C 1
ATOM 2535 O O . GLU C 1 67 ? -2.41877 2.50451 -71.18506 1.000 79.02869 72 GLU C O 1
ATOM 2541 N N . ALA C 1 68 ? -1.57149 0.70333 -70.13689 1.000 84.88365 73 ALA C N 1
ATOM 2542 C CA . ALA C 1 68 ? -2.46531 -0.20240 -70.84798 1.000 81.55143 73 ALA C CA 1
ATOM 2543 C C . ALA C 1 68 ? -3.91588 0.25422 -70.70970 1.000 78.82749 73 ALA C C 1
ATOM 2544 O O . ALA C 1 68 ? -4.59412 0.52923 -71.70545 1.000 75.86381 73 ALA C O 1
ATOM 2546 N N . ASP C 1 69 ? -4.38186 0.40614 -69.46836 1.000 77.38576 74 ASP C N 1
ATOM 2547 C CA . ASP C 1 69 ? -5.77066 0.79206 -69.22475 1.000 75.32346 74 ASP C CA 1
ATOM 2548 C C . ASP C 1 69 ? -6.10071 2.15089 -69.83885 1.000 73.14662 74 ASP C C 1
ATOM 2549 O O . ASP C 1 69 ? -7.13436 2.30341 -70.50240 1.000 69.85244 74 ASP C O 1
ATOM 2554 N N . ILE C 1 70 ? -5.24797 3.15734 -69.60568 1.000 72.99263 75 ILE C N 1
ATOM 2555 C CA . ILE C 1 70 ? -5.51034 4.49252 -70.13585 1.000 72.41774 75 ILE C CA 1
ATOM 2556 C C . ILE C 1 70 ? -5.67798 4.43190 -71.65230 1.000 74.57968 75 ILE C C 1
ATOM 2557 O O . ILE C 1 70 ? -6.61583 5.00120 -72.22796 1.000 71.85632 75 ILE C O 1
ATOM 2562 N N . SER C 1 71 ? -4.75063 3.75974 -72.32565 1.000 72.17434 76 SER C N 1
ATOM 2563 C CA . SER C 1 71 ? -4.83599 3.68509 -73.77221 1.000 73.99141 76 SER C CA 1
ATOM 2564 C C . SER C 1 71 ? -6.11984 2.97465 -74.18731 1.000 72.86100 76 SER C C 1
ATOM 2565 O O . SER C 1 71 ? -6.81369 3.41037 -75.11357 1.000 69.88684 76 SER C O 1
ATOM 2568 N N . ALA C 1 72 ? -6.49850 1.93275 -73.45067 1.000 71.24785 77 ALA C N 1
ATOM 2569 C CA . ALA C 1 72 ? -7.71460 1.20555 -73.78114 1.000 69.76571 77 ALA C CA 1
ATOM 2570 C C . ALA C 1 72 ? -8.97051 2.03480 -73.53420 1.000 69.04628 77 ALA C C 1
ATOM 2571 O O . ALA C 1 72 ? -9.96820 1.85391 -74.23494 1.000 71.66089 77 ALA C O 1
ATOM 2573 N N . MET C 1 73 ? -8.97433 2.93147 -72.55086 1.000 68.34350 78 MET C N 1
ATOM 2574 C CA . MET C 1 73 ? -10.15182 3.79076 -72.43866 1.000 70.11600 78 MET C CA 1
ATOM 2575 C C . MET C 1 73 ? -10.18245 4.83610 -73.54876 1.000 69.96513 78 MET C C 1
ATOM 2576 O O . MET C 1 73 ? -11.26368 5.23654 -73.99535 1.000 68.58726 78 MET C O 1
ATOM 2581 N N . LYS C 1 74 ? -9.02102 5.28774 -74.00974 1.000 68.15144 79 LYS C N 1
ATOM 2582 C CA . LYS C 1 74 ? -9.02591 6.30421 -75.04950 1.000 75.07878 79 LYS C CA 1
ATOM 2583 C C . LYS C 1 74 ? -9.58490 5.75340 -76.36023 1.000 73.69976 79 LYS C C 1
ATOM 2584 O O . LYS C 1 74 ? -10.21883 6.49515 -77.12573 1.000 71.06809 79 LYS C O 1
ATOM 2590 N N . ASN C 1 75 ? -9.34805 4.47392 -76.64230 1.000 72.58602 80 ASN C N 1
ATOM 2591 C CA . ASN C 1 75 ? -9.83158 3.83326 -77.85685 1.000 70.51537 80 ASN C CA 1
ATOM 2592 C C . ASN C 1 75 ? -11.22070 3.23727 -77.67076 1.000 70.19311 80 ASN C C 1
ATOM 2593 O O . ASN C 1 75 ? -11.70881 2.54390 -78.56229 1.000 66.54984 80 ASN C O 1
ATOM 2598 N N . ALA C 1 76 ? -11.85912 3.48114 -76.53296 1.000 70.56881 81 ALA C N 1
ATOM 2599 C CA . ALA C 1 76 ? -13.18529 2.95255 -76.26007 1.000 67.45901 81 ALA C CA 1
ATOM 2600 C C . ALA C 1 76 ? -14.26839 3.92880 -76.71741 1.000 65.87373 81 ALA C C 1
ATOM 2601 O O . ALA C 1 76 ? -14.04776 5.13611 -76.82559 1.000 65.49940 81 ALA C O 1
ATOM 2603 N N . ASP C 1 77 ? -15.45230 3.38219 -76.99409 1.000 62.82940 82 ASP C N 1
ATOM 2604 C CA . ASP C 1 77 ? -16.65377 4.17572 -77.23842 1.000 62.59684 82 ASP C CA 1
ATOM 2605 C C . ASP C 1 77 ? -17.48937 4.31712 -75.97581 1.000 64.81084 82 ASP C C 1
ATOM 2606 O O . ASP C 1 77 ? -17.90827 5.41814 -75.60112 1.000 65.27987 82 ASP C O 1
ATOM 2611 N N . ILE C 1 78 ? -17.74512 3.19333 -75.31884 1.000 64.44399 83 ILE C N 1
ATOM 2612 C CA . ILE C 1 78 ? -18.59444 3.11447 -74.13868 1.000 63.89203 83 ILE C CA 1
ATOM 2613 C C . ILE C 1 78 ? -17.72374 2.76486 -72.93950 1.000 60.26916 83 ILE C C 1
ATOM 2614 O O . ILE C 1 78 ? -16.80407 1.94779 -73.05343 1.000 60.34321 83 ILE C O 1
ATOM 2619 N N . LEU C 1 79 ? -17.98721 3.39641 -71.79784 1.000 61.22943 84 LEU C N 1
ATOM 2620 C CA . LEU C 1 79 ? -17.44463 2.91750 -70.53084 1.000 56.88726 84 LEU C CA 1
ATOM 2621 C C . LEU C 1 79 ? -18.59291 2.40979 -69.67642 1.000 54.71586 84 LEU C C 1
ATOM 2622 O O . LEU C 1 79 ? -19.53216 3.15311 -69.38525 1.000 56.48550 84 LEU C O 1
ATOM 2627 N N . LEU C 1 80 ? -18.52009 1.14642 -69.28892 1.000 53.82672 85 LEU C N 1
ATOM 2628 C CA . LEU C 1 80 ? -19.51440 0.53434 -68.41973 1.000 54.31540 85 LEU C CA 1
ATOM 2629 C C . LEU C 1 80 ? -18.86651 0.25154 -67.06700 1.000 51.44166 85 LEU C C 1
ATOM 2630 O O . LEU C 1 80 ? -17.91881 -0.53990 -66.98002 1.000 49.54516 85 LEU C O 1
ATOM 2635 N N . ALA C 1 81 ? -19.37020 0.89871 -66.02120 1.000 50.61884 86 ALA C N 1
ATOM 2636 C CA . ALA C 1 81 ? -18.75370 0.84574 -64.69510 1.000 53.38528 86 ALA C CA 1
ATOM 2637 C C . ALA C 1 81 ? -19.65690 0.07023 -63.74911 1.000 50.60784 86 ALA C C 1
ATOM 2638 O O . ALA C 1 81 ? -20.78114 0.50409 -63.47137 1.000 53.09670 86 ALA C O 1
ATOM 2640 N N . VAL C 1 82 ? -19.19038 -1.06683 -63.25645 1.000 48.94325 87 VAL C N 1
ATOM 2641 C CA . VAL C 1 82 ? -20.01877 -1.80274 -62.30783 1.000 52.70861 87 VAL C CA 1
ATOM 2642 C C . VAL C 1 82 ? -19.81180 -1.20146 -60.91837 1.000 51.43528 87 VAL C C 1
ATOM 2643 O O . VAL C 1 82 ? -18.68108 -1.03332 -60.45301 1.000 48.20756 87 VAL C O 1
ATOM 2647 N N . LEU C 1 83 ? -20.90607 -0.80522 -60.27888 1.000 50.57865 88 LEU C N 1
ATOM 2648 C CA . LEU C 1 83 ? -20.81325 -0.04505 -59.04740 1.000 54.64382 88 LEU C CA 1
ATOM 2649 C C . LEU C 1 83 ? -20.92958 -0.89332 -57.79035 1.000 52.06967 88 LEU C C 1
ATOM 2650 O O . LEU C 1 83 ? -20.80133 -0.34899 -56.70263 1.000 54.13440 88 LEU C O 1
ATOM 2655 N N . ASP C 1 84 ? -21.13278 -2.20087 -57.90449 1.000 52.36359 89 ASP C N 1
ATOM 2656 C CA . ASP C 1 84 ? -21.37021 -3.04997 -56.73424 1.000 52.89748 89 ASP C CA 1
ATOM 2657 C C . ASP C 1 84 ? -20.16448 -3.05591 -55.78130 1.000 52.88783 89 ASP C C 1
ATOM 2658 O O . ASP C 1 84 ? -19.03010 -2.74999 -56.16239 1.000 50.34325 89 ASP C O 1
ATOM 2663 N N . GLY C 1 85 ? -20.41842 -3.41712 -54.52809 1.000 51.88072 90 GLY C N 1
ATOM 2664 C CA . GLY C 1 85 ? -19.37373 -3.55230 -53.53298 1.000 52.71140 90 GLY C CA 1
ATOM 2665 C C . GLY C 1 85 ? -19.70550 -2.80646 -52.25259 1.000 53.98114 90 GLY C C 1
ATOM 2666 O O . GLY C 1 85 ? -20.63524 -2.00656 -52.18268 1.000 54.05534 90 GLY C O 1
ATOM 2667 N N . ALA C 1 86 ? -18.91838 -3.11077 -51.21418 1.000 53.29900 91 ALA C N 1
ATOM 2668 C CA . ALA C 1 86 ? -19.02265 -2.34369 -49.97137 1.000 53.96041 91 ALA C CA 1
ATOM 2669 C C . ALA C 1 86 ? -18.68600 -0.88100 -50.21043 1.000 54.87587 91 ALA C C 1
ATOM 2670 O O . ALA C 1 86 ? -19.26258 -0.00454 -49.56541 1.000 57.48716 91 ALA C O 1
ATOM 2672 N N . CYS C 1 87 ? -17.75182 -0.60688 -51.12583 1.000 52.61969 92 CYS C N 1
ATOM 2673 C CA . CYS C 1 87 ? -17.47284 0.71994 -51.67694 1.000 53.28152 92 CYS C CA 1
ATOM 2674 C C . CYS C 1 87 ? -17.40025 0.58134 -53.18795 1.000 52.54139 92 CYS C C 1
ATOM 2675 O O . CYS C 1 87 ? -17.06830 -0.49370 -53.71459 1.000 53.31303 92 CYS C O 1
ATOM 2678 N N . ILE C 1 88 ? -17.72780 1.65845 -53.89534 1.000 53.07145 93 ILE C N 1
ATOM 2679 C CA . ILE C 1 88 ? -17.42207 1.69948 -55.31930 1.000 52.23457 93 ILE C CA 1
ATOM 2680 C C . ILE C 1 88 ? -15.90972 1.67429 -55.45858 1.000 52.04345 93 ILE C C 1
ATOM 2681 O O . ILE C 1 88 ? -15.20325 2.42270 -54.77089 1.000 54.18000 93 ILE C O 1
ATOM 2686 N N . ASP C 1 89 ? -15.39663 0.77287 -56.28643 1.000 48.98518 94 ASP C N 1
ATOM 2687 C CA . ASP C 1 89 ? -13.94961 0.62808 -56.36172 1.000 53.57079 94 ASP C CA 1
ATOM 2688 C C . ASP C 1 89 ? -13.31374 1.94643 -56.81844 1.000 54.75032 94 ASP C C 1
ATOM 2689 O O . ASP C 1 89 ? -13.92078 2.72581 -57.55081 1.000 53.54768 94 ASP C O 1
ATOM 2694 N N . ASP C 1 90 ? -12.10598 2.23346 -56.32928 1.000 55.90887 95 ASP C N 1
ATOM 2695 C CA . ASP C 1 90 ? -11.51792 3.53431 -56.64851 1.000 58.32171 95 ASP C CA 1
ATOM 2696 C C . ASP C 1 90 ? -10.98445 3.56356 -58.07849 1.000 58.92447 95 ASP C C 1
ATOM 2697 O O . ASP C 1 90 ? -11.06612 4.59830 -58.74986 1.000 59.28002 95 ASP C O 1
ATOM 2702 N N . GLY C 1 91 ? -10.43779 2.44394 -58.55872 1.000 59.62296 96 GLY C N 1
ATOM 2703 C CA . GLY C 1 91 ? -10.06514 2.36387 -59.96491 1.000 62.07137 96 GLY C CA 1
ATOM 2704 C C . GLY C 1 91 ? -11.25360 2.56900 -60.88935 1.000 59.03734 96 GLY C C 1
ATOM 2705 O O . GLY C 1 91 ? -11.17886 3.33444 -61.85675 1.000 59.85563 96 GLY C O 1
ATOM 2706 N N . VAL C 1 92 ? -12.37476 1.90024 -60.59136 1.000 57.39312 97 VAL C N 1
ATOM 2707 C CA . VAL C 1 92 ? -13.59331 2.09824 -61.37661 1.000 56.85018 97 VAL C CA 1
ATOM 2708 C C . VAL C 1 92 ? -13.96383 3.57001 -61.38771 1.000 58.32755 97 VAL C C 1
ATOM 2709 O O . VAL C 1 92 ? -14.23080 4.15800 -62.44342 1.000 59.38585 97 VAL C O 1
ATOM 2713 N N . ALA C 1 93 ? -13.93593 4.19186 -60.21344 1.000 57.40818 98 ALA C N 1
ATOM 2714 C CA . ALA C 1 93 ? -14.29440 5.59547 -60.09699 1.000 61.05157 98 ALA C CA 1
ATOM 2715 C C . ALA C 1 93 ? -13.32325 6.48578 -60.86717 1.000 61.09894 98 ALA C C 1
ATOM 2716 O O . ALA C 1 93 ? -13.73805 7.46006 -61.51128 1.000 61.85741 98 ALA C O 1
ATOM 2718 N N . PHE C 1 94 ? -12.02490 6.17558 -60.80667 1.000 59.51517 99 PHE C N 1
ATOM 2719 C CA . PHE C 1 94 ? -11.05089 6.91761 -61.60169 1.000 64.42629 99 PHE C CA 1
ATOM 2720 C C . PHE C 1 94 ? -11.34569 6.78402 -63.09403 1.000 64.87059 99 PHE C C 1
ATOM 2721 O O . PHE C 1 94 ? -11.29604 7.76806 -63.84357 1.000 66.81058 99 PHE C O 1
ATOM 2729 N N . GLU C 1 95 ? -11.62390 5.55839 -63.54458 1.000 61.88387 100 GLU C N 1
ATOM 2730 C CA . GLU C 1 95 ? -11.82373 5.31479 -64.96693 1.000 61.74397 100 GLU C CA 1
ATOM 2731 C C . GLU C 1 95 ? -13.11466 5.95997 -65.45226 1.000 63.71896 100 GLU C C 1
ATOM 2732 O O . GLU C 1 95 ? -13.15936 6.52412 -66.55803 1.000 63.63984 100 GLU C O 1
ATOM 2738 N N . LEU C 1 96 ? -14.16522 5.91610 -64.62092 1.000 61.85158 101 LEU C N 1
ATOM 2739 C CA . LEU C 1 96 ? -15.41162 6.60535 -64.94907 1.000 63.82582 101 LEU C CA 1
ATOM 2740 C C . LEU C 1 96 ? -15.16432 8.08924 -65.21229 1.000 65.04286 101 LEU C C 1
ATOM 2741 O O . LEU C 1 96 ? -15.52982 8.61178 -66.27355 1.000 65.87138 101 LEU C O 1
ATOM 2746 N N . GLY C 1 97 ? -14.49094 8.76810 -64.28299 1.000 64.77387 102 GLY C N 1
ATOM 2747 C CA . GLY C 1 97 ? -14.26163 10.19394 -64.44830 1.000 68.95636 102 GLY C CA 1
ATOM 2748 C C . GLY C 1 97 ? -13.31085 10.50711 -65.58802 1.000 72.34598 102 GLY C C 1
ATOM 2749 O O . GLY C 1 97 ? -13.48340 11.50713 -66.29882 1.000 70.53921 102 GLY C O 1
ATOM 2750 N N . TYR C 1 98 ? -12.28462 9.66805 -65.77112 1.000 68.53349 103 TYR C N 1
ATOM 2751 C CA . TYR C 1 98 ? -11.36717 9.86202 -66.89171 1.000 67.51290 103 TYR C CA 1
ATOM 2752 C C . TYR C 1 98 ? -12.08543 9.67820 -68.22405 1.000 69.79795 103 TYR C C 1
ATOM 2753 O O . TYR C 1 98 ? -11.83429 10.42001 -69.18073 1.000 71.17692 103 TYR C O 1
ATOM 2762 N N . ALA C 1 99 ? -12.99114 8.70098 -68.30376 1.000 67.28242 104 ALA C N 1
ATOM 2763 C CA . ALA C 1 99 ? -13.72771 8.49873 -69.54653 1.000 67.77922 104 ALA C CA 1
ATOM 2764 C C . ALA C 1 99 ? -14.73311 9.61166 -69.77922 1.000 68.32716 104 ALA C C 1
ATOM 2765 O O . ALA C 1 99 ? -14.95833 10.01429 -70.91884 1.000 73.36973 104 ALA C O 1
ATOM 2767 N N . LYS C 1 100 ? -15.35666 10.11879 -68.72061 1.000 69.83388 105 LYS C N 1
ATOM 2768 C CA . LYS C 1 100 ? -16.32633 11.18862 -68.91290 1.000 71.06775 105 LYS C CA 1
ATOM 2769 C C . LYS C 1 100 ? -15.65190 12.46073 -69.41066 1.000 72.64960 105 LYS C C 1
ATOM 2770 O O . LYS C 1 100 ? -16.21513 13.17677 -70.24607 1.000 76.14668 105 LYS C O 1
ATOM 2776 N N . ALA C 1 101 ? -14.43818 12.75088 -68.93349 1.000 72.67699 106 ALA C N 1
ATOM 2777 C CA . ALA C 1 101 ? -13.76645 13.98437 -69.34221 1.000 75.83204 106 ALA C CA 1
ATOM 2778 C C . ALA C 1 101 ? -13.33257 13.95913 -70.80331 1.000 77.04246 106 ALA C C 1
ATOM 2779 O O . ALA C 1 101 ? -13.06143 15.01574 -71.37689 1.000 73.83377 106 ALA C O 1
ATOM 2781 N N . ILE C 1 102 ? -13.23934 12.78714 -71.42198 1.000 74.16678 107 ILE C N 1
ATOM 2782 C CA . ILE C 1 102 ? -12.91135 12.72795 -72.83469 1.000 74.85439 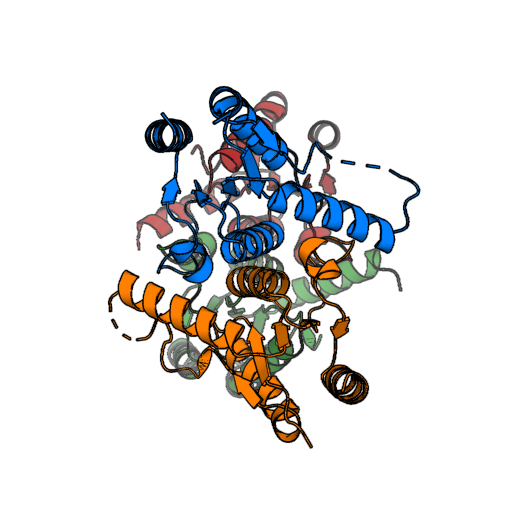107 ILE C CA 1
ATOM 2783 C C . ILE C 1 102 ? -14.11803 12.31762 -73.66004 1.000 75.42933 107 ILE C C 1
ATOM 2784 O O . ILE C 1 102 ? -13.97966 11.99628 -74.84275 1.000 75.25887 107 ILE C O 1
ATOM 2789 N N . ASN C 1 103 ? -15.30264 12.30616 -73.04429 1.000 75.40077 108 ASN C N 1
ATOM 2790 C CA . ASN C 1 103 ? -16.58417 12.30797 -73.75156 1.000 77.09583 108 ASN C CA 1
ATOM 2791 C C . ASN C 1 103 ? -16.88467 10.96195 -74.40035 1.000 74.19953 108 ASN C C 1
ATOM 2792 O O . ASN C 1 103 ? -17.33328 10.89654 -75.54437 1.000 77.93452 108 ASN C O 1
ATOM 2797 N N . LYS C 1 104 ? -16.62337 9.88569 -73.67004 1.000 75.12646 109 LYS C N 1
ATOM 2798 C CA . LYS C 1 104 ? -17.23167 8.60736 -73.98339 1.000 71.29697 109 LYS C CA 1
ATOM 2799 C C . LYS C 1 104 ? -18.64291 8.57085 -73.42108 1.000 70.36894 109 LYS C C 1
ATOM 2800 O O . LYS C 1 104 ? -19.01709 9.38177 -72.56627 1.000 72.61201 109 LYS C O 1
ATOM 2806 N N . VAL C 1 105 ? -19.42862 7.60710 -73.88668 1.000 64.80962 110 VAL C N 1
ATOM 2807 C CA . VAL C 1 105 ? -20.70351 7.33709 -73.23307 1.000 66.06274 110 VAL C CA 1
ATOM 2808 C C . VAL C 1 105 ? -20.42679 6.53845 -71.96759 1.000 62.55411 110 VAL C C 1
ATOM 2809 O O . VAL C 1 105 ? -19.76201 5.49249 -71.99870 1.000 63.45203 110 VAL C O 1
ATOM 2813 N N . CYS C 1 106 ? -20.89405 7.05007 -70.84050 1.000 63.81114 111 CYS C N 1
ATOM 2814 C CA . CYS C 1 106 ? -20.60901 6.46104 -69.54230 1.000 62.47773 111 CYS C CA 1
ATOM 2815 C C . CYS C 1 106 ? -21.89891 5.90410 -68.96198 1.000 62.85931 111 CYS C C 1
ATOM 2816 O O . CYS C 1 106 ? -22.90513 6.61737 -68.87159 1.000 66.52053 111 CYS C O 1
ATOM 2819 N N . LEU C 1 107 ? -21.86762 4.62225 -68.59690 1.000 61.28670 112 LEU C N 1
ATOM 2820 C CA . LEU C 1 107 ? -23.02013 3.91640 -68.06708 1.000 62.25063 112 LEU C CA 1
ATOM 2821 C C . LEU C 1 107 ? -22.61473 3.15227 -66.80974 1.000 59.89236 112 LEU C C 1
ATOM 2822 O O . LEU C 1 107 ? -21.47671 2.68813 -66.68221 1.000 57.58473 112 LEU C O 1
ATOM 2827 N N . GLY C 1 108 ? -23.56280 2.99004 -65.89152 1.000 61.76193 113 GLY C N 1
ATOM 2828 C CA . GLY C 1 108 ? -23.34369 2.23371 -64.67197 1.000 59.20004 113 GLY C CA 1
ATOM 2829 C C . GLY C 1 108 ? -24.12279 0.93259 -64.67418 1.000 59.33682 113 GLY C C 1
ATOM 2830 O O . GLY C 1 108 ? -25.18831 0.83213 -65.28611 1.000 62.12778 113 GLY C O 1
ATOM 2831 N N . PHE C 1 109 ? -23.56739 -0.07481 -64.00286 1.000 57.53019 114 PHE C N 1
ATOM 2832 C CA . PHE C 1 109 ? -24.23476 -1.35334 -63.77355 1.000 59.42031 114 PHE C CA 1
ATOM 2833 C C . PHE C 1 109 ? -24.20060 -1.61658 -62.28024 1.000 58.79310 114 PHE C C 1
ATOM 2834 O O . PHE C 1 109 ? -23.12295 -1.60025 -61.67735 1.000 56.37608 114 PHE C O 1
ATOM 2842 N N . GLN C 1 110 ? -25.37068 -1.83970 -61.68398 1.000 60.98451 115 GLN C N 1
ATOM 2843 C CA . GLN C 1 110 ? -25.48310 -1.82644 -60.22986 1.000 59.22061 115 GLN C CA 1
ATOM 2844 C C . GLN C 1 110 ? -26.56543 -2.81632 -59.83071 1.000 58.12145 115 GLN C C 1
ATOM 2845 O O . GLN C 1 110 ? -27.74659 -2.57364 -60.09590 1.000 59.30476 115 GLN C O 1
ATOM 2851 N N . THR C 1 111 ? -26.15648 -3.93013 -59.20648 1.000 57.12048 116 THR C N 1
ATOM 2852 C CA . THR C 1 111 ? -27.08254 -4.86821 -58.57856 1.000 58.74314 116 THR C CA 1
ATOM 2853 C C . THR C 1 111 ? -27.02979 -4.81571 -57.06191 1.000 55.71981 116 THR C C 1
ATOM 2854 O O . THR C 1 111 ? -27.87640 -5.42703 -56.41426 1.000 54.68710 116 THR C O 1
ATOM 2858 N N . ASP C 1 112 ? -26.03911 -4.14018 -56.48904 1.000 54.94856 117 ASP C N 1
ATOM 2859 C CA . ASP C 1 112 ? -25.88132 -4.08557 -55.04306 1.000 56.66519 117 ASP C CA 1
ATOM 2860 C C . ASP C 1 112 ? -27.04706 -3.32301 -54.40511 1.000 57.66486 117 ASP C C 1
ATOM 2861 O O . ASP C 1 112 ? -27.43658 -2.25606 -54.88017 1.000 61.96100 117 ASP C O 1
ATOM 2866 N N . VAL C 1 113 ? -27.60450 -3.85204 -53.31836 1.000 60.91742 118 VAL C N 1
ATOM 2867 C CA . VAL C 1 113 ? -28.57959 -3.06603 -52.56664 1.000 65.31045 118 VAL C CA 1
ATOM 2868 C C . VAL C 1 113 ? -27.93284 -1.93064 -51.77927 1.000 65.89534 118 VAL C C 1
ATOM 2869 O O . VAL C 1 113 ? -28.64576 -1.06292 -51.27046 1.000 68.24473 118 VAL C O 1
ATOM 2873 N N . ARG C 1 114 ? -26.60456 -1.89100 -51.69075 1.000 63.51485 119 ARG C N 1
ATOM 2874 C CA . ARG C 1 114 ? -25.92324 -0.85344 -50.92046 1.000 70.17444 119 ARG C CA 1
ATOM 2875 C C . ARG C 1 114 ? -25.76377 0.43937 -51.72650 1.000 76.09973 119 ARG C C 1
ATOM 2876 O O . ARG C 1 114 ? -25.65053 0.42774 -52.95876 1.000 74.22676 119 ARG C O 1
ATOM 2884 N N . ARG C 1 115 ? -25.75276 1.56430 -51.00911 1.000 82.13461 120 ARG C N 1
ATOM 2885 C CA . ARG C 1 115 ? -25.48991 2.87433 -51.59044 1.000 82.96382 120 ARG C CA 1
ATOM 2886 C C . ARG C 1 115 ? -24.53862 3.63705 -50.67200 1.000 82.40346 120 ARG C C 1
ATOM 2887 O O . ARG C 1 115 ? -24.23361 3.19731 -49.56033 1.000 84.36628 120 ARG C O 1
ATOM 2895 N N . GLN C 1 116 ? -24.05474 4.78957 -51.15388 1.000 81.23369 121 GLN C N 1
ATOM 2896 C CA . GLN C 1 116 ? -23.16486 5.62754 -50.35012 1.000 79.19800 121 GLN C CA 1
ATOM 2897 C C . GLN C 1 116 ? -23.90523 6.22859 -49.16351 1.000 78.64784 121 GLN C C 1
ATOM 2898 O O . GLN C 1 116 ? -23.52727 6.01707 -48.00629 1.000 78.22715 121 GLN C O 1
ATOM 2904 N N . ALA C 1 117 ? -24.95102 6.98923 -49.43239 1.000 80.58791 122 ALA C N 1
ATOM 2905 C CA . ALA C 1 117 ? -25.80537 7.59420 -48.42893 1.000 84.92131 122 ALA C CA 1
ATOM 2906 C C . ALA C 1 117 ? -27.20439 7.01980 -48.53415 1.000 87.35363 122 ALA C C 1
ATOM 2907 O O . ALA C 1 117 ? -27.51625 6.27754 -49.47765 1.000 87.55918 122 ALA C O 1
ATOM 2909 N N . PRO C 1 118 ? -28.09461 7.32654 -47.58358 1.000 89.03525 123 PRO C N 1
ATOM 2910 C CA . PRO C 1 118 ? -29.49689 6.93689 -47.76851 1.000 91.76021 123 PRO C CA 1
ATOM 2911 C C . PRO C 1 118 ? -30.17376 7.73866 -48.87370 1.000 95.40252 123 PRO C C 1
ATOM 2912 O O . PRO C 1 118 ? -31.40278 7.70445 -48.99445 1.000 98.01224 123 PRO C O 1
ATOM 2916 N N . THR C 1 119 ? -29.38553 8.46752 -49.67604 1.000 88.90743 124 THR C N 1
ATOM 2917 C CA . THR C 1 119 ? -29.88323 9.20481 -50.83304 1.000 86.75057 124 THR C CA 1
ATOM 2918 C C . THR C 1 119 ? -29.31608 8.66773 -52.14243 1.000 85.67372 124 THR C C 1
ATOM 2919 O O . THR C 1 119 ? -29.48193 9.31063 -53.18682 1.000 86.14847 124 THR C O 1
ATOM 2923 N N . GLY C 1 120 ? -28.63279 7.52725 -52.11631 1.000 86.07955 125 GLY C N 1
ATOM 2924 C CA . GLY C 1 120 ? -28.14766 6.91918 -53.33651 1.000 79.37283 125 GLY C CA 1
ATOM 2925 C C . GLY C 1 120 ? -26.66394 7.11341 -53.55851 1.000 79.38532 125 GLY C C 1
ATOM 2926 O O . GLY C 1 120 ? -25.92068 7.32018 -52.59564 1.000 78.48919 125 GLY C O 1
ATOM 2927 N N . ASN C 1 121 ? -26.22072 7.05957 -54.81849 1.000 73.96274 126 ASN C N 1
ATOM 2928 C CA . ASN C 1 121 ? -24.80152 7.13100 -55.11242 1.000 69.38951 126 ASN C CA 1
ATOM 2929 C C . ASN C 1 121 ? -24.26873 8.53899 -54.87713 1.000 70.64985 126 ASN C C 1
ATOM 2930 O O . ASN C 1 121 ? -25.01846 9.51500 -54.78180 1.000 73.58020 126 ASN C O 1
ATOM 2935 N N . ASN C 1 122 ? -22.95255 8.63420 -54.75504 1.000 71.45820 127 ASN C N 1
ATOM 2936 C CA . ASN C 1 122 ? -22.30099 9.93942 -54.77291 1.000 72.72942 127 ASN C CA 1
ATOM 2937 C C . ASN C 1 122 ? -22.69057 10.65983 -56.05858 1.000 73.95507 127 ASN C C 1
ATOM 2938 O O . ASN C 1 122 ? -22.69461 10.03644 -57.13136 1.000 68.15551 127 ASN C O 1
ATOM 2943 N N . PRO C 1 123 ? -23.06454 11.94038 -56.00225 1.000 75.03210 128 PRO C N 1
ATOM 2944 C CA . PRO C 1 123 ? -23.59305 12.61691 -57.19972 1.000 76.39311 128 PRO C CA 1
ATOM 2945 C C . PRO C 1 123 ? -22.62221 12.66978 -58.36530 1.000 76.83465 128 PRO C C 1
ATOM 2946 O O . PRO C 1 123 ? -23.07363 12.79423 -59.51301 1.000 78.60146 128 PRO C O 1
ATOM 2950 N N . MET C 1 124 ? -21.30941 12.60673 -58.11328 1.000 74.44787 129 MET C N 1
ATOM 2951 C CA . MET C 1 124 ? -20.34853 12.53917 -59.21188 1.000 72.79159 129 MET C CA 1
ATOM 2952 C C . MET C 1 124 ? -20.57515 11.29611 -60.04620 1.000 73.52456 129 MET C C 1
ATOM 2953 O O . MET C 1 124 ? -20.35220 11.31126 -61.26202 1.000 70.16549 129 MET C O 1
ATOM 2958 N N . ILE C 1 125 ? -20.96363 10.19785 -59.38023 1.000 76.19792 130 ILE C N 1
ATOM 2959 C CA . ILE C 1 125 ? -21.27866 8.91912 -60.01559 1.000 70.39715 130 ILE C CA 1
ATOM 2960 C C . ILE C 1 125 ? -22.66543 8.95359 -60.63648 1.000 72.83354 130 ILE C C 1
ATOM 2961 O O . ILE C 1 125 ? -22.86275 8.50943 -61.77147 1.000 73.15318 130 ILE C O 1
ATOM 2966 N N . GLU C 1 126 ? -23.64987 9.46000 -59.88843 1.000 69.38360 131 GLU C N 1
ATOM 2967 C CA . GLU C 1 126 ? -25.04472 9.36499 -60.30759 1.000 73.25946 131 GLU C CA 1
ATOM 2968 C C . GLU C 1 126 ? -25.30453 10.17551 -61.57286 1.000 78.53211 131 GLU C C 1
ATOM 2969 O O . GLU C 1 126 ? -25.86359 9.65839 -62.54863 1.000 77.34359 131 GLU C O 1
ATOM 2975 N N . CYS C 1 127 ? -24.91105 11.45483 -61.57403 1.000 78.15454 132 CYS C N 1
ATOM 2976 C CA . CYS C 1 127 ? -25.05043 12.28021 -62.76334 1.000 79.07249 132 CYS C CA 1
ATOM 2977 C C . CYS C 1 127 ? -23.96074 12.00340 -63.79047 1.000 80.23258 132 CYS C C 1
ATOM 2978 O O . CYS C 1 127 ? -24.15089 12.31009 -64.97035 1.000 82.37450 132 CYS C O 1
ATOM 2981 N N . SER C 1 128 ? -22.83569 11.41448 -63.37563 1.000 79.02486 133 SER C N 1
ATOM 2982 C CA . SER C 1 128 ? -21.78937 11.04966 -64.32661 1.000 73.75389 133 SER C CA 1
ATOM 2983 C C . SER C 1 128 ? -22.26725 9.95456 -65.27148 1.000 73.86449 133 SER C C 1
ATOM 2984 O O . SER C 1 128 ? -21.97514 9.98839 -66.47277 1.000 75.44188 133 SER C O 1
ATOM 2985 N N . CYS C 1 129 ? -22.99344 8.97164 -64.75482 1.000 74.21030 134 CYS C N 1
ATOM 2986 C CA . CYS C 1 129 ? -23.55970 7.93682 -65.60515 1.000 73.49109 134 CYS C CA 1
ATOM 2987 C C . CYS C 1 129 ? -24.81067 8.45694 -66.29382 1.000 73.57808 134 CYS C C 1
ATOM 2988 O O . CYS C 1 129 ? -25.62775 9.15399 -65.68495 1.000 73.19343 134 CYS C O 1
ATOM 2991 N N . GLU C 1 130 ? -24.95090 8.11410 -67.57606 1.000 72.74119 135 GLU C N 1
ATOM 2992 C CA . GLU C 1 130 ? -26.13932 8.50845 -68.32548 1.000 72.73224 135 GLU C CA 1
ATOM 2993 C C . GLU C 1 130 ? -27.34752 7.68570 -67.90801 1.000 74.23967 135 GLU C C 1
ATOM 2994 O O . GLU C 1 130 ? -28.46506 8.20816 -67.81414 1.000 75.25562 135 GLU C O 1
ATOM 3000 N N . GLU C 1 131 ? -27.14047 6.39613 -67.66222 1.000 74.73681 136 GLU C N 1
ATOM 3001 C CA . GLU C 1 131 ? -28.15093 5.54468 -67.05708 1.000 77.57655 136 GLU C CA 1
ATOM 3002 C C . GLU C 1 131 ? -27.42626 4.49803 -66.22525 1.000 73.98322 136 GLU C C 1
ATOM 3003 O O . GLU C 1 131 ? -26.24920 4.20535 -66.45455 1.000 72.79411 136 GLU C O 1
ATOM 3009 N N . ILE C 1 132 ? -28.11900 3.95468 -65.23211 1.000 74.09042 137 ILE C N 1
ATOM 3010 C CA . ILE C 1 132 ? -27.57816 2.87045 -64.41669 1.000 69.24243 137 ILE C CA 1
ATOM 3011 C C . ILE C 1 132 ? -28.57081 1.72326 -64.45701 1.000 68.66701 137 ILE C C 1
ATOM 3012 O O . ILE C 1 132 ? -29.74507 1.89604 -64.10848 1.000 72.47875 137 ILE C O 1
ATOM 3017 N N . PHE C 1 133 ? -28.09828 0.55230 -64.85323 1.000 68.37458 138 PHE C N 1
ATOM 3018 C CA . PHE C 1 133 ? -28.94850 -0.61055 -65.04145 1.000 70.70346 138 PHE C CA 1
ATOM 3019 C C . PHE C 1 133 ? -28.71858 -1.65207 -63.95332 1.000 69.82281 138 PHE C C 1
ATOM 3020 O O . PHE C 1 133 ? -27.62823 -1.75163 -63.38090 1.000 67.75625 138 PHE C O 1
ATOM 3028 N N . SER C 1 134 ? -29.76067 -2.43990 -63.69037 1.000 71.96691 139 SER C N 1
ATOM 3029 C CA . SER C 1 134 ? -29.67822 -3.57608 -62.78692 1.000 75.36322 139 SER C CA 1
ATOM 3030 C C . SER C 1 134 ? -29.79772 -4.92334 -63.49076 1.000 81.76240 139 SER C C 1
ATOM 3031 O O . SER C 1 134 ? -29.56752 -5.95678 -62.85106 1.000 82.12702 139 SER C O 1
ATOM 3034 N N . ASP C 1 135 ? -30.16921 -4.94478 -64.76858 1.000 88.84472 140 ASP C N 1
ATOM 3035 C CA . ASP C 1 135 ? -30.15156 -6.14591 -65.59218 1.000 89.64312 140 ASP C CA 1
ATOM 3036 C C . ASP C 1 135 ? -29.19485 -5.95156 -66.75563 1.000 91.93464 140 ASP C C 1
ATOM 3037 O O . ASP C 1 135 ? -29.09461 -4.85219 -67.31448 1.000 90.85037 140 ASP C O 1
ATOM 3042 N N . LEU C 1 136 ? -28.50890 -7.02956 -67.13629 1.000 87.08426 141 LEU C N 1
ATOM 3043 C CA . LEU C 1 136 ? -27.89307 -7.04319 -68.45353 1.000 85.74638 141 LEU C CA 1
ATOM 3044 C C . LEU C 1 136 ? -28.95542 -6.98032 -69.53974 1.000 88.36805 141 LEU C C 1
ATOM 3045 O O . LEU C 1 136 ? -28.69490 -6.47531 -70.63773 1.000 88.40419 141 LEU C O 1
ATOM 3050 N N . GLY C 1 137 ? -30.15813 -7.47109 -69.24741 1.000 93.53387 142 GLY C N 1
ATOM 3051 C CA . GLY C 1 137 ? -31.24582 -7.38305 -70.19480 1.000 96.19325 142 GLY C CA 1
ATOM 3052 C C . GLY C 1 137 ? -31.49768 -5.94903 -70.60547 1.000 97.34335 142 GLY C C 1
ATOM 3053 O O . GLY C 1 137 ? -31.28493 -5.58208 -71.76682 1.000 97.38300 142 GLY C O 1
ATOM 3054 N N . SER C 1 138 ? -31.90847 -5.11991 -69.64151 1.000 93.86668 143 SER C N 1
ATOM 3055 C CA . SER C 1 138 ? -32.29780 -3.74984 -69.95747 1.000 90.57623 143 SER C CA 1
ATOM 3056 C C . SER C 1 138 ? -31.15619 -2.95597 -70.58426 1.000 89.98973 143 SER C C 1
ATOM 3057 O O . SER C 1 138 ? -31.40139 -2.07088 -71.41274 1.000 88.10780 143 SER C O 1
ATOM 3060 N N . LEU C 1 139 ? -29.90946 -3.25269 -70.20788 1.000 86.62900 144 LEU C N 1
ATOM 3061 C CA . LEU C 1 139 ? -28.78400 -2.47159 -70.71081 1.000 84.64033 144 LEU C CA 1
ATOM 3062 C C . LEU C 1 139 ? -28.58700 -2.69211 -72.20335 1.000 89.46902 144 LEU C C 1
ATOM 3063 O O . LEU C 1 139 ? -28.41215 -1.73361 -72.96544 1.000 89.88215 144 LEU C O 1
ATOM 3068 N N . LYS C 1 140 ? -28.59601 -3.94744 -72.64405 1.000 91.68656 145 LYS C N 1
ATOM 3069 C CA . LYS C 1 140 ? -28.38518 -4.17997 -74.06426 1.000 93.74952 145 LYS C CA 1
ATOM 3070 C C . LYS C 1 140 ? -29.54454 -3.63338 -74.88934 1.000 96.47254 145 LYS C C 1
ATOM 3071 O O . LYS C 1 140 ? -29.32737 -3.14304 -76.00311 1.000 99.94405 145 LYS C O 1
ATOM 3077 N N . LYS C 1 141 ? -30.76431 -3.65047 -74.34138 1.000 92.82218 146 LYS C N 1
ATOM 3078 C CA . LYS C 1 141 ? -31.90443 -3.07222 -75.05056 1.000 96.10012 146 LYS C CA 1
ATOM 3079 C C . LYS C 1 141 ? -31.72835 -1.57088 -75.24806 1.000 96.76525 146 LYS C C 1
ATOM 3080 O O . LYS C 1 141 ? -32.03052 -1.03414 -76.32437 1.000 99.94847 146 LYS C O 1
ATOM 3086 N N . TRP C 1 142 ? -31.23787 -0.88310 -74.21382 1.000 94.67771 147 TRP C N 1
ATOM 3087 C CA . TRP C 1 142 ? -30.95491 0.54423 -74.30554 1.000 92.48132 147 TRP C CA 1
ATOM 3088 C C . TRP C 1 142 ? -29.98661 0.84809 -75.43692 1.000 96.45376 147 TRP C C 1
ATOM 3089 O O . TRP C 1 142 ? -30.18995 1.79967 -76.20047 1.000 100.17173 147 TRP C O 1
ATOM 3100 N N . LEU C 1 143 ? -28.92804 0.04744 -75.56184 1.000 93.37437 148 LEU C N 1
ATOM 3101 C CA . LEU C 1 143 ? -27.89343 0.33848 -76.54878 1.000 97.07906 148 LEU C CA 1
ATOM 3102 C C . LEU C 1 143 ? -28.41365 0.18032 -77.97813 1.000 103.26434 148 LEU C C 1
ATOM 3103 O O . LEU C 1 143 ? -28.15801 1.04368 -78.82623 1.000 107.28121 148 LEU C O 1
ATOM 3108 N N . GLN C 1 144 ? -29.14966 -0.90020 -78.27010 1.000 102.35789 149 GLN C N 1
ATOM 3109 C CA . GLN C 1 144 ? -29.73172 -1.05103 -79.60623 1.000 105.96047 149 GLN C CA 1
ATOM 3110 C C . GLN C 1 144 ? -30.66929 0.10715 -79.91984 1.000 107.71851 149 GLN C C 1
ATOM 3111 O O . GLN C 1 144 ? -30.51130 0.79918 -80.92956 1.000 112.15032 149 GLN C O 1
ATOM 3117 N N . GLN C 1 145 ? -31.65324 0.33674 -79.04880 1.000 106.77633 150 GLN C N 1
ATOM 3118 C CA . GLN C 1 145 ? -32.56174 1.46924 -79.18900 1.000 109.92528 150 GLN C CA 1
ATOM 3119 C C . GLN C 1 145 ? -31.85005 2.81146 -79.13199 1.000 111.86540 150 GLN C C 1
ATOM 3120 O O . GLN C 1 145 ? -32.49441 3.84285 -79.35405 1.000 114.87266 150 GLN C O 1
ATOM 3126 N N . LYS C 1 146 ? -30.55283 2.82647 -78.82749 1.000 110.34049 151 LYS C N 1
ATOM 3127 C CA . LYS C 1 146 ? -29.74493 4.03405 -78.93538 1.000 111.37548 151 LYS C CA 1
ATOM 3128 C C . LYS C 1 146 ? -29.07500 4.15534 -80.30753 1.000 114.96136 151 LYS C C 1
ATOM 3129 O O . LYS C 1 146 ? -29.11279 5.22627 -80.92343 1.000 114.28556 151 LYS C O 1
ATOM 3135 N N . TYR C 1 147 ? -28.47146 3.07054 -80.80509 1.000 115.75078 152 TYR C N 1
ATOM 3136 C CA . TYR C 1 147 ? -27.65389 3.13868 -82.01372 1.000 117.51759 152 TYR C CA 1
ATOM 3137 C C . TYR C 1 147 ? -28.42800 2.84950 -83.29165 1.000 120.70089 152 TYR C C 1
ATOM 3138 O O . TYR C 1 147 ? -28.19768 3.51822 -84.30466 1.000 124.85643 152 TYR C O 1
ATOM 3147 N N . ASN C 1 148 ? -29.32511 1.86598 -83.27171 1.000 118.99866 153 ASN C N 1
ATOM 3148 C CA . ASN C 1 148 ? -30.08073 1.46906 -84.46192 1.000 123.99300 153 ASN C CA 1
ATOM 3149 C C . ASN C 1 148 ? -29.14658 1.08180 -85.61409 1.000 124.21619 153 ASN C C 1
ATOM 3150 O O . ASN C 1 148 ? -29.47063 1.28070 -86.78602 1.000 122.75618 153 ASN C O 1
ATOM 3155 N N . ARG D 1 7 ? 0.82441 31.90027 -57.68366 1.000 117.88510 12 ARG D N 1
ATOM 3156 C CA . ARG D 1 7 ? -0.41950 31.70863 -56.94334 1.000 117.83869 12 ARG D CA 1
ATOM 3157 C C . ARG D 1 7 ? -1.42461 30.80343 -57.69791 1.000 115.63404 12 ARG D C 1
ATOM 3158 O O . ARG D 1 7 ? -2.48350 31.26678 -58.13233 1.000 114.01117 12 ARG D O 1
ATOM 3166 N N . PRO D 1 8 ? -1.10049 29.51713 -57.84228 1.000 111.68005 13 PRO D N 1
ATOM 3167 C CA . PRO D 1 8 ? -1.98831 28.61240 -58.58736 1.000 111.43933 13 PRO D CA 1
ATOM 3168 C C . PRO D 1 8 ? -3.32377 28.40749 -57.88875 1.000 110.91357 13 PRO D C 1
ATOM 3169 O O . PRO D 1 8 ? -3.48454 28.63960 -56.68713 1.000 113.95216 13 PRO D O 1
ATOM 3173 N N . LYS D 1 9 ? -4.29383 27.96028 -58.67876 1.000 108.36330 14 LYS D N 1
ATOM 3174 C CA . LYS D 1 9 ? -5.61640 27.61260 -58.18323 1.000 106.94741 14 LYS D CA 1
ATOM 3175 C C . LYS D 1 9 ? -5.66886 26.10733 -57.93589 1.000 105.76336 14 LYS D C 1
ATOM 3176 O O . LYS D 1 9 ? -5.28422 25.31386 -58.80320 1.000 101.52339 14 LYS D O 1
ATOM 3182 N N . LEU D 1 10 ? -6.13479 25.72269 -56.74840 1.000 102.55897 15 LEU D N 1
ATOM 3183 C CA . LEU D 1 10 ? -6.04824 24.35305 -56.25789 1.000 97.01524 15 LEU D CA 1
ATOM 3184 C C . LEU D 1 10 ? -7.43703 23.85938 -55.88263 1.000 94.61262 15 LEU D C 1
ATOM 3185 O O . LEU D 1 10 ? -8.19241 24.57591 -55.21584 1.000 95.63885 15 LEU D O 1
ATOM 3190 N N . TYR D 1 11 ? -7.76578 22.64114 -56.31615 1.000 90.04066 16 TYR D N 1
ATOM 3191 C CA . TYR D 1 11 ? -9.04068 21.99319 -56.02524 1.000 89.85733 16 TYR D CA 1
ATOM 3192 C C . TYR D 1 11 ? -8.79263 20.83392 -55.06125 1.000 85.15503 16 TYR D C 1
ATOM 3193 O O . TYR D 1 11 ? -8.05112 19.90147 -55.38627 1.000 84.38479 16 TYR D O 1
ATOM 3202 N N . LEU D 1 12 ? -9.40329 20.89687 -53.87732 1.000 83.85041 17 LEU D N 1
ATOM 3203 C CA . LEU D 1 12 ? -9.28460 19.83248 -52.88055 1.000 83.32194 17 LEU D CA 1
ATOM 3204 C C . LEU D 1 12 ? -10.33722 18.76562 -53.14471 1.000 80.06266 17 LEU D C 1
ATOM 3205 O O . LEU D 1 12 ? -11.53284 19.00542 -52.95992 1.000 79.60021 17 LEU D O 1
ATOM 3210 N N . ALA D 1 13 ? -9.89551 17.59034 -53.57585 1.000 79.17079 18 ALA D N 1
ATOM 3211 C CA . ALA D 1 13 ? -10.76735 16.42373 -53.67876 1.000 77.93738 18 ALA D CA 1
ATOM 3212 C C . ALA D 1 13 ? -10.75429 15.70131 -52.33390 1.000 76.07379 18 ALA D C 1
ATOM 3213 O O . ALA D 1 13 ? -9.75870 15.06210 -51.97375 1.000 76.86853 18 ALA D O 1
ATOM 3215 N N . ALA D 1 14 ? -11.85533 15.80897 -51.58641 1.000 74.99605 19 ALA D N 1
ATOM 3216 C CA . ALA D 1 14 ? -11.86325 15.30493 -50.21278 1.000 75.28847 19 ALA D CA 1
ATOM 3217 C C . ALA D 1 14 ? -13.20501 14.76360 -49.74097 1.000 73.68451 19 ALA D C 1
ATOM 3218 O O . ALA D 1 14 ? -14.23516 15.42228 -49.95064 1.000 73.73338 19 ALA D O 1
ATOM 3220 N N . PRO D 1 15 ? -13.22977 13.60309 -49.07314 1.000 75.98372 20 PRO D N 1
ATOM 3221 C CA . PRO D 1 15 ? -14.44644 13.20689 -48.35717 1.000 74.93023 20 PRO D CA 1
ATOM 3222 C C . PRO D 1 15 ? -14.82814 14.27331 -47.34078 1.000 76.04939 20 PRO D C 1
ATOM 3223 O O . PRO D 1 15 ? -13.97601 14.96934 -46.77979 1.000 75.60240 20 PRO D O 1
ATOM 3227 N N . LEU D 1 16 ? -16.13393 14.39964 -47.11862 1.000 73.78103 21 LEU D N 1
ATOM 3228 C CA . LEU D 1 16 ? -16.68365 15.52297 -46.36961 1.000 77.74135 21 LEU D CA 1
ATOM 3229 C C . LEU D 1 16 ? -17.98061 15.10476 -45.67782 1.000 78.27428 21 LEU D C 1
ATOM 3230 O O . LEU D 1 16 ? -18.91984 15.89164 -45.55650 1.000 81.01333 21 LEU D O 1
ATOM 3235 N N . PHE D 1 17 ? -18.03162 13.85369 -45.20896 1.000 75.84941 22 PHE D N 1
ATOM 3236 C CA . PHE D 1 17 ? -19.25277 13.24583 -44.69172 1.000 74.00625 22 PHE D CA 1
ATOM 3237 C C . PHE D 1 17 ? -19.36579 13.25680 -43.17109 1.000 74.09649 22 PHE D C 1
ATOM 3238 O O . PHE D 1 17 ? -20.43256 12.90054 -42.65954 1.000 72.91153 22 PHE D O 1
ATOM 3246 N N . ASN D 1 18 ? -18.30242 13.60405 -42.43653 1.000 77.81890 23 ASN D N 1
ATOM 3247 C CA . ASN D 1 18 ? -18.40557 13.85092 -40.99446 1.000 82.58357 23 ASN D CA 1
ATOM 3248 C C . ASN D 1 18 ? -17.50668 15.02365 -40.63824 1.000 89.47421 23 ASN D C 1
ATOM 3249 O O . ASN D 1 18 ? -16.63237 15.41837 -41.41380 1.000 88.62423 23 ASN D O 1
ATOM 3254 N N . GLU D 1 19 ? -17.71454 15.57334 -39.43803 1.000 100.58597 24 GLU D N 1
ATOM 3255 C CA . GLU D 1 19 ? -17.04081 16.81692 -39.08411 1.000 102.39864 24 GLU D CA 1
ATOM 3256 C C . GLU D 1 19 ? -15.55451 16.62493 -38.81046 1.000 100.31070 24 GLU D C 1
ATOM 3257 O O . GLU D 1 19 ? -14.80030 17.60291 -38.87509 1.000 100.82034 24 GLU D O 1
ATOM 3263 N N . ALA D 1 20 ? -15.11534 15.39799 -38.51169 1.000 94.54696 25 ALA D N 1
ATOM 3264 C CA . ALA D 1 20 ? -13.68229 15.11689 -38.48985 1.000 92.57125 25 ALA D CA 1
ATOM 3265 C C . ALA D 1 20 ? -13.07160 15.28748 -39.87988 1.000 92.86111 25 ALA D C 1
ATOM 3266 O O . ALA D 1 20 ? -12.02642 15.92894 -40.03964 1.000 92.95627 25 ALA D O 1
ATOM 3268 N N . GLU D 1 21 ? -13.71447 14.72156 -40.90253 1.000 86.73550 26 GLU D N 1
ATOM 3269 C CA . GLU D 1 21 ? -13.20642 14.88814 -42.26340 1.000 89.54222 26 GLU D CA 1
ATOM 3270 C C . GLU D 1 21 ? -13.21510 16.35753 -42.68520 1.000 93.00609 26 GLU D C 1
ATOM 3271 O O . GLU D 1 21 ? -12.26620 16.83065 -43.32115 1.000 92.25525 26 GLU D O 1
ATOM 3277 N N . LYS D 1 22 ? -14.26797 17.10074 -42.32321 1.000 91.92640 27 LYS D N 1
ATOM 3278 C CA . LYS D 1 22 ? -14.39667 18.47219 -42.80495 1.000 95.35042 27 LYS D CA 1
ATOM 3279 C C . LYS D 1 22 ? -13.40479 19.38765 -42.11063 1.000 97.92539 27 LYS D C 1
ATOM 3280 O O . LYS D 1 22 ? -12.76965 20.23512 -42.75428 1.000 96.81650 27 LYS D O 1
ATOM 3286 N N . GLU D 1 23 ? -13.27972 19.24208 -40.79214 1.000 96.39709 28 GLU D N 1
ATOM 3287 C CA . GLU D 1 23 ? -12.26765 19.98885 -40.06176 1.000 99.25607 28 GLU D CA 1
ATOM 3288 C C . GLU D 1 23 ? -10.88103 19.67226 -40.59641 1.000 98.82218 28 GLU D C 1
ATOM 3289 O O . GLU D 1 23 ? -10.06256 20.57569 -40.80290 1.000 99.89171 28 GLU D O 1
ATOM 3295 N N . SER D 1 24 ? -10.61190 18.39669 -40.86350 1.000 98.28155 29 SER D N 1
ATOM 3296 C CA . SER D 1 24 ? -9.30651 18.02713 -41.38611 1.000 97.51978 29 SER D CA 1
ATOM 3297 C C . SER D 1 24 ? -9.04620 18.69084 -42.74266 1.000 99.04309 29 SER D C 1
ATOM 3298 O O . SER D 1 24 ? -7.91243 19.09499 -43.03455 1.000 95.65557 29 SER D O 1
ATO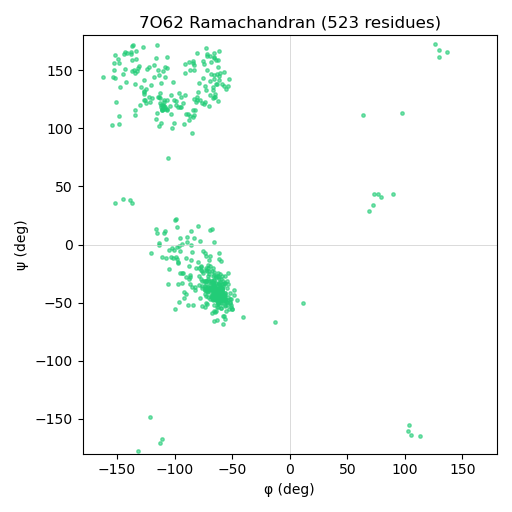M 3301 N N . ASN D 1 25 ? -10.09281 18.84644 -43.56615 1.000 95.17441 30 ASN D N 1
ATOM 3302 C CA . ASN D 1 25 ? -9.94569 19.51927 -44.85847 1.000 97.30487 30 ASN D CA 1
ATOM 3303 C C . ASN D 1 25 ? -9.50509 20.96949 -44.68445 1.000 100.30921 30 ASN D C 1
ATOM 3304 O O . ASN D 1 25 ? -8.58000 21.44104 -45.35999 1.000 99.31480 30 ASN D O 1
ATOM 3309 N N . ARG D 1 26 ? -10.18696 21.70546 -43.80753 1.000 99.03352 31 ARG D N 1
ATOM 3310 C CA . ARG D 1 26 ? -9.84749 23.10418 -43.61717 1.000 102.76665 31 ARG D CA 1
ATOM 3311 C C . ARG D 1 26 ? -8.46271 23.26938 -43.01854 1.000 103.61970 31 ARG D C 1
ATOM 3312 O O . ARG D 1 26 ? -7.84956 24.32682 -43.20214 1.000 104.69949 31 ARG D O 1
ATOM 3320 N N . ASN D 1 27 ? -7.96069 22.24826 -42.31115 1.000 101.56035 32 ASN D N 1
ATOM 3321 C CA . ASN D 1 27 ? -6.57352 22.26863 -41.85310 1.000 102.48885 32 ASN D CA 1
ATOM 3322 C C . ASN D 1 27 ? -5.61240 22.21861 -43.03554 1.000 101.61752 32 ASN D C 1
ATOM 3323 O O . ASN D 1 27 ? -4.54999 22.84997 -43.01336 1.000 104.76214 32 ASN D O 1
ATOM 3328 N N . ILE D 1 28 ? -5.95686 21.46730 -44.07215 1.000 99.21207 33 ILE D N 1
ATOM 3329 C CA . ILE D 1 28 ? -5.10960 21.45486 -45.25556 1.000 100.99322 33 ILE D CA 1
ATOM 3330 C C . ILE D 1 28 ? -5.18891 22.79909 -45.96161 1.000 105.19204 33 ILE D C 1
ATOM 3331 O O . ILE D 1 28 ? -4.16602 23.40641 -46.30148 1.000 105.95958 33 ILE D O 1
ATOM 3336 N N . ARG D 1 29 ? -6.40807 23.30570 -46.14274 1.000 102.78453 34 ARG D N 1
ATOM 3337 C CA . ARG D 1 29 ? -6.59947 24.49241 -46.96007 1.000 106.16410 34 ARG D CA 1
ATOM 3338 C C . ARG D 1 29 ? -6.05241 25.73891 -46.26398 1.000 111.65530 34 ARG D C 1
ATOM 3339 O O . ARG D 1 29 ? -5.44832 26.60362 -46.91269 1.000 114.19006 34 ARG D O 1
ATOM 3347 N N . ASP D 1 30 ? -6.23091 25.84003 -44.94392 1.000 110.47483 35 ASP D N 1
ATOM 3348 C CA . ASP D 1 30 ? -5.60692 26.93291 -44.21443 1.000 116.23681 35 ASP D CA 1
ATOM 3349 C C . ASP D 1 30 ? -4.09246 26.80444 -44.22427 1.000 118.59411 35 ASP D C 1
ATOM 3350 O O . ASP D 1 30 ? -3.38471 27.81460 -44.13238 1.000 124.18524 35 ASP D O 1
ATOM 3355 N N . SER D 1 31 ? -3.57878 25.57912 -44.34150 1.000 114.74977 36 SER D N 1
ATOM 3356 C CA . SER D 1 31 ? -2.13403 25.38010 -44.36841 1.000 116.88960 36 SER D CA 1
ATOM 3357 C C . SER D 1 31 ? -1.49846 25.95003 -45.63122 1.000 120.20822 36 SER D C 1
ATOM 3358 O O . SER D 1 31 ? -0.35130 26.40223 -45.59176 1.000 124.63881 36 SER D O 1
ATOM 3361 N N . LEU D 1 32 ? -2.21647 25.94184 -46.75252 1.000 118.51458 37 LEU D N 1
ATOM 3362 C CA . LEU D 1 32 ? -1.62508 26.25611 -48.04564 1.000 121.82596 37 LEU D CA 1
ATOM 3363 C C . LEU D 1 32 ? -2.04831 27.61109 -48.60390 1.000 127.65038 37 LEU D C 1
ATOM 3364 O O . LEU D 1 32 ? -1.64986 27.95483 -49.72042 1.000 131.08845 37 LEU D O 1
ATOM 3369 N N . ILE D 1 33 ? -2.80605 28.40379 -47.84714 1.000 127.23488 38 ILE D N 1
ATOM 3370 C CA . ILE D 1 33 ? -3.43679 29.61865 -48.35807 1.000 131.28761 38 ILE D CA 1
ATOM 3371 C C . ILE D 1 33 ? -2.42555 30.76086 -48.44859 1.000 138.65954 38 ILE D C 1
ATOM 3372 O O . ILE D 1 33 ? -2.77120 31.89030 -48.82079 1.000 143.13302 38 ILE D O 1
ATOM 3377 N N . ASP D 1 34 ? -1.16315 30.47006 -48.13233 1.000 140.48034 39 ASP D N 1
ATOM 3378 C CA . ASP D 1 34 ? -0.08003 31.41653 -48.37743 1.000 147.86670 39 ASP D CA 1
ATOM 3379 C C . ASP D 1 34 ? 0.62492 31.13911 -49.69950 1.000 149.07823 39 ASP D C 1
ATOM 3380 O O . ASP D 1 34 ? 1.20562 32.05504 -50.29106 1.000 155.55344 39 ASP D O 1
ATOM 3385 N N . CYS D 1 35 ? 0.56849 29.89709 -50.18294 1.000 155.96825 40 CYS D N 1
ATOM 3386 C CA . CYS D 1 35 ? 1.07261 29.53102 -51.50166 1.000 156.75430 40 CYS D CA 1
ATOM 3387 C C . CYS D 1 35 ? 0.01985 29.68943 -52.58687 1.000 155.33625 40 CYS D C 1
ATOM 3388 O O . CYS D 1 35 ? 0.26469 30.32738 -53.61456 1.000 160.00385 40 CYS D O 1
ATOM 3391 N N . CYS D 1 36 ? -1.14593 29.09092 -52.37280 1.000 141.93426 41 CYS D N 1
ATOM 3392 C CA . CYS D 1 36 ? -2.07615 28.77374 -53.44098 1.000 133.57929 41 CYS D CA 1
ATOM 3393 C C . CYS D 1 36 ? -3.49529 29.11335 -53.00805 1.000 130.76815 41 CYS D C 1
ATOM 3394 O O . CYS D 1 36 ? -3.82762 29.06137 -51.82184 1.000 128.86577 41 CYS D O 1
ATOM 3397 N N . ASP D 1 37 ? -4.32723 29.47938 -53.97726 1.000 130.89675 42 ASP D N 1
ATOM 3398 C CA . ASP D 1 37 ? -5.75751 29.56135 -53.73558 1.000 127.31270 42 ASP D CA 1
ATOM 3399 C C . ASP D 1 37 ? -6.32328 28.15258 -53.70198 1.000 120.08545 42 ASP D C 1
ATOM 3400 O O . ASP D 1 37 ? -5.87290 27.27489 -54.44211 1.000 118.33069 42 ASP D O 1
ATOM 3405 N N . VAL D 1 38 ? -7.30252 27.92903 -52.83188 1.000 116.33671 43 VAL D N 1
ATOM 3406 C CA . VAL D 1 38 ? -7.88592 26.60475 -52.65348 1.000 109.86913 43 VAL D CA 1
ATOM 3407 C C . VAL D 1 38 ? -9.39882 26.69751 -52.81153 1.000 107.03770 43 VAL D C 1
ATOM 3408 O O . VAL D 1 38 ? -10.04203 27.59570 -52.25513 1.000 108.88070 43 VAL D O 1
ATOM 3412 N N . PHE D 1 39 ? -9.95724 25.79097 -53.60264 1.000 102.97487 44 PHE D N 1
ATOM 3413 C CA . PHE D 1 39 ? -11.39748 25.60066 -53.69125 1.000 102.24479 44 PHE D CA 1
ATOM 3414 C C . PHE D 1 39 ? -11.77352 24.41533 -52.80543 1.000 101.83284 44 PHE D C 1
ATOM 3415 O O . PHE D 1 39 ? -11.22974 23.31754 -52.97346 1.000 94.88180 44 PHE D O 1
ATOM 3423 N N . LEU D 1 40 ? -12.68440 24.64299 -51.85263 1.000 103.56083 45 LEU D N 1
ATOM 3424 C CA . LEU D 1 40 ? -13.19143 23.58677 -50.97049 1.000 102.77546 45 LEU D CA 1
ATOM 3425 C C . LEU D 1 40 ? -14.61052 23.23816 -51.37670 1.000 103.39919 45 LEU D C 1
ATOM 3426 O O . LEU D 1 40 ? -15.50141 24.09611 -51.27132 1.000 106.72602 45 LEU D O 1
ATOM 3431 N N . PRO D 1 41 ? -14.87482 22.02081 -51.84707 1.000 101.55819 46 PRO D N 1
ATOM 3432 C CA . PRO D 1 41 ? -16.25799 21.68039 -52.20234 1.000 99.94985 46 PRO D CA 1
ATOM 3433 C C . PRO D 1 41 ? -17.20183 21.73366 -51.01688 1.000 103.48976 46 PRO D C 1
ATOM 3434 O O . PRO D 1 41 ? -18.39742 21.98731 -51.20751 1.000 102.60377 46 PRO D O 1
ATOM 3438 N N . GLN D 1 42 ? -16.70312 21.51612 -49.79398 1.000 102.28859 47 GLN D N 1
ATOM 3439 C CA . GLN D 1 42 ? -17.55942 21.59303 -48.62036 1.000 102.48067 47 GLN D CA 1
ATOM 3440 C C . GLN D 1 42 ? -17.85309 23.02899 -48.21258 1.000 109.84467 47 GLN D C 1
ATOM 3441 O O . GLN D 1 42 ? -18.81941 23.26770 -47.47816 1.000 111.91686 47 GLN D O 1
ATOM 3447 N N . GLU D 1 43 ? -17.04446 23.98716 -48.66128 1.000 112.04975 48 GLU D N 1
ATOM 3448 C CA . GLU D 1 43 ? -17.27907 25.38622 -48.33391 1.000 117.84561 48 GLU D CA 1
ATOM 3449 C C . GLU D 1 43 ? -18.03166 26.12908 -49.42481 1.000 121.13395 48 GLU D C 1
ATOM 3450 O O . GLU D 1 43 ? -18.85209 26.99746 -49.11381 1.000 125.65518 48 GLU D O 1
ATOM 3456 N N . ASP D 1 44 ? -17.80252 25.7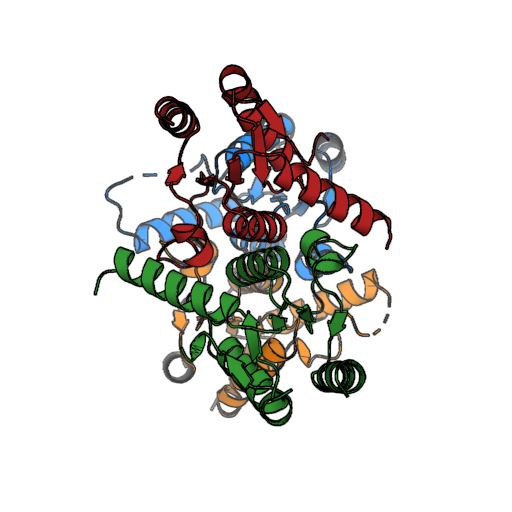8721 -50.68574 1.000 119.20180 49 ASP D N 1
ATOM 3457 C CA . ASP D 1 44 ? -18.29653 26.59717 -51.78907 1.000 123.22274 49 ASP D CA 1
ATOM 3458 C C . ASP D 1 44 ? -19.43700 25.92990 -52.54404 1.000 122.65738 49 ASP D C 1
ATOM 3459 O O . ASP D 1 44 ? -20.25610 26.61677 -53.15381 1.000 127.21101 49 ASP D O 1
ATOM 3464 N N . LYS D 1 59 ? -32.69864 14.74343 -57.45374 1.000 115.87040 64 LYS D N 1
ATOM 3465 C CA . LYS D 1 59 ? -32.82214 14.70935 -58.90944 1.000 118.02323 64 LYS D CA 1
ATOM 3466 C C . LYS D 1 59 ? -32.02157 15.83671 -59.53648 1.000 120.47720 64 LYS D C 1
ATOM 3467 O O . LYS D 1 59 ? -31.03351 15.60838 -60.23341 1.000 118.85508 64 LYS D O 1
ATOM 3473 N N . VAL D 1 60 ? -32.47164 17.06438 -59.28372 1.000 125.20914 65 VAL D N 1
ATOM 3474 C CA . VAL D 1 60 ? -31.76213 18.24143 -59.76544 1.000 127.83164 65 VAL D CA 1
ATOM 3475 C C . VAL D 1 60 ? -30.77118 18.78026 -58.73667 1.000 124.05044 65 VAL D C 1
ATOM 3476 O O . VAL D 1 60 ? -29.79089 19.43600 -59.12216 1.000 123.38898 65 VAL D O 1
ATOM 3480 N N . ALA D 1 61 ? -30.98884 18.51341 -57.44375 1.000 122.07155 66 ALA D N 1
ATOM 3481 C CA . ALA D 1 61 ? -30.01562 18.90673 -56.42990 1.000 117.08309 66 ALA D CA 1
ATOM 3482 C C . ALA D 1 61 ? -28.64987 18.29932 -56.72595 1.000 116.45595 66 ALA D C 1
ATOM 3483 O O . ALA D 1 61 ? -27.62354 18.98785 -56.67851 1.000 111.35715 66 ALA D O 1
ATOM 3485 N N . GLU D 1 62 ? -28.62332 17.00543 -57.05307 1.000 115.50875 67 GLU D N 1
ATOM 3486 C CA . GLU D 1 62 ? -27.37027 16.36099 -57.43173 1.000 113.86773 67 GLU D CA 1
ATOM 3487 C C . GLU D 1 62 ? -26.82217 16.91566 -58.74356 1.000 111.09618 67 GLU D C 1
ATOM 3488 O O . GLU D 1 62 ? -25.60191 17.02920 -58.90311 1.000 108.74388 67 GLU D O 1
ATOM 3494 N N . LYS D 1 63 ? -27.69758 17.27255 -59.68557 1.000 111.12536 68 LYS D N 1
ATOM 3495 C CA . LYS D 1 63 ? -27.23018 17.82697 -60.95382 1.000 110.12188 68 LYS D CA 1
ATOM 3496 C C . LYS D 1 63 ? -26.48180 19.13670 -60.73544 1.000 107.38357 68 LYS D C 1
ATOM 3497 O O . LYS D 1 63 ? -25.40004 19.35132 -61.29594 1.000 103.53396 68 LYS D O 1
ATOM 3503 N N . SER D 1 64 ? -27.04964 20.02999 -59.92481 1.000 105.78877 69 SER D N 1
ATOM 3504 C CA . SER D 1 64 ? -26.35954 21.27556 -59.61548 1.000 107.35231 69 SER D CA 1
ATOM 3505 C C . SER D 1 64 ? -25.03385 21.00535 -58.92061 1.000 104.54898 69 SER D C 1
ATOM 3506 O O . SER D 1 64 ? -24.01967 21.63969 -59.23741 1.000 101.91550 69 SER D O 1
ATOM 3509 N N . ILE D 1 65 ? -25.02574 20.07263 -57.96202 1.000 106.23647 70 ILE D N 1
ATOM 3510 C CA . ILE D 1 65 ? -23.77931 19.69864 -57.29787 1.000 104.17915 70 ILE D CA 1
ATOM 3511 C C . ILE D 1 65 ? -22.77548 19.20176 -58.32352 1.000 99.53185 70 ILE D C 1
ATOM 3512 O O . ILE D 1 65 ? -21.59984 19.58704 -58.31029 1.000 97.04868 70 ILE D O 1
ATOM 3517 N N . TYR D 1 66 ? -23.22827 18.34637 -59.23403 1.000 99.46973 71 TYR D N 1
ATOM 3518 C CA . TYR D 1 66 ? -22.36779 17.88795 -60.31334 1.000 98.25965 71 TYR D CA 1
ATOM 3519 C C . TYR D 1 66 ? -21.82582 19.06619 -61.12071 1.000 98.93362 71 TYR D C 1
ATOM 3520 O O . TYR D 1 66 ? -20.61356 19.30542 -61.15469 1.000 98.57872 71 TYR D O 1
ATOM 3529 N N . GLU D 1 67 ? -22.71835 19.84024 -61.74481 1.000 100.91858 72 GLU D N 1
ATOM 3530 C CA . GLU D 1 67 ? -22.28311 20.87016 -62.68486 1.000 101.61360 72 GLU D CA 1
ATOM 3531 C C . GLU D 1 67 ? -21.26466 21.82027 -62.07844 1.000 100.67845 72 GLU D C 1
ATOM 3532 O O . GLU D 1 67 ? -20.35091 22.28085 -62.77322 1.000 98.70714 72 GLU D O 1
ATOM 3538 N N . ALA D 1 68 ? -21.38337 22.09979 -60.78241 1.000 100.29285 73 ALA D N 1
ATOM 3539 C CA . ALA D 1 68 ? -20.50720 23.07860 -60.15696 1.000 97.46939 73 ALA D CA 1
ATOM 3540 C C . ALA D 1 68 ? -19.13340 22.50661 -59.84174 1.000 99.91285 73 ALA D C 1
ATOM 3541 O O . ALA D 1 68 ? -18.13228 23.22503 -59.94878 1.000 98.86139 73 ALA D O 1
ATOM 3543 N N . ASP D 1 69 ? -19.06161 21.22658 -59.46408 1.000 97.00568 74 ASP D N 1
ATOM 3544 C CA . ASP D 1 69 ? -17.77014 20.62701 -59.14612 1.000 96.63727 74 ASP D CA 1
ATOM 3545 C C . ASP D 1 69 ? -16.90186 20.48953 -60.38883 1.000 101.14927 74 ASP D C 1
ATOM 3546 O O . ASP D 1 69 ? -15.67894 20.65900 -60.31739 1.000 99.76538 74 ASP D O 1
ATOM 3551 N N . ILE D 1 70 ? -17.50800 20.18369 -61.53783 1.000 113.66930 75 ILE D N 1
ATOM 3552 C CA . ILE D 1 70 ? -16.71974 20.05981 -62.75765 1.000 109.39670 75 ILE D CA 1
ATOM 3553 C C . ILE D 1 70 ? -16.23403 21.43109 -63.21633 1.000 110.54592 75 ILE D C 1
ATOM 3554 O O . ILE D 1 70 ? -15.06000 21.60142 -63.56250 1.000 111.07964 75 ILE D O 1
ATOM 3559 N N . SER D 1 71 ? -17.11532 22.43675 -63.21834 1.000 103.15461 76 SER D N 1
ATOM 3560 C CA . SER D 1 71 ? -16.65219 23.74856 -63.66306 1.000 105.21122 76 SER D CA 1
ATOM 3561 C C . SER D 1 71 ? -15.60564 24.32050 -62.71172 1.000 105.30055 76 SER D C 1
ATOM 3562 O O . SER D 1 71 ? -14.71020 25.04866 -63.15253 1.000 108.63949 76 SER D O 1
ATOM 3565 N N . ALA D 1 72 ? -15.67732 23.98461 -61.42170 1.000 105.47890 77 ALA D N 1
ATOM 3566 C CA . ALA D 1 72 ? -14.61633 24.39188 -60.50890 1.000 105.60848 77 ALA D CA 1
ATOM 3567 C C . ALA D 1 72 ? -13.34448 23.60045 -60.76808 1.000 106.88378 77 ALA D C 1
ATOM 3568 O O . ALA D 1 72 ? -12.23816 24.14442 -60.70479 1.000 108.09623 77 ALA D O 1
ATOM 3570 N N . MET D 1 73 ? -13.48486 22.30645 -61.04255 1.000 99.49514 78 MET D N 1
ATOM 3571 C CA . MET D 1 73 ? -12.33429 21.49651 -61.41932 1.000 98.54378 78 MET D CA 1
ATOM 3572 C C . MET D 1 73 ? -11.66929 22.05873 -62.66971 1.000 101.57940 78 MET D C 1
ATOM 3573 O O . MET D 1 73 ? -10.43780 22.06030 -62.78596 1.000 99.76161 78 MET D O 1
ATOM 3578 N N . LYS D 1 74 ? -12.47719 22.54779 -63.61406 1.000 105.56988 79 LYS D N 1
ATOM 3579 C CA . LYS D 1 74 ? -11.94262 23.12149 -64.84494 1.000 107.38786 79 LYS D CA 1
ATOM 3580 C C . LYS D 1 74 ? -11.07164 24.33506 -64.55600 1.000 109.80090 79 LYS D C 1
ATOM 3581 O O . LYS D 1 74 ? -9.96801 24.46164 -65.09899 1.000 105.27192 79 LYS D O 1
ATOM 3587 N N . ASN D 1 75 ? -11.54109 25.22241 -63.68075 1.000 121.57038 80 ASN D N 1
ATOM 3588 C CA . ASN D 1 75 ? -10.84134 26.45899 -63.36219 1.000 125.22845 80 ASN D CA 1
ATOM 3589 C C . ASN D 1 75 ? -9.62942 26.25491 -62.46804 1.000 127.53498 80 ASN D C 1
ATOM 3590 O O . ASN D 1 75 ? -8.90402 27.22240 -62.21782 1.000 132.04128 80 ASN D O 1
ATOM 3595 N N . ALA D 1 76 ? -9.39035 25.04404 -61.98247 1.000 113.19072 81 ALA D N 1
ATOM 3596 C CA . ALA D 1 76 ? -8.26322 24.78688 -61.10227 1.000 107.46910 81 ALA D CA 1
ATOM 3597 C C . ALA D 1 76 ? -7.01374 24.48192 -61.91103 1.000 103.76573 81 ALA D C 1
ATOM 3598 O O . ALA D 1 76 ? -7.08222 23.96979 -63.02621 1.000 100.76943 81 ALA D O 1
ATOM 3600 N N . ASP D 1 77 ? -5.86233 24.83004 -61.34000 1.000 103.98295 82 ASP D N 1
ATOM 3601 C CA . ASP D 1 77 ? -4.59130 24.39198 -61.90203 1.000 105.18965 82 ASP D CA 1
ATOM 3602 C C . ASP D 1 77 ? -4.22644 22.99928 -61.40523 1.000 101.90877 82 ASP D C 1
ATOM 3603 O O . ASP D 1 77 ? -3.67741 22.18692 -62.16336 1.000 101.22146 82 ASP D O 1
ATOM 3608 N N . ILE D 1 78 ? -4.54999 22.71361 -60.14009 1.000 99.97775 83 ILE D N 1
ATOM 3609 C CA . ILE D 1 78 ? -4.07438 21.54634 -59.41370 1.000 97.50821 83 ILE D CA 1
ATOM 3610 C C . ILE D 1 78 ? -5.26774 20.83706 -58.79898 1.000 93.36861 83 ILE D C 1
ATOM 3611 O O . ILE D 1 78 ? -6.15312 21.48158 -58.22338 1.000 93.12815 83 ILE D O 1
ATOM 3616 N N . LEU D 1 79 ? -5.28450 19.50979 -58.91601 1.000 91.28493 84 LEU D N 1
ATOM 3617 C CA . LEU D 1 79 ? -6.18425 18.64460 -58.16023 1.000 85.87225 84 LEU D CA 1
ATOM 3618 C C . LEU D 1 79 ? -5.33587 17.91886 -57.12862 1.000 85.82791 84 LEU D C 1
ATOM 3619 O O . LEU D 1 79 ? -4.41668 17.17425 -57.48685 1.000 86.48422 84 LEU D O 1
ATOM 3624 N N . LEU D 1 80 ? -5.62570 18.14661 -55.86022 1.000 84.79323 85 LEU D N 1
ATOM 3625 C CA . LEU D 1 80 ? -5.01231 17.38730 -54.78440 1.000 83.82735 85 LEU D CA 1
ATOM 3626 C C . LEU D 1 80 ? -6.09540 16.53613 -54.14672 1.000 79.44907 85 LEU D C 1
ATOM 3627 O O . LEU D 1 80 ? -7.10238 17.06524 -53.66631 1.000 78.64369 85 LEU D O 1
ATOM 3632 N N . ALA D 1 81 ? -5.89789 15.22513 -54.17075 1.000 76.72887 86 ALA D N 1
ATOM 3633 C CA . ALA D 1 81 ? -6.89032 14.26086 -53.71104 1.000 76.46555 86 ALA D CA 1
ATOM 3634 C C . ALA D 1 81 ? -6.41218 13.64939 -52.40626 1.000 74.56824 86 ALA D C 1
ATOM 3635 O O . ALA D 1 81 ? -5.36473 12.99504 -52.37672 1.000 75.24294 86 ALA D O 1
ATOM 3637 N N . VAL D 1 82 ? -7.15467 13.86665 -51.32680 1.000 73.52256 87 VAL D N 1
ATOM 3638 C CA . VAL D 1 82 ? -6.79946 13.20137 -50.08074 1.000 71.48976 87 VAL D CA 1
ATOM 3639 C C . VAL D 1 82 ? -7.33969 11.78437 -50.13022 1.000 70.84693 87 VAL D C 1
ATOM 3640 O O . VAL D 1 82 ? -8.52754 11.56028 -50.39695 1.000 68.03905 87 VAL D O 1
ATOM 3644 N N . LEU D 1 83 ? -6.45281 10.82697 -49.88679 1.000 71.76842 88 LEU D N 1
ATOM 3645 C CA . LEU D 1 83 ? -6.71914 9.41574 -50.06792 1.000 70.17446 88 LEU D CA 1
ATOM 3646 C C . LEU D 1 83 ? -7.09332 8.70903 -48.78852 1.000 69.00293 88 LEU D C 1
ATOM 3647 O O . LEU D 1 83 ? -7.39510 7.52183 -48.84543 1.000 69.11368 88 LEU D O 1
ATOM 3652 N N . ASP D 1 84 ? -7.09642 9.39767 -47.64752 1.000 68.41065 89 ASP D N 1
ATOM 3653 C CA . ASP D 1 84 ? -7.35490 8.72368 -46.38362 1.000 68.57803 89 ASP D CA 1
ATOM 3654 C C . ASP D 1 84 ? -8.79314 8.20191 -46.35353 1.000 67.74013 89 ASP D C 1
ATOM 3655 O O . ASP D 1 84 ? -9.64746 8.62134 -47.13922 1.000 65.71964 89 ASP D O 1
ATOM 3660 N N . GLY D 1 85 ? -9.05419 7.25233 -45.45384 1.000 69.30642 90 GLY D N 1
ATOM 3661 C CA . GLY D 1 85 ? -10.35273 6.59631 -45.44035 1.000 65.12958 90 GLY D CA 1
ATOM 3662 C C . GLY D 1 85 ? -10.26158 5.08297 -45.41997 1.000 64.04131 90 GLY D C 1
ATOM 3663 O O . GLY D 1 85 ? -9.20080 4.52913 -45.72646 1.000 65.81556 90 GLY D O 1
ATOM 3664 N N . ALA D 1 86 ? -11.33835 4.39319 -45.02561 1.000 60.78638 91 ALA D N 1
ATOM 3665 C CA . ALA D 1 86 ? -11.33536 2.93670 -45.16279 1.000 64.04441 91 ALA D CA 1
ATOM 3666 C C . ALA D 1 86 ? -11.42661 2.52874 -46.63268 1.000 60.61156 91 ALA D C 1
ATOM 3667 O O . ALA D 1 86 ? -10.94226 1.45917 -47.00981 1.000 60.58234 91 ALA D O 1
ATOM 3669 N N . CYS D 1 87 ? -12.03143 3.37030 -47.46558 1.000 57.60525 92 CYS D N 1
ATOM 3670 C CA . CYS D 1 87 ? -11.88699 3.32524 -48.91427 1.000 59.31076 92 CYS D CA 1
ATOM 3671 C C . CYS D 1 87 ? -11.40058 4.68665 -49.38676 1.000 59.80250 92 CYS D C 1
ATOM 3672 O O . CYS D 1 87 ? -11.66453 5.71087 -48.74814 1.000 59.78124 92 CYS D O 1
ATOM 3675 N N . ILE D 1 88 ? -10.66084 4.70880 -50.49223 1.000 59.43951 93 ILE D N 1
ATOM 3676 C CA . ILE D 1 88 ? -10.52422 5.96372 -51.20486 1.000 58.32830 93 ILE D CA 1
ATOM 3677 C C . ILE D 1 88 ? -11.90603 6.33517 -51.71261 1.000 58.07622 93 ILE D C 1
ATOM 3678 O O . ILE D 1 88 ? -12.58854 5.50881 -52.32866 1.000 60.72436 93 ILE D O 1
ATOM 3683 N N . ASP D 1 89 ? -12.35825 7.54991 -51.40326 1.000 59.58923 94 ASP D N 1
ATOM 3684 C CA . ASP D 1 89 ? -13.72861 7.93154 -51.71943 1.000 61.39677 94 ASP D CA 1
ATOM 3685 C C . ASP D 1 89 ? -13.95828 7.93011 -53.23026 1.000 65.48276 94 ASP D C 1
ATOM 3686 O O . ASP D 1 89 ? -13.11572 8.39031 -54.01435 1.000 62.81360 94 ASP D O 1
ATOM 3691 N N . ASP D 1 90 ? -15.11618 7.40751 -53.64155 1.000 63.65194 95 ASP D N 1
ATOM 3692 C CA . ASP D 1 90 ? -15.43527 7.34840 -55.07231 1.000 61.87983 95 ASP D CA 1
ATOM 3693 C C . ASP D 1 90 ? -15.55598 8.74086 -55.67227 1.000 64.00532 95 ASP D C 1
ATOM 3694 O O . ASP D 1 90 ? -15.11301 8.98086 -56.80369 1.000 63.87857 95 ASP D O 1
ATOM 3699 N N . GLY D 1 91 ? -16.13895 9.68169 -54.93227 1.000 68.17212 96 GLY D N 1
ATOM 3700 C CA . GLY D 1 91 ? -16.21202 11.04116 -55.44394 1.000 69.70296 96 GLY D CA 1
ATOM 3701 C C . GLY D 1 91 ? -14.83487 11.62585 -55.68468 1.000 69.88901 96 GLY D C 1
ATOM 3702 O O . GLY D 1 91 ? -14.55786 12.18142 -56.74705 1.000 71.16232 96 GLY D O 1
ATOM 3703 N N . VAL D 1 92 ? -13.94154 11.48252 -54.70224 1.000 68.03281 97 VAL D N 1
ATOM 3704 C CA . VAL D 1 92 ? -12.56639 11.94007 -54.87591 1.000 68.02401 97 VAL D CA 1
ATOM 3705 C C . VAL D 1 92 ? -11.93815 11.29485 -56.11298 1.000 68.80780 97 VAL D C 1
ATOM 3706 O O . VAL D 1 92 ? -11.37837 11.98300 -56.98084 1.000 70.97781 97 VAL D O 1
ATOM 3710 N N . ALA D 1 93 ? -12.06165 9.96786 -56.23280 1.000 66.05326 98 ALA D N 1
ATOM 3711 C CA . ALA D 1 93 ? -11.42627 9.24988 -57.33648 1.000 65.61905 98 ALA D CA 1
ATOM 3712 C C . ALA D 1 93 ? -12.01185 9.65243 -58.68001 1.000 65.32839 98 ALA D C 1
ATOM 3713 O O . ALA D 1 93 ? -11.27530 9.78894 -59.66461 1.000 69.32740 98 ALA D O 1
ATOM 3715 N N . PHE D 1 94 ? -13.33464 9.82985 -58.75056 1.000 66.42260 99 PHE D N 1
ATOM 3716 C CA . PHE D 1 94 ? -13.94345 10.33788 -59.97453 1.000 67.03956 99 PHE D CA 1
ATOM 3717 C C . PHE D 1 94 ? -13.24418 11.60926 -60.41867 1.000 72.56429 99 PHE D C 1
ATOM 3718 O O . PHE D 1 94 ? -12.84483 11.74591 -61.58177 1.000 72.78834 99 PHE D O 1
ATOM 3726 N N . GLU D 1 95 ? -13.06872 12.54801 -59.48298 1.000 70.57988 100 GLU D N 1
ATOM 3727 C CA . GLU D 1 95 ? -12.52405 13.84951 -59.83618 1.000 71.97686 100 GLU D CA 1
ATOM 3728 C C . GLU D 1 95 ? -11.03755 13.75987 -60.14800 1.000 73.15519 100 GLU D C 1
ATOM 3729 O O . GLU D 1 95 ? -10.54963 14.44250 -61.05853 1.000 74.77693 100 GLU D O 1
ATOM 3735 N N . LEU D 1 96 ? -10.30243 12.92481 -59.40993 1.000 70.64486 101 LEU D N 1
ATOM 3736 C CA . LEU D 1 96 ? -8.92962 12.60841 -59.79086 1.000 71.40807 101 LEU D CA 1
ATOM 3737 C C . LEU D 1 96 ? -8.84412 12.19790 -61.26558 1.000 73.99017 101 LEU D C 1
ATOM 3738 O O . LEU D 1 96 ? -8.09319 12.78721 -62.05216 1.000 71.91218 101 LEU D O 1
ATOM 3743 N N . GLY D 1 97 ? -9.62814 11.18983 -61.65754 1.000 71.17754 102 GLY D N 1
ATOM 3744 C CA . GLY D 1 97 ? -9.61387 10.74600 -63.04849 1.000 69.67036 102 GLY D CA 1
ATOM 3745 C C . GLY D 1 97 ? -9.99164 11.84839 -64.01489 1.000 72.03990 102 GLY D C 1
ATOM 3746 O O . GLY D 1 97 ? -9.28176 12.10539 -65.00028 1.000 72.56427 102 GLY D O 1
ATOM 3747 N N . TYR D 1 98 ? -11.10949 12.52988 -63.74543 1.000 71.26093 103 TYR D N 1
ATOM 3748 C CA . TYR D 1 98 ? -11.50348 13.65415 -64.59455 1.000 72.72536 103 TYR D CA 1
ATOM 3749 C C . TYR D 1 98 ? -10.36876 14.66591 -64.73244 1.000 76.17911 103 TYR D C 1
ATOM 3750 O O . TYR D 1 98 ? -10.05026 15.11317 -65.84829 1.000 81.06983 103 TYR D O 1
ATOM 3759 N N . ALA D 1 99 ? -9.72155 15.01011 -63.61207 1.000 74.88332 104 ALA D N 1
ATOM 3760 C CA . ALA D 1 99 ? -8.68436 16.04148 -63.63416 1.000 78.99854 104 ALA D CA 1
ATOM 3761 C C . ALA D 1 99 ? -7.44620 15.57885 -64.39284 1.000 82.05813 104 ALA D C 1
ATOM 3762 O O . ALA D 1 99 ? -6.81592 16.37492 -65.10165 1.000 85.04175 104 ALA D O 1
ATOM 3764 N N . LYS D 1 100 ? -7.07110 14.30333 -64.25552 1.000 78.49149 105 LYS D N 1
ATOM 3765 C CA . LYS D 1 100 ? -5.93333 13.80813 -65.02329 1.000 80.20521 105 LYS D CA 1
ATOM 3766 C C . LYS D 1 100 ? -6.21627 13.88616 -66.51786 1.000 81.35097 105 LYS D C 1
ATOM 3767 O O . LYS D 1 100 ? -5.35509 14.30499 -67.29969 1.000 84.56071 105 LYS D O 1
ATOM 3773 N N . ALA D 1 101 ? -7.43962 13.53850 -66.92366 1.000 79.07367 106 ALA D N 1
ATOM 3774 C CA . ALA D 1 101 ? -7.75763 13.42804 -68.34539 1.000 81.02887 106 ALA D CA 1
ATOM 3775 C C . ALA D 1 101 ? -7.57666 14.75866 -69.07228 1.000 84.40553 106 ALA D C 1
ATOM 3776 O O . ALA D 1 101 ? -7.09015 14.79110 -70.20733 1.000 86.00419 106 ALA D O 1
ATOM 3778 N N . ILE D 1 102 ? -7.94804 15.86760 -68.43734 1.000 86.41429 107 ILE D N 1
ATOM 3779 C CA . ILE D 1 102 ? -7.83577 17.16973 -69.07051 1.000 88.54549 107 ILE D CA 1
ATOM 3780 C C . ILE D 1 102 ? -6.57581 17.90658 -68.60476 1.000 91.65495 107 ILE D C 1
ATOM 3781 O O . ILE D 1 102 ? -6.49816 19.13639 -68.69177 1.000 94.66954 107 ILE D O 1
ATOM 3786 N N . ASN D 1 103 ? -5.59890 17.16240 -68.08481 1.000 91.03662 108 ASN D N 1
ATOM 3787 C CA . ASN D 1 103 ? -4.20439 17.57705 -67.98200 1.000 94.18957 108 ASN D CA 1
ATOM 3788 C C . ASN D 1 103 ? -3.94479 18.55987 -66.84637 1.000 95.69816 108 ASN D C 1
ATOM 3789 O O . ASN D 1 103 ? -3.21180 19.53684 -67.02268 1.000 99.31998 108 ASN D O 1
ATOM 3794 N N . LYS D 1 104 ? -4.51615 18.31175 -65.67681 1.000 93.24677 109 LYS D N 1
ATOM 3795 C CA . LYS D 1 104 ? -4.06868 19.03979 -64.50139 1.000 94.56641 109 LYS D CA 1
ATOM 3796 C C . LYS D 1 104 ? -2.90080 18.29356 -63.86817 1.000 95.71182 109 LYS D C 1
ATOM 3797 O O . LYS D 1 104 ? -2.72560 17.08847 -64.06571 1.000 96.62458 109 LYS D O 1
ATOM 3803 N N . VAL D 1 105 ? -2.09288 19.01741 -63.09938 1.000 99.11410 110 VAL D N 1
ATOM 3804 C CA . VAL D 1 105 ? -1.15579 18.32712 -62.21912 1.000 101.08574 110 VAL D CA 1
ATOM 3805 C C . VAL D 1 105 ? -1.94235 17.74639 -61.04832 1.000 98.27214 110 VAL D C 1
ATOM 3806 O O . VAL D 1 105 ? -2.66269 18.45450 -60.33352 1.000 96.21633 110 VAL D O 1
ATOM 3810 N N . CYS D 1 106 ? -1.85968 16.43609 -60.89137 1.000 94.69473 111 CYS D N 1
ATOM 3811 C CA . CYS D 1 106 ? -2.61432 15.72253 -59.88059 1.000 88.62869 111 CYS D CA 1
ATOM 3812 C C . CYS D 1 106 ? -1.63815 15.17873 -58.85914 1.000 87.11321 111 CYS D C 1
ATOM 3813 O O . CYS D 1 106 ? -0.62971 14.56396 -59.22475 1.000 88.10327 111 CYS D O 1
ATOM 3816 N N . LEU D 1 107 ? -1.93233 15.43493 -57.58773 1.000 86.51495 112 LEU D N 1
ATOM 3817 C CA . LEU D 1 107 ? -1.11817 14.99051 -56.47333 1.000 86.88648 112 LEU D CA 1
ATOM 3818 C C . LEU D 1 107 ? -2.01311 14.37975 -55.40779 1.000 83.30970 112 LEU D C 1
ATOM 3819 O O . LEU D 1 107 ? -3.22340 14.62065 -55.35453 1.000 81.23313 112 LEU D O 1
ATOM 3824 N N . GLY D 1 108 ? -1.40135 13.57874 -54.55372 1.000 82.70914 113 GLY D N 1
ATOM 3825 C CA . GLY D 1 108 ? -2.15182 12.96315 -53.48121 1.000 80.84852 113 GLY D CA 1
ATOM 3826 C C . GLY D 1 108 ? -1.68515 13.42214 -52.11909 1.000 81.33743 113 GLY D C 1
ATOM 3827 O O . GLY D 1 108 ? -0.57331 13.94968 -51.97253 1.000 85.02739 113 GLY D O 1
ATOM 3828 N N . PHE D 1 109 ? -2.54671 13.23699 -51.11926 1.000 78.95566 114 PHE D N 1
ATOM 3829 C CA . PHE D 1 109 ? -2.20243 13.44255 -49.71805 1.000 80.12486 114 PHE D CA 1
ATOM 3830 C C . PHE D 1 109 ? -2.73385 12.25272 -48.93987 1.000 78.97245 114 PHE D C 1
ATOM 3831 O O . PHE D 1 109 ? -3.95300 12.04599 -48.86785 1.000 75.87183 114 PHE D O 1
ATOM 3839 N N . GLN D 1 110 ? -1.83054 11.47703 -48.35432 1.000 79.77021 115 GLN D N 1
ATOM 3840 C CA . GLN D 1 110 ? -2.20032 10.22983 -47.70156 1.000 78.25540 115 GLN D CA 1
ATOM 3841 C C . GLN D 1 110 ? -1.49552 10.17672 -46.35548 1.000 78.52414 115 GLN D C 1
ATOM 3842 O O . GLN D 1 110 ? -0.26605 10.06904 -46.29816 1.000 80.36101 115 GLN D O 1
ATOM 3848 N N . THR D 1 111 ? -2.27951 10.28213 -45.27938 1.000 77.19246 116 THR D N 1
ATOM 3849 C CA . THR D 1 111 ? -1.78601 10.08002 -43.92382 1.000 78.62773 116 THR D CA 1
ATOM 3850 C C . THR D 1 111 ? -2.22730 8.74315 -43.35989 1.000 75.38071 116 THR D C 1
ATOM 3851 O O . THR D 1 111 ? -1.60278 8.23409 -42.42494 1.000 75.98899 116 THR D O 1
ATOM 3855 N N . ASP D 1 112 ? -3.28653 8.18293 -43.92099 1.000 76.20989 117 ASP D N 1
ATOM 3856 C CA . ASP D 1 112 ? -3.83529 6.91952 -43.47131 1.000 73.63916 117 ASP D CA 1
ATOM 3857 C C . ASP D 1 112 ? -2.82864 5.79796 -43.68897 1.000 76.52918 117 ASP D C 1
ATOM 3858 O O . ASP D 1 112 ? -2.16554 5.72853 -44.72803 1.000 77.17931 117 ASP D O 1
ATOM 3863 N N . VAL D 1 113 ? -2.72031 4.90884 -42.70092 1.000 77.10109 118 VAL D N 1
ATOM 3864 C CA . VAL D 1 113 ? -1.88020 3.72144 -42.83234 1.000 78.03768 118 VAL D CA 1
ATOM 3865 C C . VAL D 1 113 ? -2.61443 2.60300 -43.57280 1.000 78.35697 118 VAL D C 1
ATOM 3866 O O . VAL D 1 113 ? -2.08230 1.49707 -43.70187 1.000 81.01081 118 VAL D O 1
ATOM 3870 N N . ARG D 1 114 ? -3.81938 2.87795 -44.08413 1.000 75.43307 119 ARG D N 1
ATOM 3871 C CA . ARG D 1 114 ? -4.58482 1.89245 -44.84674 1.000 80.25032 119 ARG D CA 1
ATOM 3872 C C . ARG D 1 114 ? -4.27701 1.99135 -46.33678 1.000 82.63436 119 ARG D C 1
ATOM 3873 O O . ARG D 1 114 ? -3.99183 3.07202 -46.86418 1.000 81.69021 119 ARG D O 1
ATOM 3881 N N . ARG D 1 115 ? -4.33886 0.83856 -47.00693 1.000 87.93211 120 ARG D N 1
ATOM 3882 C CA . ARG D 1 115 ? -4.15938 0.71670 -48.44924 1.000 90.02780 120 ARG D CA 1
ATOM 3883 C C . ARG D 1 115 ? -5.20977 -0.24019 -49.00013 1.000 92.23591 120 ARG D C 1
ATOM 3884 O O . ARG D 1 115 ? -5.75890 -1.07087 -48.27144 1.000 94.22444 120 ARG D O 1
ATOM 3892 N N . GLN D 1 116 ? -5.47304 -0.12326 -50.30561 1.000 91.12774 121 GLN D N 1
ATOM 3893 C CA . GLN D 1 116 ? -6.37216 -1.03042 -51.01468 1.000 92.84633 121 GLN D CA 1
ATOM 3894 C C . GLN D 1 116 ? -5.89716 -2.47325 -50.89491 1.000 95.97299 121 GLN D C 1
ATOM 3895 O O . GLN D 1 116 ? -6.55108 -3.31083 -50.25841 1.000 92.42555 121 GLN D O 1
ATOM 3901 N N . ALA D 1 117 ? -4.77327 -2.76806 -51.53364 1.000 104.47867 122 ALA D N 1
ATOM 3902 C CA . ALA D 1 117 ? -4.09556 -4.04733 -51.46061 1.000 108.87857 122 ALA D CA 1
ATOM 3903 C C . ALA D 1 117 ? -2.83946 -3.90915 -50.61164 1.000 116.91175 122 ALA D C 1
ATOM 3904 O O . ALA D 1 117 ? -2.35001 -2.79586 -50.39002 1.000 114.85405 122 ALA D O 1
ATOM 3906 N N . PRO D 1 118 ? -2.28184 -5.02237 -50.11276 1.000 109.58542 123 PRO D N 1
ATOM 3907 C CA . PRO D 1 118 ? -1.02981 -4.92731 -49.34507 1.000 110.61525 123 PRO D CA 1
ATOM 3908 C C . PRO D 1 118 ? 0.16559 -4.49839 -50.19200 1.000 118.61797 123 PRO D C 1
ATOM 3909 O O . PRO D 1 118 ? 1.31601 -4.59796 -49.75382 1.000 129.22983 123 PRO D O 1
ATOM 3913 N N . THR D 1 119 ? -0.09418 -4.00814 -51.40537 1.000 111.05534 124 THR D N 1
ATOM 3914 C CA . THR D 1 119 ? 0.94674 -3.53107 -52.30681 1.000 109.35040 124 THR D CA 1
ATOM 3915 C C . THR D 1 119 ? 0.81759 -2.03677 -52.58525 1.000 103.54848 124 THR D C 1
ATOM 3916 O O . THR D 1 119 ? 1.45621 -1.52259 -53.51114 1.000 101.17633 124 THR D O 1
ATOM 3920 N N . GLY D 1 120 ? 0.00785 -1.33439 -51.80370 1.000 102.56391 125 GLY D N 1
ATOM 3921 C CA . GLY D 1 120 ? -0.22662 0.08024 -52.00083 1.000 95.52817 125 GLY D CA 1
ATOM 3922 C C . GLY D 1 120 ? -1.58906 0.36992 -52.59859 1.000 91.38267 125 GLY D C 1
ATOM 3923 O O . GLY D 1 120 ? -2.49492 -0.46787 -52.61897 1.000 93.77203 125 GLY D O 1
ATOM 3924 N N . ASN D 1 121 ? -1.71963 1.59065 -53.11303 1.000 84.38697 126 ASN D N 1
ATOM 3925 C CA . ASN D 1 121 ? -2.96659 2.04541 -53.70701 1.000 81.47581 126 ASN D CA 1
ATOM 3926 C C . ASN D 1 121 ? -3.20993 1.37742 -55.05518 1.000 78.58522 126 ASN D C 1
ATOM 3927 O O . ASN D 1 121 ? -2.33229 0.72834 -55.63713 1.000 78.98298 126 ASN D O 1
ATOM 3932 N N . ASN D 1 122 ? -4.43164 1.56169 -55.54862 1.000 77.77260 127 ASN D N 1
ATOM 3933 C CA . ASN D 1 122 ? -4.78201 1.12534 -56.89263 1.000 74.69588 127 ASN D CA 1
ATOM 3934 C C . ASN D 1 122 ? -3.86375 1.80176 -57.91412 1.000 77.41865 127 ASN D C 1
ATOM 3935 O O . ASN D 1 122 ? -3.56528 2.99620 -57.78710 1.000 77.65112 127 ASN D O 1
ATOM 3940 N N . PRO D 1 123 ? -3.38482 1.06484 -58.92347 1.000 76.59563 128 PRO D N 1
ATOM 3941 C CA . PRO D 1 123 ? -2.48626 1.66693 -59.92354 1.000 79.54162 128 PRO D CA 1
ATOM 3942 C C . PRO D 1 123 ? -3.06788 2.86788 -60.66517 1.000 78.07849 128 PRO D C 1
ATOM 3943 O O . PRO D 1 123 ? -2.30304 3.76034 -61.06901 1.000 76.90457 128 PRO D O 1
ATOM 3947 N N . MET D 1 124 ? -4.38644 2.91203 -60.88511 1.000 74.26608 129 MET D N 1
ATOM 3948 C CA . MET D 1 124 ? -4.98518 4.11116 -61.46808 1.000 73.39758 129 MET D CA 1
ATOM 3949 C C . MET D 1 124 ? -4.71556 5.33457 -60.58731 1.000 73.79076 129 MET D C 1
ATOM 3950 O O . MET D 1 124 ? -4.46464 6.43218 -61.09606 1.000 73.40489 129 MET D O 1
ATOM 3955 N N . ILE D 1 125 ? -4.74758 5.15759 -59.26288 1.000 73.50777 130 ILE D N 1
A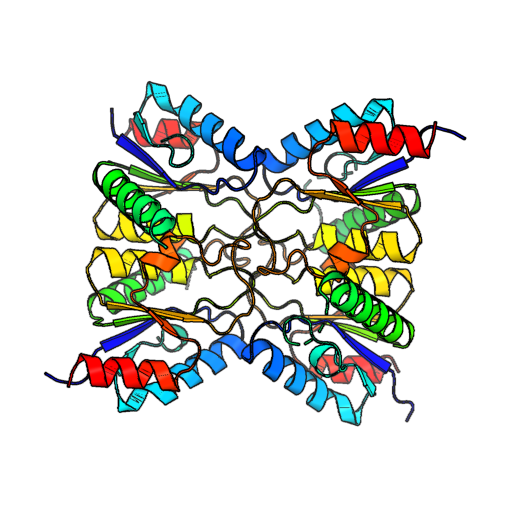TOM 3956 C CA . ILE D 1 125 ? -4.50674 6.26474 -58.33882 1.000 73.36844 130 ILE D CA 1
ATOM 3957 C C . ILE D 1 125 ? -3.02394 6.59449 -58.26794 1.000 75.25435 130 ILE D C 1
ATOM 3958 O O . ILE D 1 125 ? -2.62019 7.74954 -58.43619 1.000 77.34433 130 ILE D O 1
ATOM 3963 N N . GLU D 1 126 ? -2.20160 5.57604 -58.00205 1.000 76.22912 131 GLU D N 1
ATOM 3964 C CA . GLU D 1 126 ? -0.77360 5.76936 -57.76395 1.000 78.55036 131 GLU D CA 1
ATOM 3965 C C . GLU D 1 126 ? -0.09832 6.45041 -58.94589 1.000 80.67484 131 GLU D C 1
ATOM 3966 O O . GLU D 1 126 ? 0.68768 7.39062 -58.77144 1.000 81.16315 131 GLU D O 1
ATOM 3972 N N . CYS D 1 127 ? -0.40045 5.99498 -60.15945 1.000 78.49395 132 CYS D N 1
ATOM 3973 C CA . CYS D 1 127 ? 0.30943 6.45918 -61.34455 1.000 81.47737 132 CYS D CA 1
ATOM 3974 C C . CYS D 1 127 ? -0.28274 7.72200 -61.96295 1.000 80.14252 132 CYS D C 1
ATOM 3975 O O . CYS D 1 127 ? 0.39833 8.38491 -62.75287 1.000 83.04506 132 CYS D O 1
ATOM 3978 N N . SER D 1 128 ? -1.52953 8.06358 -61.64308 1.000 78.74325 133 SER D N 1
ATOM 3979 C CA . SER D 1 128 ? -2.06247 9.35838 -62.04654 1.000 78.78581 133 SER D CA 1
ATOM 3980 C C . SER D 1 128 ? -1.57901 10.48647 -61.13866 1.000 80.52037 133 SER D C 1
ATOM 3981 O O . SER D 1 128 ? -1.51073 11.63907 -61.57674 1.000 81.83727 133 SER D O 1
ATOM 3984 N N . CYS D 1 129 ? -1.25789 10.18685 -59.88150 1.000 79.21708 134 CYS D N 1
ATOM 3985 C CA . CYS D 1 129 ? -0.67511 11.18232 -58.99105 1.000 83.11170 134 CYS D CA 1
ATOM 3986 C C . CYS D 1 129 ? 0.81909 11.29763 -59.26538 1.000 85.72424 134 CYS D C 1
ATOM 3987 O O . CYS D 1 129 ? 1.55770 10.30770 -59.16567 1.000 84.64201 134 CYS D O 1
ATOM 3990 N N . GLU D 1 130 ? 1.26359 12.51010 -59.59999 1.000 84.48463 135 GLU D N 1
ATOM 3991 C CA . GLU D 1 130 ? 2.68769 12.73701 -59.80455 1.000 88.10164 135 GLU D CA 1
ATOM 3992 C C . GLU D 1 130 ? 3.47426 12.46183 -58.53080 1.000 87.04296 135 GLU D C 1
ATOM 3993 O O . GLU D 1 130 ? 4.57509 11.90101 -58.58542 1.000 87.51686 135 GLU D O 1
ATOM 3999 N N . GLU D 1 131 ? 2.93927 12.87165 -57.37799 1.000 86.40230 136 GLU D N 1
ATOM 4000 C CA . GLU D 1 131 ? 3.52862 12.54643 -56.08499 1.000 86.01651 136 GLU D CA 1
ATOM 4001 C C . GLU D 1 131 ? 2.42185 12.33033 -55.06180 1.000 83.74647 136 GLU D C 1
ATOM 4002 O O . GLU D 1 131 ? 1.37304 12.98277 -55.11547 1.000 82.04330 136 GLU D O 1
ATOM 4008 N N . ILE D 1 132 ? 2.67101 11.41258 -54.12406 1.000 82.30786 137 ILE D N 1
ATOM 4009 C CA . ILE D 1 132 ? 1.77886 11.14718 -52.99520 1.000 81.49086 137 ILE D CA 1
ATOM 4010 C C . ILE D 1 132 ? 2.45996 11.65978 -51.72732 1.000 83.56389 137 ILE D C 1
ATOM 4011 O O . ILE D 1 132 ? 3.54088 11.17759 -51.35290 1.000 82.36737 137 ILE D O 1
ATOM 4016 N N . PHE D 1 133 ? 1.82612 12.61629 -51.04992 1.000 83.62881 138 PHE D N 1
ATOM 4017 C CA . PHE D 1 133 ? 2.46719 13.30573 -49.93784 1.000 86.05270 138 PHE D CA 1
ATOM 4018 C C . PHE D 1 133 ? 1.97724 12.77569 -48.60248 1.000 86.66602 138 PHE D C 1
ATOM 4019 O O . PHE D 1 133 ? 0.78782 12.49793 -48.42030 1.000 83.10921 138 PHE D O 1
ATOM 4027 N N . SER D 1 134 ? 2.91740 12.64426 -47.67468 1.000 87.43302 139 SER D N 1
ATOM 4028 C CA . SER D 1 134 ? 2.64911 12.11225 -46.35143 1.000 87.97859 139 SER D CA 1
ATOM 4029 C C . SER D 1 134 ? 2.35621 13.21044 -45.33332 1.000 90.82143 139 SER D C 1
ATOM 4030 O O . SER D 1 134 ? 1.67588 12.94763 -44.33410 1.000 89.91315 139 SER D O 1
ATOM 4033 N N . ASP D 1 135 ? 2.83811 14.43509 -45.56764 1.000 92.03780 140 ASP D N 1
ATOM 4034 C CA . ASP D 1 135 ? 2.58022 15.56255 -44.67638 1.000 93.90210 140 ASP D CA 1
ATOM 4035 C C . ASP D 1 135 ? 2.56085 16.85200 -45.49168 1.000 98.50835 140 ASP D C 1
ATOM 4036 O O . ASP D 1 135 ? 3.10156 16.91792 -46.60052 1.000 97.41923 140 ASP D O 1
ATOM 4041 N N . LEU D 1 136 ? 1.92675 17.88568 -44.92417 1.000 97.42895 141 LEU D N 1
ATOM 4042 C CA . LEU D 1 136 ? 1.75182 19.14528 -45.64258 1.000 95.78829 141 LEU D CA 1
ATOM 4043 C C . LEU D 1 136 ? 3.05422 19.91873 -45.79183 1.000 100.33228 141 LEU D C 1
ATOM 4044 O O . LEU D 1 136 ? 3.15586 20.76424 -46.68863 1.000 99.09577 141 LEU D O 1
ATOM 4049 N N . GLY D 1 137 ? 4.04054 19.66033 -44.92829 1.000 98.44273 142 GLY D N 1
ATOM 4050 C CA . GLY D 1 137 ? 5.33363 20.30351 -45.08724 1.000 98.66517 142 GLY D CA 1
ATOM 4051 C C . GLY D 1 137 ? 6.02427 19.90550 -46.37789 1.000 100.35727 142 GLY D C 1
ATOM 4052 O O . GLY D 1 137 ? 6.68023 20.72803 -47.02207 1.000 100.94334 142 GLY D O 1
ATOM 4053 N N . SER D 1 138 ? 5.88248 18.63910 -46.77707 1.000 98.15599 143 SER D N 1
ATOM 4054 C CA . SER D 1 138 ? 6.46043 18.19118 -48.04087 1.000 98.53267 143 SER D CA 1
ATOM 4055 C C . SER D 1 138 ? 5.68873 18.75558 -49.22351 1.000 99.77416 143 SER D C 1
ATOM 4056 O O . SER D 1 138 ? 6.28412 19.31619 -50.15388 1.000 100.55391 143 SER D O 1
ATOM 4059 N N . LEU D 1 139 ? 4.36100 18.59568 -49.21244 1.000 99.41311 144 LEU D N 1
ATOM 4060 C CA . LEU D 1 139 ? 3.53535 19.17088 -50.26573 1.000 97.42416 144 LEU D CA 1
ATOM 4061 C C . LEU D 1 139 ? 3.86340 20.64553 -50.44596 1.000 100.96717 144 LEU D C 1
ATOM 4062 O O . LEU D 1 139 ? 4.22114 21.07884 -51.54676 1.000 99.92077 144 LEU D O 1
ATOM 4067 N N . LYS D 1 140 ? 3.80897 21.41592 -49.35250 1.000 103.08721 145 LYS D N 1
ATOM 4068 C CA . LYS D 1 140 ? 4.20346 22.82605 -49.38773 1.000 105.22674 145 LYS D CA 1
ATOM 4069 C C . LYS D 1 140 ? 5.52154 23.03224 -50.13132 1.000 105.12835 145 LYS D C 1
ATOM 4070 O O . LYS D 1 140 ? 5.63170 23.91199 -50.99398 1.000 104.97227 145 LYS D O 1
ATOM 4076 N N . LYS D 1 141 ? 6.53771 22.22550 -49.80524 1.000 103.75703 146 LYS D N 1
ATOM 4077 C CA . LYS D 1 141 ? 7.85937 22.42600 -50.39184 1.000 104.67421 146 LYS D CA 1
ATOM 4078 C C . LYS D 1 141 ? 7.90262 22.01234 -51.85823 1.000 105.17641 146 LYS D C 1
ATOM 4079 O O . LYS D 1 141 ? 8.61840 22.63127 -52.65180 1.000 109.04973 146 LYS D O 1
ATOM 4085 N N . TRP D 1 142 ? 7.15085 20.97992 -52.23896 1.000 103.97598 147 TRP D N 1
ATOM 4086 C CA . TRP D 1 142 ? 7.17609 20.51858 -53.62501 1.000 103.45472 147 TRP D CA 1
ATOM 4087 C C . TRP D 1 142 ? 6.61419 21.57044 -54.58001 1.000 103.90657 147 TRP D C 1
ATOM 4088 O O . TRP D 1 142 ? 7.17346 21.78914 -55.66242 1.000 107.41185 147 TRP D O 1
ATOM 4099 N N . LEU D 1 143 ? 5.51279 22.23350 -54.20721 1.000 104.21859 148 LEU D N 1
ATOM 4100 C CA . LEU D 1 143 ? 4.96238 23.25990 -55.08742 1.000 106.20686 148 LEU D CA 1
ATOM 4101 C C . LEU D 1 143 ? 5.84594 24.50424 -55.16824 1.000 111.80336 148 LEU D C 1
ATOM 4102 O O . LEU D 1 143 ? 5.62058 25.34680 -56.04536 1.000 112.68343 148 LEU D O 1
ATOM 4107 N N . GLN D 1 144 ? 6.82950 24.65456 -54.27649 1.000 108.55584 149 GLN D N 1
ATOM 4108 C CA . GLN D 1 144 ? 7.75926 25.77158 -54.41924 1.000 112.68864 149 GLN D CA 1
ATOM 4109 C C . GLN D 1 144 ? 8.54062 25.65548 -55.71971 1.000 117.96495 149 GLN D C 1
ATOM 4110 O O . GLN D 1 144 ? 8.74935 26.65429 -56.41574 1.000 122.74494 149 GLN D O 1
ATOM 4116 N N . GLN D 1 145 ? 8.95985 24.43636 -56.07567 1.000 122.27438 150 GLN D N 1
ATOM 4117 C CA . GLN D 1 145 ? 9.74013 24.24525 -57.29496 1.000 124.25559 150 GLN D CA 1
ATOM 4118 C C . GLN D 1 145 ? 8.88220 24.44012 -58.54117 1.000 127.15601 150 GLN D C 1
ATOM 4119 O O . GLN D 1 145 ? 9.33268 25.04843 -59.52196 1.000 131.79665 150 GLN D O 1
ATOM 4125 N N . LYS D 1 146 ? 7.64492 23.94628 -58.52175 1.000 122.77885 151 LYS D N 1
ATOM 4126 C CA . LYS D 1 146 ? 6.73639 24.13856 -59.65351 1.000 124.98448 151 LYS D CA 1
ATOM 4127 C C . LYS D 1 146 ? 6.25111 25.58601 -59.76343 1.000 126.83176 151 LYS D C 1
ATOM 4128 O O . LYS D 1 146 ? 6.03360 26.26394 -58.75683 1.000 124.62344 151 LYS D O 1
#

B-factor: mean 74.22, std 22.44, range [34.85, 160.0]